Protein AF-A0AAX6GPB6-F1 (afdb_monomer_lite)

Organism: Iris pallida (NCBI:txid29817)

Secondary structure (DSSP, 8-state):
-B------HHHHHHHHHHHHHHHHHHHHHHHHHHHHHHHHHHTT-------HHHHHHHHHHTTT--TTTT--B-S--TT--TT-EES-HHHHHHTTS---SS-SEEEE-GGGSTTSS-EEEEEEESS-STT-EE-SSEEEEEPS-SB-TT-SSB-S---S-THHHHHHHHHHTTPPEEEEEEEE-TTSTTSEEEEEEEEEEEEEEEEEE-TTSSEEEEEEEEEPTTPPPPHHHHHHHHHHHHH-HHHH-SS-EEES-TTTT-SSS--EEE-SSSS--GGGGSEE-SS-BPPTTTGGGT--S---S---SSS--TTSHHHHHTTSS-SB-TTSBB-S--SSEE---TT--S-TT-TT--GGG---S-EEEEEETTTEEEEEESS-B-TTBEEEE--SEEEEHHHHHHHGGG---EE-GGGS--GGGGTT--TTT-TT-PPP-PPP-----EEEE-SSEE-GGGGPEE-SS-SEEEEEEESS---TTS-EEEEEESS-B-TTPEEEE-----GGGGGGS--

pLDDT: mean 88.21, std 13.21, range [28.64, 98.81]

Sequence (519 aa):
MVRVSNLTPQDQSYFRDLVRRTRITFESLRLVVLRDEDRSGALGLLAKRGRPDLKSAALMKNRDLWLNRDKRIIGSIPGINIGDVYFFRMELCVIGLHGQVQAGIDYVPASLSSSGEPVATSIIVSGGYEDDDDKGYELIYTGQGGQDRNVHKHFVDQKLQRGNLGLERSMAYGIEIRVIRGIKCDKSPTGKVYVYDGLYKIVDCWFDVGKSGFSVYKYKLLRIEGQEEMGSLMMKLAEELKTNPLGVRPKGYISLDMSMGKENVAVSLFNDIDDDHDPLLFEYLACPAYPPGFQEKIFGDRGGGCQCVRNCTLDCSCAKLNGGEFAYDGSGIFLRGKPVVYECGPFCRCPPSCPNRVSQKGVRNRLEVFRSLETGWGVRSLDLIRAGAFICEFSGVVLTKQQAEAISMNGEGFVCPNRFPGRWVEWGDISDVFPDYMPPALPSLPRLDFSIDVSRARNVACYISHSYSPNVFVQFVLYDHYNVAFPHLMIFALENIPPLRELSIDYGMAEESVGKLTL

InterPro domains:
  IPR001214 SET domain [PF00856] (376-508)
  IPR001214 SET domain [PS50280] (365-508)
  IPR001214 SET domain [SM00317] (365-514)
  IPR003105 SRA-YDG [PF02182] (74-227)
  IPR003105 SRA-YDG [PS51015] (75-223)
  IPR003105 SRA-YDG [SM00466] (70-227)
  IPR007728 Pre-SET domain [PF05033] (260-357)
  IPR007728 Pre-SET domain [PS50867] (304-362)
  IPR007728 Pre-SET domain [SM00468] (255-349)
  IPR015947 PUA-like superfamily [SSF88697] (57-236)
  IPR025794 Histone H3-K9 methyltransferase, plant [PS51575] (16-515)
  IPR036987 SRA-YDG superfamily [G3DSA:2.30.280.10] (72-231)
  IPR046341 SET domain superfamily [G3DSA:2.170.270.10] (232-518)
  IPR046341 SET domain superfamily [SSF82199] (248-511)
  IPR051357 Histone-lysine N-methyltransferase SUVAR3-9 [PTHR45660] (14-508)

Foldseek 3Di:
DDEDDDQDPVQLLVLLVLLLLLLLLLVLQLVVVVVVLVVVVVVVDPRDPDPSSVVSLVLCVVLVSAACQLLPYFFDDRSDAFLAKDQALSSCCSPVVANDRDAQWGWDPLVSDPVSHIATREGEAECLAVQWDPPLQKTKDWDDDQDDPPDSAGDAADDCDDRNVNLVVQQVVFTWYWYWYWDQDPPRPNRTMIGTFGTWTFPDKDWDQGPNRHIIIITIIGHDPPGDGHSVVLLVLLVCCVPPVCVSPVDFWPDQALLVPVFPAGETEGEPDDDDDVSNQAAEDQAAAEDPPPVVVFPPDDLPAWADQEADDLVTPLVVLFQSHAQFDLVLAGNAAFLEHEAGAPSYNYDCSHSSNAQVVFADFHKYWYQDPVQRIFIFTSDWAAARHWHGWWYAYKFALVRCVVVCVVPADKQQPQLFDRCSNSHSDNCSSVVPDDDGDGNDAPRQRIIGDPPHYTHPVLRQAADPSFQKGWGFYDHHGDPSNDTITIIGGSHGGRGPDTGHGHSNDDPVCRVRSSD

Radius of gyration: 25.32 Å; chains: 1; bounding box: 62×47×68 Å

Structure (mmCIF, N/CA/C/O backbone):
data_AF-A0AAX6GPB6-F1
#
_entry.id   AF-A0AAX6GPB6-F1
#
loop_
_atom_site.group_PDB
_atom_site.id
_atom_site.type_symbol
_atom_site.label_atom_id
_atom_site.label_alt_id
_atom_site.label_comp_id
_atom_site.label_asym_id
_atom_site.label_entity_id
_atom_site.label_seq_id
_atom_site.pdbx_PDB_ins_code
_atom_site.Cartn_x
_atom_site.Cartn_y
_atom_site.Cartn_z
_atom_site.occupancy
_atom_site.B_iso_or_equiv
_atom_site.auth_seq_id
_atom_site.auth_comp_id
_atom_site.auth_asym_id
_atom_site.auth_atom_id
_atom_site.pdbx_PDB_model_num
ATOM 1 N N . MET A 1 1 ? -8.551 16.169 25.056 1.00 68.62 1 MET A N 1
ATOM 2 C CA . MET A 1 1 ? -8.774 15.371 23.828 1.00 68.62 1 MET A CA 1
ATOM 3 C C . MET A 1 1 ? -8.957 16.343 22.673 1.00 68.62 1 MET A C 1
ATOM 5 O O . MET A 1 1 ? -9.425 17.446 22.925 1.00 68.62 1 MET A O 1
ATOM 9 N N . VAL A 1 2 ? -8.532 15.989 21.461 1.00 78.62 2 VAL A N 1
ATOM 10 C CA . VAL A 1 2 ? -8.519 16.880 20.290 1.00 78.62 2 VAL A CA 1
ATOM 11 C C . VAL A 1 2 ? -9.101 16.135 19.090 1.00 78.62 2 VAL A C 1
ATOM 13 O O . VAL A 1 2 ? -8.791 14.961 18.883 1.00 78.62 2 VAL A O 1
ATOM 16 N N . ARG A 1 3 ? -9.948 16.815 18.312 1.00 80.88 3 ARG A N 1
ATOM 17 C CA . ARG A 1 3 ? -10.334 16.398 16.960 1.00 80.88 3 ARG A CA 1
ATOM 18 C C . ARG A 1 3 ? -9.479 17.180 15.978 1.00 80.88 3 ARG A C 1
ATOM 20 O O . ARG A 1 3 ? -9.368 18.397 16.113 1.00 80.88 3 ARG A O 1
ATOM 27 N N . VAL A 1 4 ? -8.872 16.490 15.023 1.00 79.81 4 VAL A N 1
ATOM 28 C CA . VAL A 1 4 ? -8.135 17.150 13.946 1.00 79.81 4 VAL A CA 1
ATOM 29 C C . VAL A 1 4 ? -9.088 17.314 12.769 1.00 79.81 4 VAL A C 1
ATOM 31 O O . VAL A 1 4 ? -9.599 16.330 12.242 1.00 79.81 4 VAL A O 1
ATOM 34 N N . SER A 1 5 ? -9.358 18.558 12.392 1.00 76.19 5 SER A N 1
ATOM 35 C CA . SER A 1 5 ? -10.220 18.932 11.268 1.00 76.19 5 SER A CA 1
ATOM 36 C C . SER A 1 5 ? -9.552 20.039 10.453 1.00 76.19 5 SER A C 1
ATOM 38 O O . SER A 1 5 ? -8.721 20.765 10.993 1.00 76.19 5 SER A O 1
ATOM 40 N N . ASN A 1 6 ? -9.960 20.202 9.191 1.00 80.19 6 ASN A N 1
ATOM 41 C CA . ASN A 1 6 ? -9.497 21.266 8.285 1.00 80.19 6 ASN A CA 1
ATOM 42 C C . ASN A 1 6 ? -8.007 21.183 7.899 1.00 80.19 6 ASN A C 1
ATOM 44 O O . ASN A 1 6 ? -7.323 22.201 7.852 1.00 80.19 6 ASN A O 1
ATOM 48 N N . LEU A 1 7 ? -7.504 19.975 7.624 1.00 86.00 7 LEU A N 1
ATOM 49 C CA . LEU A 1 7 ? -6.157 19.793 7.077 1.00 86.00 7 LEU A CA 1
ATOM 50 C C . LEU A 1 7 ? -6.105 20.260 5.622 1.00 86.00 7 LEU A C 1
ATOM 52 O O . LEU A 1 7 ? -6.930 19.830 4.811 1.00 86.00 7 LEU A O 1
ATOM 56 N N . THR A 1 8 ? -5.117 21.089 5.292 1.00 89.56 8 THR A N 1
ATOM 57 C CA . THR A 1 8 ? -4.826 21.454 3.901 1.00 89.56 8 THR A CA 1
ATOM 58 C C . THR A 1 8 ? -4.301 20.237 3.122 1.00 89.56 8 THR A C 1
ATOM 60 O O . THR A 1 8 ? -3.834 19.274 3.738 1.00 89.56 8 THR A O 1
ATOM 63 N N . PRO A 1 9 ? -4.331 20.238 1.777 1.00 85.75 9 PRO A N 1
ATOM 64 C CA . PRO A 1 9 ? -3.714 19.169 0.986 1.00 85.75 9 PRO A CA 1
ATOM 65 C C . PRO A 1 9 ? -2.228 18.954 1.319 1.00 85.75 9 PRO A C 1
ATOM 67 O O . PRO A 1 9 ? -1.769 17.814 1.399 1.00 85.75 9 PRO A O 1
ATOM 70 N N . GLN A 1 10 ? -1.486 20.034 1.597 1.00 87.94 10 GLN A N 1
ATOM 71 C CA . GLN A 1 10 ? -0.091 19.953 2.034 1.00 87.94 10 GLN A CA 1
ATOM 72 C C . GLN A 1 10 ? 0.039 19.243 3.387 1.00 87.94 10 GLN A C 1
ATOM 74 O O . GLN A 1 10 ? 0.896 18.371 3.539 1.00 87.94 10 GLN A O 1
ATOM 79 N N . ASP A 1 11 ? -0.836 19.554 4.349 1.00 90.31 11 ASP A N 1
ATOM 80 C CA . ASP A 1 11 ? -0.851 18.865 5.644 1.00 90.31 11 ASP A CA 1
ATOM 81 C C . ASP A 1 11 ? -1.168 17.376 5.476 1.00 90.31 11 ASP A C 1
ATOM 83 O O . ASP A 1 11 ? -0.537 16.526 6.102 1.00 90.31 11 ASP A O 1
ATOM 87 N N . GLN A 1 12 ? -2.132 17.039 4.614 1.00 89.12 12 GLN A N 1
ATOM 88 C CA . GLN A 1 12 ? -2.493 15.649 4.335 1.00 89.12 12 GLN A CA 1
ATOM 89 C C . GLN A 1 12 ? -1.301 14.867 3.774 1.00 89.12 12 GLN A C 1
ATOM 91 O O . GLN A 1 12 ? -1.005 13.778 4.272 1.00 89.12 12 GLN A O 1
ATOM 96 N N . SER A 1 13 ? -0.580 15.443 2.804 1.00 89.06 13 SER A N 1
ATOM 97 C CA . SER A 1 13 ? 0.639 14.840 2.257 1.00 89.06 13 SER A CA 1
ATOM 98 C C . SER A 1 13 ? 1.713 14.679 3.331 1.00 89.06 13 SER A C 1
ATOM 100 O O . SER A 1 13 ? 2.263 13.590 3.488 1.00 89.06 13 SER A O 1
ATOM 102 N N . TYR A 1 14 ? 1.956 15.720 4.134 1.00 92.88 14 TYR A N 1
ATOM 103 C CA . TYR A 1 14 ? 2.929 15.684 5.226 1.00 92.88 14 TYR A CA 1
ATOM 104 C C . TYR A 1 14 ? 2.631 14.563 6.230 1.00 92.88 14 TYR A C 1
ATOM 106 O O . TYR A 1 14 ? 3.510 13.762 6.557 1.00 92.88 14 TYR A O 1
ATOM 114 N N . PHE A 1 15 ? 1.387 14.462 6.708 1.00 94.12 15 PHE A N 1
ATOM 115 C CA . PHE A 1 15 ? 1.016 13.423 7.665 1.00 94.12 15 PHE A CA 1
ATOM 116 C C . PHE A 1 15 ? 1.045 12.026 7.042 1.00 94.12 15 PHE A C 1
ATOM 118 O O . PHE A 1 15 ? 1.418 11.070 7.727 1.00 94.12 15 PHE A O 1
ATOM 125 N N . ARG A 1 16 ? 0.694 11.884 5.756 1.00 93.69 16 ARG A N 1
ATOM 126 C CA . ARG A 1 16 ? 0.814 10.603 5.051 1.00 93.69 16 ARG A CA 1
ATOM 127 C C . ARG A 1 16 ? 2.272 10.166 4.953 1.00 93.69 16 ARG A C 1
ATOM 129 O O . ARG A 1 16 ? 2.579 9.019 5.277 1.00 93.69 16 ARG A O 1
ATOM 136 N N . ASP A 1 17 ? 3.165 11.076 4.582 1.00 91.12 17 ASP A N 1
ATOM 137 C CA . ASP A 1 17 ? 4.603 10.818 4.507 1.00 91.12 17 ASP A CA 1
ATOM 138 C C . ASP A 1 17 ? 5.190 10.477 5.882 1.00 91.12 17 ASP A C 1
ATOM 140 O O . ASP A 1 17 ? 5.987 9.544 5.996 1.00 91.12 17 ASP A O 1
ATOM 144 N N . LEU A 1 18 ? 4.733 11.149 6.944 1.00 93.44 18 LEU A N 1
ATOM 145 C CA . LEU A 1 18 ? 5.127 10.842 8.318 1.00 93.44 18 LEU A CA 1
ATOM 146 C C . LEU A 1 18 ? 4.715 9.420 8.725 1.00 93.44 18 LEU A C 1
ATOM 148 O O . LEU A 1 18 ? 5.553 8.647 9.191 1.00 93.44 18 LEU A O 1
ATOM 152 N N . VAL A 1 19 ? 3.447 9.046 8.509 1.00 95.06 19 VAL A N 1
ATOM 153 C CA . VAL A 1 19 ? 2.952 7.684 8.778 1.00 95.06 19 VAL A CA 1
ATOM 154 C C . VAL A 1 19 ? 3.740 6.661 7.964 1.00 95.06 19 VAL A C 1
ATOM 156 O O . VAL A 1 19 ? 4.151 5.632 8.507 1.00 95.06 19 VAL A O 1
ATOM 159 N N . ARG A 1 20 ? 3.995 6.940 6.682 1.00 92.38 20 ARG A N 1
ATOM 160 C CA . ARG A 1 20 ? 4.762 6.059 5.801 1.00 92.38 20 ARG A CA 1
ATOM 161 C C . ARG A 1 20 ? 6.184 5.853 6.317 1.00 92.38 20 ARG A C 1
ATOM 163 O O . ARG A 1 20 ? 6.571 4.706 6.532 1.00 92.38 20 ARG A O 1
ATOM 170 N N . ARG A 1 21 ? 6.920 6.928 6.623 1.00 91.19 21 ARG A N 1
ATOM 171 C CA . ARG A 1 21 ? 8.279 6.855 7.189 1.00 91.19 21 ARG A CA 1
ATOM 172 C C . ARG A 1 21 ? 8.303 6.043 8.479 1.00 91.19 21 ARG A C 1
ATOM 174 O O . ARG A 1 21 ? 9.089 5.107 8.587 1.00 91.19 21 ARG A O 1
ATOM 181 N N . THR A 1 22 ? 7.392 6.309 9.419 1.00 94.75 22 THR A N 1
ATOM 182 C CA . THR A 1 22 ? 7.293 5.539 10.671 1.00 94.75 22 THR A CA 1
ATOM 183 C C . THR A 1 22 ? 7.108 4.040 10.409 1.00 94.75 22 THR A C 1
ATOM 185 O O . THR A 1 22 ? 7.750 3.212 11.060 1.00 94.75 22 THR A O 1
ATOM 188 N N . ARG A 1 23 ? 6.256 3.665 9.448 1.00 94.31 23 ARG A N 1
ATOM 189 C CA . ARG A 1 23 ? 6.019 2.258 9.088 1.00 94.31 23 ARG A CA 1
ATOM 190 C C . ARG A 1 23 ? 7.230 1.615 8.413 1.00 94.31 23 ARG A C 1
ATOM 192 O O . ARG A 1 23 ? 7.564 0.480 8.751 1.00 94.31 23 ARG A O 1
ATOM 199 N N . ILE A 1 24 ? 7.904 2.334 7.514 1.00 91.06 24 ILE A N 1
ATOM 200 C CA . ILE A 1 24 ? 9.130 1.865 6.856 1.00 91.06 24 ILE A CA 1
ATOM 201 C C . ILE A 1 24 ? 10.232 1.628 7.891 1.00 91.06 24 ILE A C 1
ATOM 203 O O . ILE A 1 24 ? 10.863 0.569 7.877 1.00 91.06 24 ILE A O 1
ATOM 207 N N . THR A 1 25 ? 10.425 2.550 8.840 1.00 92.00 25 THR A N 1
ATOM 208 C CA . THR A 1 25 ? 11.386 2.387 9.941 1.00 92.00 25 THR A CA 1
ATOM 209 C C . THR A 1 25 ? 11.031 1.181 10.813 1.00 92.00 25 THR A C 1
ATOM 211 O O . THR A 1 25 ? 11.903 0.367 11.123 1.00 92.00 25 THR A O 1
ATOM 214 N N . PHE A 1 26 ? 9.753 1.012 11.176 1.00 93.88 26 PHE A N 1
ATOM 215 C CA . PHE A 1 26 ? 9.286 -0.137 11.958 1.00 93.88 26 PHE A CA 1
ATOM 216 C C . PHE A 1 26 ? 9.595 -1.473 11.271 1.00 93.88 26 PHE A C 1
ATOM 218 O O . PHE A 1 26 ? 10.148 -2.380 11.902 1.00 93.88 26 PHE A O 1
ATOM 225 N N . GLU A 1 27 ? 9.272 -1.587 9.982 1.00 90.12 27 GLU A N 1
ATOM 226 C CA . GLU A 1 27 ? 9.518 -2.796 9.198 1.00 90.12 27 GLU A CA 1
ATOM 227 C C . GLU A 1 27 ? 11.019 -3.040 8.999 1.00 90.12 27 GLU A C 1
ATOM 229 O O . GLU A 1 27 ? 11.495 -4.156 9.215 1.00 90.12 27 GLU A O 1
ATOM 234 N N . SER A 1 28 ? 11.789 -1.992 8.694 1.00 88.69 28 SER A N 1
ATOM 235 C CA . SER A 1 28 ? 13.246 -2.068 8.532 1.00 88.69 28 SER A CA 1
ATOM 236 C C . SER A 1 28 ? 13.923 -2.588 9.801 1.00 88.69 28 SER A C 1
ATOM 238 O O . SER A 1 28 ? 14.720 -3.526 9.746 1.00 88.69 28 SER A O 1
ATOM 240 N N . LEU A 1 29 ? 13.546 -2.064 10.971 1.00 90.50 29 LEU A N 1
ATOM 241 C CA . LEU A 1 29 ? 14.039 -2.556 12.259 1.00 90.50 29 LEU A CA 1
ATOM 242 C C . LEU A 1 29 ? 13.614 -3.999 12.519 1.00 90.50 29 LEU A C 1
ATOM 244 O O . LEU A 1 29 ? 14.407 -4.792 13.020 1.00 90.50 29 LEU A O 1
ATOM 248 N N . ARG A 1 30 ? 12.373 -4.365 12.170 1.00 90.88 30 ARG A N 1
ATOM 249 C CA . ARG A 1 30 ? 11.863 -5.736 12.335 1.00 90.88 30 ARG A CA 1
ATOM 250 C C . ARG A 1 30 ? 12.706 -6.733 11.546 1.00 90.88 30 ARG A C 1
ATOM 252 O O . ARG A 1 30 ? 13.036 -7.793 12.072 1.00 90.88 30 ARG A O 1
ATOM 259 N N . LEU A 1 31 ? 13.090 -6.369 10.326 1.00 84.19 31 LEU A N 1
ATOM 260 C CA . LEU A 1 31 ? 13.959 -7.165 9.463 1.00 84.19 31 LEU A CA 1
ATOM 261 C C . LEU A 1 31 ? 15.394 -7.247 10.005 1.00 84.19 31 LEU A C 1
ATOM 263 O O . LEU A 1 31 ? 15.987 -8.322 9.957 1.00 84.19 31 LEU A O 1
ATOM 267 N N . VAL A 1 32 ? 15.944 -6.163 10.564 1.00 83.31 32 VAL A N 1
ATOM 268 C CA . VAL A 1 32 ? 17.264 -6.181 11.228 1.00 83.31 32 VAL A CA 1
ATOM 269 C C . VAL A 1 32 ? 17.258 -7.112 12.442 1.00 83.31 32 VAL A C 1
ATOM 271 O O . VAL A 1 32 ? 18.112 -7.990 12.540 1.00 83.31 32 VAL A O 1
ATOM 274 N N . VAL A 1 33 ? 16.258 -6.988 13.321 1.00 86.25 33 VAL A N 1
ATOM 275 C CA . VAL A 1 33 ? 16.119 -7.838 14.514 1.00 86.25 33 VAL A CA 1
ATOM 276 C C . VAL A 1 33 ? 15.980 -9.312 14.132 1.00 86.25 33 VAL A C 1
ATOM 278 O O . VAL A 1 33 ? 16.607 -10.158 14.764 1.00 86.25 33 VAL A O 1
ATOM 281 N N . LEU A 1 34 ? 15.197 -9.623 13.093 1.00 83.50 34 LEU A N 1
ATOM 282 C CA . LEU A 1 34 ? 15.065 -10.986 12.570 1.00 83.50 34 LEU A CA 1
ATOM 283 C C . LEU A 1 34 ? 16.415 -11.558 12.119 1.00 83.50 34 LEU A C 1
ATOM 285 O O . LEU A 1 34 ? 16.774 -12.660 12.521 1.00 83.50 34 LEU A O 1
ATOM 289 N N . ARG A 1 35 ? 17.196 -10.797 11.341 1.00 76.81 35 ARG A N 1
ATOM 290 C CA . ARG A 1 35 ? 18.517 -11.255 10.879 1.00 76.81 35 ARG A CA 1
ATOM 291 C C . ARG A 1 35 ? 19.509 -11.457 12.019 1.00 76.81 35 ARG A C 1
ATOM 293 O O . ARG A 1 35 ? 20.298 -12.399 11.977 1.00 76.81 35 ARG A O 1
ATOM 300 N N . ASP A 1 36 ? 19.490 -10.581 13.020 1.00 76.81 36 ASP A N 1
ATOM 301 C CA . ASP A 1 36 ? 20.345 -10.727 14.197 1.00 76.81 36 ASP A CA 1
ATOM 302 C C . ASP A 1 36 ? 19.973 -11.977 15.005 1.00 76.81 36 ASP A C 1
ATOM 304 O O . ASP A 1 36 ? 20.864 -12.714 15.431 1.00 76.81 36 ASP A O 1
ATOM 308 N N . GLU A 1 37 ? 18.674 -12.260 15.165 1.00 77.06 37 GLU A N 1
ATOM 309 C CA . GLU A 1 37 ? 18.186 -13.484 15.810 1.00 77.06 37 GLU A CA 1
ATOM 310 C C . GLU A 1 37 ? 18.581 -14.745 15.027 1.00 77.06 37 GLU A C 1
ATOM 312 O O . GLU A 1 37 ? 19.059 -15.700 15.642 1.00 77.06 37 GLU A O 1
ATOM 317 N N . ASP A 1 38 ? 18.469 -14.736 13.695 1.00 71.69 38 ASP A N 1
ATOM 318 C CA . ASP A 1 38 ? 18.894 -15.848 12.835 1.00 71.69 38 ASP A CA 1
ATOM 319 C C . ASP A 1 38 ? 20.406 -16.106 12.952 1.00 71.69 38 ASP A C 1
ATOM 321 O O . ASP A 1 38 ? 20.842 -17.255 13.081 1.00 71.69 38 ASP A O 1
ATOM 325 N N . ARG A 1 39 ? 21.224 -15.042 12.986 1.00 68.69 39 ARG A N 1
ATOM 326 C CA . ARG A 1 39 ? 22.678 -15.144 13.197 1.00 68.69 39 ARG A CA 1
ATOM 327 C C . ARG A 1 39 ? 23.009 -15.709 14.579 1.00 68.69 39 ARG A C 1
ATOM 329 O O . ARG A 1 39 ? 23.882 -16.566 14.693 1.00 68.69 39 ARG A O 1
ATOM 336 N N . SER A 1 40 ? 22.325 -15.257 15.630 1.00 63.84 40 SER A N 1
ATOM 337 C CA . SER A 1 40 ? 22.511 -15.779 16.991 1.00 63.84 40 SER A CA 1
ATOM 338 C C . SER A 1 40 ? 22.047 -17.232 17.134 1.00 63.84 40 SER A C 1
ATOM 340 O O . SER A 1 40 ? 22.707 -18.012 17.820 1.00 63.84 40 SER A O 1
ATOM 342 N N . GLY A 1 41 ? 20.956 -17.615 16.465 1.00 61.12 41 GLY A N 1
ATOM 343 C CA . GLY A 1 41 ? 20.463 -18.992 16.425 1.00 61.12 41 GLY A CA 1
ATOM 344 C C . GLY A 1 41 ? 21.420 -19.939 15.696 1.00 61.12 41 GLY A C 1
ATOM 345 O O . GLY A 1 41 ? 21.673 -21.042 16.178 1.00 61.12 41 GLY A O 1
ATOM 346 N N . ALA A 1 42 ? 22.034 -19.488 14.596 1.00 61.47 42 ALA A N 1
ATOM 347 C CA . ALA A 1 42 ? 23.084 -20.234 13.894 1.00 61.47 42 ALA A CA 1
ATOM 348 C C . ALA A 1 42 ? 24.343 -20.465 14.757 1.00 61.47 42 ALA A C 1
ATOM 350 O O . ALA A 1 42 ? 25.053 -21.447 14.556 1.00 61.47 42 ALA A O 1
ATOM 351 N N . LEU A 1 43 ? 24.593 -19.599 15.747 1.00 65.38 43 LEU A N 1
ATOM 352 C CA . LEU A 1 43 ? 25.679 -19.725 16.729 1.00 65.38 43 LEU A CA 1
ATOM 353 C C . LEU A 1 43 ? 25.318 -20.610 17.942 1.00 65.38 43 LEU A C 1
ATOM 355 O O . LEU A 1 43 ? 26.072 -20.655 18.911 1.00 65.38 43 LEU A O 1
ATOM 359 N N . GLY A 1 44 ? 24.180 -21.316 17.918 1.00 53.50 44 GLY A N 1
ATOM 360 C CA . GLY A 1 44 ? 23.802 -22.282 18.957 1.00 53.50 44 GLY A CA 1
ATOM 361 C C . GLY A 1 44 ? 23.274 -21.668 20.260 1.00 53.50 44 GLY A C 1
ATOM 362 O O . GLY A 1 44 ? 23.111 -22.381 21.251 1.00 53.50 44 GLY A O 1
ATOM 363 N N . LEU A 1 45 ? 22.976 -20.365 20.282 1.00 58.69 45 LEU A N 1
ATOM 364 C CA . LEU A 1 45 ? 22.276 -19.728 21.400 1.00 58.69 45 LEU A CA 1
ATOM 365 C C . LEU A 1 45 ? 20.786 -20.105 21.342 1.00 58.69 45 LEU A C 1
ATOM 367 O O . LEU A 1 45 ? 20.178 -20.058 20.275 1.00 58.69 45 LEU A O 1
ATOM 371 N N . LEU A 1 46 ? 20.186 -20.471 22.485 1.00 48.03 46 LEU A N 1
ATOM 372 C CA . LEU A 1 46 ? 18.764 -20.836 22.604 1.00 48.03 46 LEU A CA 1
ATOM 373 C C . LEU A 1 46 ? 17.861 -19.782 21.938 1.00 48.03 46 LEU A C 1
ATOM 375 O O . LEU A 1 46 ? 17.594 -18.722 22.510 1.00 48.03 46 LEU A O 1
ATOM 379 N N . ALA A 1 47 ? 17.355 -20.095 20.744 1.00 46.62 47 ALA A N 1
ATOM 380 C CA . ALA A 1 47 ? 16.422 -19.252 20.013 1.00 46.62 47 ALA A CA 1
ATOM 381 C C . ALA A 1 47 ? 15.053 -19.277 20.712 1.00 46.62 47 ALA A C 1
ATOM 383 O O . ALA A 1 47 ? 14.171 -20.079 20.398 1.00 46.62 47 ALA A O 1
ATOM 384 N N . LYS A 1 48 ? 14.847 -18.391 21.694 1.00 51.56 48 LYS A N 1
ATOM 385 C CA . LYS A 1 48 ? 13.482 -18.006 22.074 1.00 51.56 48 LYS A CA 1
ATOM 386 C C . LYS A 1 48 ? 12.837 -17.428 20.819 1.00 51.56 48 LYS A C 1
ATOM 388 O O . LYS A 1 48 ? 13.419 -16.519 20.238 1.00 51.56 48 LYS A O 1
ATOM 393 N N . ARG A 1 49 ? 11.657 -17.930 20.423 1.00 55.22 49 ARG A N 1
ATOM 394 C CA . ARG A 1 49 ? 10.831 -17.319 19.366 1.00 55.22 49 ARG A CA 1
ATOM 395 C C . ARG A 1 49 ? 10.731 -15.825 19.656 1.00 55.22 49 ARG A C 1
ATOM 397 O O . ARG A 1 49 ? 10.037 -15.427 20.595 1.00 55.22 49 ARG A O 1
ATOM 404 N N . GLY A 1 50 ? 11.488 -15.027 18.914 1.00 65.62 50 GLY A N 1
ATOM 405 C CA . GLY A 1 50 ? 11.504 -13.595 19.101 1.00 65.62 50 GLY A CA 1
ATOM 406 C C . GLY A 1 50 ? 10.120 -13.036 18.825 1.00 65.62 50 GLY A C 1
ATOM 407 O O . GLY A 1 50 ? 9.326 -13.597 18.067 1.00 65.62 50 GLY A O 1
ATOM 408 N N . ARG A 1 51 ? 9.832 -11.886 19.422 1.00 84.75 51 ARG A N 1
ATOM 409 C CA . ARG A 1 51 ? 8.783 -10.982 18.954 1.00 84.75 51 ARG A CA 1
ATOM 410 C C . ARG A 1 51 ? 9.483 -9.772 18.334 1.00 84.75 51 ARG A C 1
ATOM 412 O O . ARG A 1 51 ? 9.615 -8.758 19.027 1.00 84.75 51 ARG A O 1
ATOM 419 N N . PRO A 1 52 ? 10.010 -9.882 17.093 1.00 90.00 52 PRO A N 1
ATOM 420 C CA . PRO A 1 52 ? 10.727 -8.786 16.446 1.00 90.00 52 PRO A CA 1
ATOM 421 C C . PRO A 1 52 ? 9.880 -7.520 16.386 1.00 90.00 52 PRO A C 1
ATOM 423 O O . PRO A 1 52 ? 10.386 -6.433 16.618 1.00 90.00 52 PRO A O 1
ATOM 426 N N . ASP A 1 53 ? 8.570 -7.673 16.189 1.00 92.31 53 ASP A N 1
ATOM 427 C CA . ASP A 1 53 ? 7.590 -6.591 16.249 1.00 92.31 53 ASP A CA 1
ATOM 428 C C . ASP A 1 53 ? 7.631 -5.821 17.583 1.00 92.31 53 ASP A C 1
ATOM 430 O O . ASP A 1 53 ? 7.651 -4.591 17.583 1.00 92.31 53 ASP A O 1
ATOM 434 N N . LEU A 1 54 ? 7.707 -6.516 18.725 1.00 93.44 54 LEU A N 1
ATOM 435 C CA . LEU A 1 54 ? 7.801 -5.870 20.041 1.00 93.44 54 LEU A CA 1
ATOM 436 C C . LEU A 1 54 ? 9.165 -5.208 20.265 1.00 93.44 54 LEU A C 1
ATOM 438 O O . LEU A 1 54 ? 9.226 -4.117 20.832 1.00 93.44 54 LEU A O 1
ATOM 442 N N . LYS A 1 55 ? 10.254 -5.854 19.827 1.00 93.81 55 LYS A N 1
ATOM 443 C CA . LYS A 1 55 ? 11.619 -5.318 19.958 1.00 93.81 55 LYS A CA 1
ATOM 444 C C . LYS A 1 55 ? 11.802 -4.048 19.125 1.00 93.81 55 LYS A C 1
ATOM 446 O O . LYS A 1 55 ? 12.259 -3.043 19.662 1.00 93.81 55 LYS A O 1
ATOM 451 N N . SER A 1 56 ? 11.379 -4.060 17.862 1.00 94.69 56 SER A N 1
ATOM 452 C CA . SER A 1 56 ? 11.425 -2.890 16.977 1.00 94.69 56 SER A CA 1
ATOM 453 C C . SER A 1 56 ? 10.600 -1.738 17.528 1.00 94.69 56 SER A C 1
ATOM 455 O O . SER A 1 56 ? 11.085 -0.611 17.606 1.00 94.69 56 SER A O 1
ATOM 457 N N . ALA A 1 57 ? 9.383 -2.018 18.003 1.00 95.56 57 ALA A N 1
ATOM 458 C CA . ALA A 1 57 ? 8.559 -0.985 18.612 1.00 95.56 57 ALA A CA 1
ATOM 459 C C . ALA A 1 57 ? 9.200 -0.398 19.879 1.00 95.56 57 ALA A C 1
ATOM 461 O O . ALA A 1 57 ? 9.103 0.808 20.095 1.00 95.56 57 ALA A O 1
ATOM 462 N N . ALA A 1 58 ? 9.870 -1.209 20.706 1.00 95.25 58 ALA A N 1
ATOM 463 C CA . ALA A 1 58 ? 10.594 -0.721 21.879 1.00 95.25 58 ALA A CA 1
ATOM 464 C C . ALA A 1 58 ? 11.778 0.185 21.497 1.00 95.25 58 ALA A C 1
ATOM 466 O O . ALA A 1 58 ? 11.943 1.244 22.100 1.00 95.25 58 ALA A O 1
ATOM 467 N N . LEU A 1 59 ? 12.550 -0.182 20.468 1.00 95.12 59 LEU A N 1
ATOM 468 C CA . LEU A 1 59 ? 13.640 0.650 19.943 1.00 95.12 59 LEU A CA 1
ATOM 469 C C . LEU A 1 59 ? 13.127 2.009 19.451 1.00 95.12 59 LEU A C 1
ATOM 471 O O . LEU A 1 59 ? 13.658 3.044 19.848 1.00 95.12 59 LEU A O 1
ATOM 475 N N . MET A 1 60 ? 12.044 2.014 18.669 1.00 96.06 60 MET A N 1
ATOM 476 C CA . MET A 1 60 ? 11.396 3.247 18.208 1.00 96.06 60 MET A CA 1
ATOM 477 C C . MET A 1 60 ? 10.841 4.080 19.367 1.00 96.06 60 MET A C 1
ATOM 479 O O . MET A 1 60 ? 10.944 5.303 19.359 1.00 96.06 60 MET A O 1
ATOM 483 N N . LYS A 1 61 ? 10.271 3.429 20.389 1.00 94.62 61 LYS A N 1
ATOM 484 C CA . LYS A 1 61 ? 9.721 4.109 21.568 1.00 94.62 61 LYS A CA 1
ATOM 485 C C . LYS A 1 61 ? 10.799 4.848 22.354 1.00 94.62 61 LYS A C 1
ATOM 487 O O . LYS A 1 61 ? 10.547 5.950 22.821 1.00 94.62 61 LYS A O 1
ATOM 492 N N . ASN A 1 62 ? 11.982 4.251 22.496 1.00 94.69 62 ASN A N 1
ATOM 493 C CA . ASN A 1 62 ? 13.115 4.852 23.207 1.00 94.69 62 ASN A CA 1
ATOM 494 C C . ASN A 1 62 ? 13.691 6.085 22.491 1.00 94.69 62 ASN A C 1
ATOM 496 O O . ASN A 1 62 ? 14.499 6.802 23.071 1.00 94.69 62 ASN A O 1
ATOM 500 N N . ARG A 1 63 ? 13.291 6.304 21.236 1.00 94.69 63 ARG A N 1
ATOM 501 C CA . ARG A 1 63 ? 13.688 7.425 20.378 1.00 94.69 63 ARG A CA 1
ATOM 502 C C . ARG A 1 63 ? 12.520 8.368 20.075 1.00 94.69 63 ARG A C 1
ATOM 504 O O . ARG A 1 63 ? 12.633 9.202 19.191 1.00 94.69 63 ARG A O 1
ATOM 511 N N . ASP A 1 64 ? 11.395 8.194 20.774 1.00 94.00 64 ASP A N 1
ATOM 512 C CA . ASP A 1 64 ? 10.164 8.974 20.608 1.00 94.00 64 ASP A CA 1
ATOM 513 C C . ASP A 1 64 ? 9.604 9.003 19.171 1.00 94.00 64 ASP A C 1
ATOM 515 O O . ASP A 1 64 ? 8.926 9.941 18.769 1.00 94.00 64 ASP A O 1
ATOM 519 N N . LEU A 1 65 ? 9.805 7.919 18.414 1.00 94.88 65 LEU A N 1
ATOM 520 C CA . LEU A 1 65 ? 9.329 7.782 17.028 1.00 94.88 65 LEU A CA 1
ATOM 521 C C . LEU A 1 65 ? 7.896 7.232 16.910 1.00 94.88 65 LEU A C 1
ATOM 523 O O . LEU A 1 65 ? 7.435 6.925 15.812 1.00 94.88 65 LEU A O 1
ATOM 527 N N . TRP A 1 66 ? 7.195 7.032 18.030 1.00 95.44 66 TRP A N 1
ATOM 528 C CA . TRP A 1 66 ? 5.788 6.620 18.004 1.00 95.44 66 TRP A CA 1
ATOM 529 C C . TRP A 1 66 ? 4.894 7.821 17.728 1.00 95.44 66 TRP A C 1
ATOM 531 O O . TRP A 1 66 ? 4.994 8.846 18.403 1.00 95.44 66 TRP A O 1
ATOM 541 N N . LEU A 1 67 ? 3.950 7.656 16.810 1.00 94.56 67 LEU A N 1
ATOM 542 C CA . LEU A 1 67 ? 2.971 8.684 16.491 1.00 94.56 67 LEU A CA 1
ATOM 543 C C . LEU A 1 67 ? 1.801 8.633 17.479 1.00 94.56 67 LEU A C 1
ATOM 545 O O . LEU A 1 67 ? 1.386 7.565 17.931 1.00 94.56 67 LEU A O 1
ATOM 549 N N . ASN A 1 68 ? 1.250 9.805 17.810 1.00 88.25 68 ASN A N 1
ATOM 550 C CA . ASN A 1 68 ? 0.022 9.963 18.605 1.00 88.25 68 ASN A CA 1
ATOM 551 C C . ASN A 1 68 ? 0.037 9.226 19.965 1.00 88.25 68 ASN A C 1
ATOM 553 O O . ASN A 1 68 ? -0.991 8.752 20.459 1.00 88.25 68 ASN A O 1
ATOM 557 N N . ARG A 1 69 ? 1.219 9.126 20.589 1.00 81.25 69 ARG A N 1
ATOM 558 C CA . ARG A 1 69 ? 1.474 8.343 21.814 1.00 81.25 69 ARG A CA 1
ATOM 559 C C . ARG A 1 69 ? 0.623 8.762 23.013 1.00 81.25 69 ARG A C 1
ATOM 561 O O . ARG A 1 69 ? 0.311 7.932 23.866 1.00 81.25 69 ARG A O 1
ATOM 568 N N . ASP A 1 70 ? 0.275 10.038 23.102 1.00 79.12 70 ASP A N 1
ATOM 569 C CA . ASP A 1 70 ? -0.504 10.600 24.206 1.00 79.12 70 ASP A CA 1
ATOM 570 C C . ASP A 1 70 ? -2.007 10.270 24.131 1.00 79.12 70 ASP A C 1
ATOM 572 O O . ASP A 1 70 ? -2.754 10.630 25.043 1.00 79.12 70 ASP A O 1
ATOM 576 N N . LYS A 1 71 ? -2.444 9.564 23.073 1.00 75.75 71 LYS A N 1
ATOM 577 C CA . LYS A 1 71 ? -3.833 9.144 22.828 1.00 75.75 71 LYS A CA 1
ATOM 578 C C . LYS A 1 71 ? -4.831 10.301 22.861 1.00 75.75 71 LYS A C 1
ATOM 580 O O . LYS A 1 71 ? -6.001 10.104 23.178 1.00 75.75 71 LYS A O 1
ATOM 585 N N . ARG A 1 72 ? -4.396 11.522 22.538 1.00 74.31 72 ARG A N 1
ATOM 586 C CA . ARG A 1 72 ? -5.277 12.696 22.609 1.00 74.31 72 ARG A CA 1
ATOM 587 C C . ARG A 1 72 ? -6.284 12.771 21.466 1.00 74.31 72 ARG A C 1
ATOM 589 O O . ARG A 1 72 ? -7.267 13.497 21.619 1.00 74.31 72 ARG A O 1
ATOM 596 N N . ILE A 1 73 ? -6.053 12.048 20.369 1.00 86.12 73 ILE A N 1
ATOM 597 C CA . ILE A 1 73 ? -6.846 12.142 19.138 1.00 86.12 73 ILE A CA 1
ATOM 598 C C . ILE A 1 73 ? -8.077 11.229 19.181 1.00 86.12 73 ILE A C 1
ATOM 600 O O . ILE A 1 73 ? -7.975 9.998 19.265 1.00 86.12 73 ILE A O 1
ATOM 604 N N . ILE A 1 74 ? -9.245 11.858 19.054 1.00 89.25 74 ILE A N 1
ATOM 605 C CA . ILE A 1 74 ? -10.541 11.211 18.822 1.00 89.25 74 ILE A CA 1
ATOM 606 C C . ILE A 1 74 ? -10.889 11.314 17.337 1.00 89.25 74 ILE A C 1
ATOM 608 O O . ILE A 1 74 ? -10.563 12.311 16.695 1.00 89.25 74 ILE A O 1
ATOM 612 N N . GLY A 1 75 ? -11.580 10.302 16.807 1.00 93.50 75 GLY A N 1
ATOM 613 C CA . GLY A 1 75 ? -11.948 10.259 15.397 1.00 93.50 75 GLY A CA 1
ATOM 614 C C . GLY A 1 75 ? -10.752 9.905 14.518 1.00 93.50 75 GLY A C 1
ATOM 615 O O . GLY A 1 75 ? -9.916 9.087 14.915 1.00 93.50 75 GLY A O 1
ATOM 616 N N . SER A 1 76 ? -10.701 10.495 13.324 1.00 94.25 76 SER A N 1
ATOM 617 C CA . SER A 1 76 ? -9.678 10.232 12.308 1.00 94.25 76 SER A CA 1
ATOM 618 C C . SER A 1 76 ? -8.278 10.635 12.769 1.00 94.25 76 SER A C 1
ATOM 620 O O . SER A 1 76 ? -8.097 11.635 13.463 1.00 94.25 76 SER A O 1
ATOM 622 N N . ILE A 1 77 ? -7.278 9.860 12.350 1.00 95.00 77 ILE A N 1
ATOM 623 C CA . ILE A 1 77 ? -5.866 10.162 12.595 1.00 95.00 77 ILE A CA 1
ATOM 624 C C . ILE A 1 77 ? -5.252 10.692 11.297 1.00 95.00 77 ILE A C 1
ATOM 626 O O . ILE A 1 77 ? -5.337 10.000 10.282 1.00 95.00 77 ILE A O 1
ATOM 630 N N . PRO A 1 78 ? -4.620 11.879 11.311 1.00 93.94 78 PRO A N 1
ATOM 631 C CA . PRO A 1 78 ? -3.954 12.421 10.132 1.00 93.94 78 PRO A CA 1
ATOM 632 C C . PRO A 1 78 ? -2.946 11.437 9.521 1.00 93.94 78 PRO A C 1
ATOM 634 O O . PRO A 1 78 ? -2.149 10.834 10.241 1.00 93.94 78 PRO A O 1
ATOM 637 N N . GLY A 1 79 ? -2.988 11.276 8.196 1.00 94.00 79 GLY A N 1
ATOM 638 C CA . GLY A 1 79 ? -2.105 10.378 7.440 1.00 94.00 79 GLY A CA 1
ATOM 639 C C . GLY A 1 79 ? -2.544 8.909 7.383 1.00 94.00 79 GLY A C 1
ATOM 640 O O . GLY A 1 79 ? -1.923 8.122 6.664 1.00 94.00 79 GLY A O 1
ATOM 641 N N . ILE A 1 80 ? -3.603 8.533 8.109 1.00 96.00 80 ILE A N 1
ATOM 642 C CA . ILE A 1 80 ? -4.188 7.187 8.087 1.00 96.00 80 ILE A CA 1
ATOM 643 C C . ILE A 1 80 ? -5.529 7.225 7.362 1.00 96.00 80 ILE A C 1
ATOM 645 O O . ILE A 1 80 ? -6.467 7.891 7.804 1.00 96.00 80 ILE A O 1
ATOM 649 N N . ASN A 1 81 ? -5.631 6.440 6.296 1.00 95.81 81 ASN A N 1
ATOM 650 C CA . ASN A 1 81 ? -6.785 6.425 5.410 1.00 95.81 81 ASN A CA 1
ATOM 651 C C . ASN A 1 81 ? -7.619 5.162 5.625 1.00 95.81 81 ASN A C 1
ATOM 653 O O . ASN A 1 81 ? -7.094 4.099 5.971 1.00 95.81 81 ASN A O 1
ATOM 657 N N . ILE A 1 82 ? -8.930 5.265 5.400 1.00 98.00 82 ILE A N 1
ATOM 658 C CA . ILE A 1 82 ? -9.824 4.103 5.422 1.00 98.00 82 ILE A CA 1
ATOM 659 C C . ILE A 1 82 ? -9.318 3.097 4.387 1.00 98.00 82 ILE A C 1
ATOM 661 O O . ILE A 1 82 ? -8.931 3.456 3.280 1.00 98.00 82 ILE A O 1
ATOM 665 N N . GLY A 1 83 ? -9.246 1.834 4.784 1.00 97.38 83 GLY A N 1
ATOM 666 C CA . GLY A 1 83 ? -8.669 0.753 4.002 1.00 97.38 83 GLY A CA 1
ATOM 667 C C . GLY A 1 83 ? -7.175 0.529 4.190 1.00 97.38 83 GLY A C 1
ATOM 668 O O . GLY A 1 83 ? -6.687 -0.484 3.698 1.00 97.38 83 GLY A O 1
ATOM 669 N N . ASP A 1 84 ? -6.445 1.379 4.921 1.00 97.94 84 ASP A N 1
ATOM 670 C CA . ASP A 1 84 ? -5.059 1.069 5.288 1.00 97.94 84 ASP A CA 1
ATOM 671 C C . ASP A 1 84 ? -4.972 -0.272 6.034 1.00 97.94 84 ASP A C 1
ATOM 673 O O . ASP A 1 84 ? -5.791 -0.597 6.904 1.00 97.94 84 ASP A O 1
ATOM 677 N N . VAL A 1 85 ? -3.946 -1.051 5.683 1.00 96.81 85 VAL A N 1
ATOM 678 C CA . VAL A 1 85 ? -3.747 -2.424 6.160 1.00 96.81 85 VAL A CA 1
ATOM 679 C C . VAL A 1 85 ? -2.455 -2.573 6.946 1.00 96.81 85 VAL A C 1
ATOM 681 O O . VAL A 1 85 ? -1.426 -2.003 6.586 1.00 96.81 85 VAL A O 1
ATOM 684 N N . TYR A 1 86 ? -2.495 -3.389 7.994 1.00 96.50 86 TYR A N 1
ATOM 685 C CA . TYR A 1 86 ? -1.403 -3.600 8.943 1.00 96.50 86 TYR A CA 1
ATOM 686 C C . TYR A 1 86 ? -1.250 -5.091 9.245 1.00 96.50 86 TYR A C 1
ATOM 688 O O . TYR A 1 86 ? -2.235 -5.829 9.291 1.00 96.50 86 TYR A O 1
ATOM 696 N N . PHE A 1 87 ? -0.027 -5.554 9.499 1.00 94.44 87 PHE A N 1
ATOM 697 C CA . PHE A 1 87 ? 0.223 -6.983 9.759 1.00 94.44 87 PHE A CA 1
ATOM 698 C C . PHE A 1 87 ? 0.382 -7.314 11.241 1.00 94.44 87 PHE A C 1
ATOM 700 O O . PHE A 1 87 ? 0.218 -8.469 11.646 1.00 94.44 87 PHE A O 1
ATOM 707 N N . PHE A 1 88 ? 0.666 -6.303 12.065 1.00 94.69 88 PHE A N 1
ATOM 708 C CA . PHE A 1 88 ? 0.931 -6.470 13.489 1.00 94.69 88 PHE A CA 1
ATOM 709 C C . PHE A 1 88 ? 0.059 -5.535 14.321 1.00 94.69 88 PHE A C 1
ATOM 711 O O . PHE A 1 88 ? -0.020 -4.339 14.057 1.00 94.69 88 PHE A O 1
ATOM 718 N N . ARG A 1 89 ? -0.499 -6.046 15.426 1.00 94.44 89 ARG A N 1
ATOM 719 C CA . ARG A 1 89 ? -1.130 -5.203 16.460 1.00 94.44 89 ARG A CA 1
ATOM 720 C C . ARG A 1 89 ? -0.170 -4.134 16.975 1.00 94.44 89 ARG A C 1
ATOM 722 O O . ARG A 1 89 ? -0.588 -3.026 17.278 1.00 94.44 89 ARG A O 1
ATOM 729 N N . MET A 1 90 ? 1.119 -4.471 17.037 1.00 95.44 90 MET A N 1
ATOM 730 C CA . MET A 1 90 ? 2.154 -3.544 17.470 1.00 95.44 90 MET A CA 1
ATOM 731 C C . MET A 1 90 ? 2.358 -2.385 16.488 1.00 95.44 90 MET A C 1
ATOM 733 O O . MET A 1 90 ? 2.611 -1.271 16.928 1.00 95.44 90 MET A O 1
ATOM 737 N N . GLU A 1 91 ? 2.182 -2.618 15.185 1.00 95.81 91 GLU A N 1
ATOM 738 C CA . GLU A 1 91 ? 2.229 -1.563 14.166 1.00 95.81 91 GLU A CA 1
ATOM 739 C C . GLU A 1 91 ? 1.132 -0.521 14.441 1.00 95.81 91 GLU A C 1
ATOM 741 O O . GLU A 1 91 ? 1.424 0.670 14.498 1.00 95.81 91 GLU A O 1
ATOM 746 N N . LEU A 1 92 ? -0.091 -0.972 14.762 1.00 96.88 92 LEU A N 1
ATOM 747 C CA . LEU A 1 92 ? -1.210 -0.101 15.158 1.00 96.88 92 LEU A CA 1
ATOM 748 C C . LEU A 1 92 ? -0.898 0.746 16.404 1.00 96.88 92 LEU A C 1
ATOM 750 O O . LEU A 1 92 ? -1.377 1.875 16.507 1.00 96.88 92 LEU A O 1
ATOM 754 N N . CYS A 1 93 ? -0.108 0.213 17.345 1.00 96.12 93 CYS A N 1
ATOM 755 C CA . CYS A 1 93 ? 0.345 0.952 18.526 1.00 96.12 93 CYS A CA 1
ATOM 756 C C . CYS A 1 93 ? 1.390 2.014 18.170 1.00 96.12 93 CYS A C 1
ATOM 758 O O . CYS A 1 93 ? 1.309 3.127 18.680 1.00 96.12 93 CYS A O 1
ATOM 760 N N . VAL A 1 94 ? 2.350 1.677 17.302 1.00 96.44 94 VAL A N 1
ATOM 761 C CA . VAL A 1 94 ? 3.437 2.577 16.875 1.00 96.44 94 VAL A CA 1
ATOM 762 C C . VAL A 1 94 ? 2.891 3.792 16.124 1.00 96.44 94 VAL A C 1
ATOM 764 O O . VAL A 1 94 ? 3.357 4.903 16.351 1.00 96.44 94 VAL A O 1
ATOM 767 N N . ILE A 1 95 ? 1.887 3.597 15.267 1.00 95.75 95 ILE A N 1
ATOM 768 C CA . ILE A 1 95 ? 1.230 4.682 14.515 1.00 95.75 95 ILE A CA 1
ATOM 769 C C . ILE A 1 95 ? 0.077 5.359 15.287 1.00 95.75 95 ILE A C 1
ATOM 771 O O . ILE A 1 95 ? -0.494 6.349 14.831 1.00 95.75 95 ILE A O 1
ATOM 775 N N . GLY A 1 96 ? -0.279 4.832 16.463 1.00 95.25 96 GLY A N 1
ATOM 776 C CA . GLY A 1 96 ? -1.284 5.414 17.356 1.00 95.25 96 GLY A CA 1
ATOM 777 C C . GLY A 1 96 ? -2.747 5.186 16.955 1.00 95.25 96 GLY A C 1
ATOM 778 O O . GLY A 1 96 ? -3.642 5.766 17.568 1.00 95.25 96 GLY A O 1
ATOM 779 N N . LEU A 1 97 ? -3.017 4.313 15.977 1.00 96.38 97 LEU A N 1
ATOM 780 C CA . LEU A 1 97 ? -4.380 3.932 15.584 1.00 96.38 97 LEU A CA 1
ATOM 781 C C . LEU A 1 97 ? -5.109 3.177 16.695 1.00 96.38 97 LEU A C 1
ATOM 783 O O . LEU A 1 97 ? -6.285 3.452 16.959 1.00 96.38 97 LEU A O 1
ATOM 787 N N . HIS A 1 98 ? -4.387 2.287 17.378 1.00 96.25 98 HIS A N 1
ATOM 788 C CA . HIS A 1 98 ? -4.889 1.523 18.510 1.00 96.25 98 HIS A CA 1
ATOM 789 C C . HIS A 1 98 ? -3.757 1.196 19.492 1.00 96.25 98 HIS A C 1
ATOM 791 O O . HIS A 1 98 ? -2.796 0.518 19.139 1.00 96.25 98 HIS A O 1
ATOM 797 N N . GLY A 1 99 ? -3.871 1.636 20.745 1.00 93.50 99 GLY A N 1
ATOM 798 C CA . GLY A 1 99 ? -2.779 1.615 21.720 1.00 93.50 99 GLY A CA 1
ATOM 799 C C . GLY A 1 99 ? -2.713 0.406 22.654 1.00 93.50 99 GLY A C 1
ATOM 800 O O . GLY A 1 99 ? -1.987 0.474 23.647 1.00 93.50 99 GLY A O 1
ATOM 801 N N . GLN A 1 100 ? -3.473 -0.663 22.402 1.00 91.88 100 GLN A N 1
ATOM 802 C CA . GLN A 1 100 ? -3.383 -1.923 23.149 1.00 91.88 100 GLN A CA 1
ATOM 803 C C . GLN A 1 100 ? -2.821 -3.038 22.265 1.00 91.88 100 GLN A C 1
ATOM 805 O O . GLN A 1 100 ? -3.304 -3.284 21.166 1.00 91.88 100 GLN A O 1
ATOM 810 N N . VAL A 1 101 ? -1.829 -3.775 22.764 1.00 88.81 101 VAL A N 1
ATOM 811 C CA . VAL A 1 101 ? -1.186 -4.856 21.988 1.00 88.81 101 VAL A CA 1
ATOM 812 C C . VAL A 1 101 ? -2.066 -6.113 21.915 1.00 88.81 101 VAL A C 1
ATOM 814 O O . VAL A 1 101 ? -1.938 -6.912 20.988 1.00 88.81 101 VAL A O 1
ATOM 817 N N . GLN A 1 102 ? -2.960 -6.300 22.892 1.00 88.44 102 GLN A N 1
ATOM 818 C CA . GLN A 1 102 ? -3.797 -7.500 23.022 1.00 88.44 102 GLN A CA 1
ATOM 819 C C . GLN A 1 102 ? -5.287 -7.184 23.151 1.00 88.44 102 GLN A C 1
ATOM 821 O O . GLN A 1 102 ? -6.081 -7.783 22.435 1.00 88.44 102 GLN A O 1
ATOM 826 N N . ALA A 1 103 ? -5.665 -6.256 24.037 1.00 91.06 103 ALA A N 1
ATOM 827 C CA . ALA A 1 103 ? -7.071 -5.945 24.294 1.00 91.06 103 ALA A CA 1
ATOM 828 C C . ALA A 1 103 ? -7.783 -5.434 23.033 1.00 91.06 103 ALA A C 1
ATOM 830 O O . ALA A 1 103 ? -7.167 -4.762 22.210 1.00 91.06 103 ALA A O 1
ATOM 831 N N . GLY A 1 104 ? -9.070 -5.759 22.891 1.00 94.12 104 GLY A N 1
ATOM 832 C CA . GLY A 1 104 ? -9.884 -5.308 21.761 1.00 94.12 104 GLY A CA 1
ATOM 833 C C . GLY A 1 104 ? -10.272 -3.833 21.848 1.00 94.12 104 GLY A C 1
ATOM 834 O O . GLY A 1 104 ? -10.402 -3.193 20.816 1.00 94.12 104 GLY A O 1
ATOM 835 N N . ILE A 1 105 ? -10.395 -3.273 23.057 1.00 95.81 105 ILE A N 1
ATOM 836 C CA . ILE A 1 105 ? -10.843 -1.893 23.289 1.00 95.81 105 ILE A CA 1
ATOM 837 C C . ILE A 1 105 ? -9.657 -1.032 23.722 1.00 95.81 105 ILE A C 1
ATOM 839 O O . ILE A 1 105 ? -9.002 -1.336 24.723 1.00 95.81 105 ILE A O 1
ATOM 843 N N . ASP A 1 106 ? -9.418 0.074 23.016 1.00 95.56 106 ASP A N 1
ATOM 844 C CA . ASP A 1 106 ? -8.535 1.141 23.479 1.00 95.56 106 ASP A CA 1
ATOM 845 C C . ASP A 1 106 ? -9.337 2.366 23.911 1.00 95.56 106 ASP A C 1
ATOM 847 O O . ASP A 1 106 ? -10.352 2.726 23.310 1.00 95.56 106 ASP A O 1
ATOM 851 N N . TYR A 1 107 ? -8.871 3.004 24.978 1.00 93.44 107 TYR A N 1
ATOM 852 C CA . TYR A 1 107 ? -9.554 4.121 25.608 1.00 93.44 107 TYR A CA 1
ATOM 853 C C . TYR A 1 107 ? -8.559 5.071 26.276 1.00 93.44 107 TYR A C 1
ATOM 855 O O . TYR A 1 107 ? -7.474 4.673 26.715 1.00 93.44 107 TYR A O 1
ATOM 863 N N . VAL A 1 108 ? -8.949 6.340 26.370 1.00 91.38 108 VAL A N 1
ATOM 864 C CA . VAL A 1 108 ? -8.289 7.338 27.212 1.00 91.38 108 VAL A CA 1
ATOM 865 C C . VAL A 1 108 ? -8.749 7.100 28.651 1.00 91.38 108 VAL A C 1
ATOM 867 O O . VAL A 1 108 ? -9.957 7.055 28.894 1.00 91.38 108 VAL A O 1
ATOM 870 N N . PRO A 1 109 ? -7.838 6.902 29.619 1.00 89.31 109 PRO A N 1
ATOM 871 C CA . PRO A 1 109 ? -8.223 6.703 31.010 1.00 89.31 109 PRO A CA 1
ATOM 872 C C . PRO A 1 109 ? -8.796 7.990 31.617 1.00 89.31 109 PRO A C 1
ATOM 874 O O . PRO A 1 109 ? -8.435 9.092 31.210 1.00 89.31 109 PRO A O 1
ATOM 877 N N . ALA A 1 110 ? -9.619 7.836 32.658 1.00 88.44 110 ALA A N 1
ATOM 878 C CA . ALA A 1 110 ? -10.224 8.935 33.417 1.00 88.44 110 ALA A CA 1
ATOM 879 C C . ALA A 1 110 ? -9.224 10.032 33.824 1.00 88.44 110 ALA A C 1
ATOM 881 O O . ALA A 1 110 ? -9.520 11.213 33.698 1.00 88.44 110 ALA A O 1
ATOM 882 N N . SER A 1 111 ? -8.011 9.645 34.233 1.00 86.88 111 SER A N 1
ATOM 883 C CA . SER A 1 111 ? -6.950 10.570 34.655 1.00 86.88 111 SER A CA 1
ATOM 884 C C . SER A 1 111 ? -6.423 11.492 33.552 1.00 86.88 111 SER A C 1
ATOM 886 O O . SER A 1 111 ? -5.774 12.488 33.855 1.00 86.88 111 SER A O 1
ATOM 888 N N . LEU A 1 112 ? -6.654 11.150 32.283 1.00 83.19 112 LEU A N 1
ATOM 889 C CA . LEU A 1 112 ? -6.212 11.916 31.114 1.00 83.19 112 LEU A CA 1
ATOM 890 C C . LEU A 1 112 ? -7.390 12.513 30.330 1.00 83.19 112 LEU A C 1
ATOM 892 O O . LEU A 1 112 ? -7.182 13.242 29.357 1.00 83.19 112 LEU A O 1
ATOM 896 N N . SER A 1 113 ? -8.619 12.194 30.734 1.00 83.62 113 SER A N 1
ATOM 897 C CA . SER A 1 113 ? -9.831 12.725 30.130 1.00 83.62 113 SER A CA 1
ATOM 898 C C . SER A 1 113 ? -10.233 14.027 30.810 1.00 83.62 113 SER A C 1
ATOM 900 O O . SER A 1 113 ? -10.213 14.140 32.032 1.00 83.62 113 SER A O 1
ATOM 902 N N . SER A 1 114 ? -10.665 15.006 30.018 1.00 80.06 114 SER A N 1
ATOM 903 C CA . SER A 1 114 ? -11.182 16.276 30.535 1.00 80.06 114 SER A CA 1
ATOM 904 C C . SER A 1 114 ? -12.487 16.117 31.317 1.00 80.06 114 SER A C 1
ATOM 906 O O . SER A 1 114 ? -12.788 16.965 32.146 1.00 80.06 114 SER A O 1
ATOM 908 N N . SER A 1 115 ? -13.252 15.047 31.071 1.00 82.50 115 SER A N 1
ATOM 909 C CA . SER A 1 115 ? -14.484 14.747 31.811 1.00 82.50 115 SER A CA 1
ATOM 910 C C . SER A 1 115 ? -14.238 14.011 33.133 1.00 82.50 115 SER A C 1
ATOM 912 O O . SER A 1 115 ? -15.182 13.793 33.884 1.00 82.50 115 SER A O 1
ATOM 914 N N . GLY A 1 116 ? -13.001 13.582 33.418 1.00 87.94 116 GLY A N 1
ATOM 915 C CA . GLY A 1 116 ? -12.708 12.708 34.559 1.00 87.94 116 GLY A CA 1
ATOM 916 C C . GLY A 1 116 ? -13.235 11.275 34.399 1.00 87.94 116 GLY A C 1
ATOM 917 O O . GLY A 1 116 ? -13.152 10.485 35.335 1.00 87.94 116 GLY A O 1
ATOM 918 N N . GLU A 1 117 ? -13.741 10.909 33.218 1.00 91.69 117 GLU A N 1
ATOM 919 C CA . GLU A 1 117 ? -14.264 9.577 32.907 1.00 91.69 117 GLU A CA 1
ATOM 920 C C . GLU A 1 117 ? -13.515 8.942 31.727 1.00 91.69 117 GLU A C 1
ATOM 922 O O . GLU A 1 117 ? -13.001 9.664 30.865 1.00 91.69 117 GLU A O 1
ATOM 927 N N . PRO A 1 118 ? -13.405 7.601 31.666 1.00 93.12 118 PRO A N 1
ATOM 928 C CA . PRO A 1 118 ? -12.741 6.948 30.547 1.00 93.12 118 PRO A CA 1
ATOM 929 C C . PRO A 1 118 ? -13.560 7.094 29.260 1.00 93.12 118 PRO A C 1
ATOM 931 O O . PRO A 1 118 ? -14.781 6.998 29.289 1.00 93.12 118 PRO A O 1
ATOM 934 N N . VAL A 1 119 ? -12.879 7.258 28.127 1.00 93.69 119 VAL A N 1
ATOM 935 C CA . VAL A 1 119 ? -13.513 7.417 26.808 1.00 93.69 119 VAL A CA 1
ATOM 936 C C . VAL A 1 119 ? -12.851 6.470 25.816 1.00 93.69 119 VAL A C 1
ATOM 938 O O . VAL A 1 119 ? -11.642 6.554 25.592 1.00 93.69 119 VAL A O 1
ATOM 941 N N . ALA A 1 120 ? -13.619 5.549 25.234 1.00 95.75 120 ALA A N 1
ATOM 942 C CA . ALA A 1 120 ? -13.130 4.661 24.185 1.00 95.75 120 ALA A CA 1
ATOM 943 C C . ALA A 1 120 ? -12.821 5.436 22.898 1.00 95.75 120 ALA A C 1
ATOM 945 O O . ALA A 1 120 ? -13.568 6.332 22.508 1.00 95.75 120 ALA A O 1
ATOM 946 N N . THR A 1 121 ? -11.718 5.075 22.239 1.00 95.44 121 THR A N 1
ATOM 947 C CA . THR A 1 121 ? -11.228 5.740 21.018 1.00 95.44 121 THR A CA 1
ATOM 948 C C . THR A 1 121 ? -11.146 4.801 19.824 1.00 95.44 121 THR A C 1
ATOM 950 O O . THR A 1 121 ? -11.280 5.237 18.681 1.00 95.44 121 THR A O 1
ATOM 953 N N . SER A 1 122 ? -10.910 3.509 20.060 1.00 97.38 122 SER A N 1
ATOM 954 C CA . SER A 1 122 ? -10.849 2.519 18.988 1.00 97.38 122 SER A CA 1
ATOM 955 C C . SER A 1 122 ? -11.147 1.111 19.482 1.00 97.38 122 SER A C 1
ATOM 957 O O . SER A 1 122 ? -10.879 0.776 20.639 1.00 97.38 122 SER A O 1
ATOM 959 N N . ILE A 1 123 ? -11.646 0.275 18.576 1.00 97.31 123 ILE A N 1
ATOM 960 C CA . ILE A 1 123 ? -11.883 -1.146 18.815 1.00 97.31 123 ILE A CA 1
ATOM 961 C C . ILE A 1 123 ? -11.286 -2.011 17.708 1.00 97.31 123 ILE A C 1
ATOM 963 O O . ILE A 1 123 ? -11.099 -1.568 16.573 1.00 97.31 123 ILE A O 1
ATOM 967 N N . ILE A 1 124 ? -11.019 -3.267 18.052 1.00 96.06 124 ILE A N 1
ATOM 968 C CA . ILE A 1 124 ? -10.598 -4.308 17.124 1.00 96.06 124 ILE A CA 1
ATOM 969 C C . ILE A 1 124 ? -11.654 -5.393 17.046 1.00 96.06 124 ILE A C 1
ATOM 971 O O . ILE A 1 124 ? -11.931 -6.057 18.041 1.00 96.06 124 ILE A O 1
ATOM 975 N N . VAL A 1 125 ? -12.139 -5.654 15.839 1.00 93.00 125 VAL A N 1
ATOM 976 C CA . VAL A 1 125 ? -13.034 -6.778 15.550 1.00 93.00 125 VAL A CA 1
ATOM 977 C C . VAL A 1 125 ? -12.191 -7.869 14.906 1.00 93.00 125 VAL A C 1
ATOM 979 O O . VAL A 1 125 ? -11.585 -7.641 13.869 1.00 93.00 125 VAL A O 1
ATOM 982 N N . SER A 1 126 ? -12.022 -9.033 15.528 1.00 81.81 126 SER A N 1
ATOM 983 C CA . SER A 1 126 ? -11.116 -10.085 15.005 1.00 81.81 126 SER A CA 1
ATOM 984 C C . SER A 1 126 ? -11.645 -11.508 15.189 1.00 81.81 126 SER A C 1
ATOM 986 O O . SER A 1 126 ? -10.848 -12.454 15.172 1.00 81.81 126 SER A O 1
ATOM 988 N N . GLY A 1 127 ? -12.957 -11.653 15.414 1.00 69.38 127 GLY A N 1
ATOM 989 C CA . GLY A 1 127 ? -13.598 -12.936 15.723 1.00 69.38 127 GLY A CA 1
ATOM 990 C C . GLY A 1 127 ? -13.101 -13.558 17.033 1.00 69.38 127 GLY A C 1
ATOM 991 O O . GLY A 1 127 ? -13.051 -14.776 17.157 1.00 69.38 127 GLY A O 1
ATOM 992 N N . GLY A 1 128 ? -12.634 -12.726 17.973 1.00 58.72 128 GLY A N 1
ATOM 993 C CA . GLY A 1 128 ? -12.141 -13.174 19.282 1.00 58.72 128 GLY A CA 1
ATOM 994 C C . GLY A 1 128 ? -13.256 -13.451 20.293 1.00 58.72 128 GLY A C 1
ATOM 995 O O . GLY A 1 128 ? -13.002 -14.097 21.308 1.00 58.72 128 GLY A O 1
ATOM 996 N N . TYR A 1 129 ? -14.470 -12.984 20.000 1.00 57.22 129 TYR A N 1
ATOM 997 C CA . TYR A 1 129 ? -15.680 -13.241 20.765 1.00 57.22 129 TYR A CA 1
ATOM 998 C C . TYR A 1 129 ? -16.679 -13.960 19.865 1.00 57.22 129 TYR A C 1
ATOM 1000 O O . TYR A 1 129 ? -16.900 -13.567 18.722 1.00 57.22 129 TYR A O 1
ATOM 1008 N N . GLU A 1 130 ? -17.265 -15.039 20.377 1.00 62.59 130 GLU A N 1
ATOM 1009 C CA . GLU A 1 130 ? -18.274 -15.819 19.654 1.00 62.59 130 GLU A CA 1
ATOM 1010 C C . GLU A 1 130 ? -19.597 -15.059 19.468 1.00 62.59 130 GLU A C 1
ATOM 1012 O O . GLU A 1 130 ? -20.409 -15.448 18.629 1.00 62.59 130 GLU A O 1
ATOM 1017 N N . ASP A 1 131 ? -19.809 -13.996 20.247 1.00 64.75 131 ASP A N 1
ATOM 1018 C CA . ASP A 1 131 ? -21.038 -13.204 20.314 1.00 64.75 131 ASP A CA 1
ATOM 1019 C C . ASP A 1 131 ? -21.037 -11.958 19.407 1.00 64.75 131 ASP A C 1
ATOM 1021 O O . ASP A 1 131 ? -22.062 -11.280 19.328 1.00 64.75 131 ASP A O 1
ATOM 1025 N N . ASP A 1 132 ? -19.932 -11.668 18.708 1.00 77.69 132 ASP A N 1
ATOM 1026 C CA . ASP A 1 132 ? -19.871 -10.552 17.757 1.00 77.69 132 ASP A CA 1
ATOM 1027 C C . ASP A 1 132 ? -20.768 -10.836 16.531 1.00 77.69 132 ASP A C 1
ATOM 1029 O O . ASP A 1 132 ? -20.655 -11.894 15.904 1.00 77.69 132 ASP A O 1
ATOM 1033 N N . ASP A 1 133 ? -21.632 -9.879 16.170 1.00 80.81 133 ASP A N 1
ATOM 1034 C CA . ASP A 1 133 ? -22.418 -9.887 14.924 1.00 80.81 133 ASP A CA 1
ATOM 1035 C C . ASP A 1 133 ? -22.003 -8.691 14.063 1.00 80.81 133 ASP A C 1
ATOM 1037 O O . ASP A 1 133 ? -22.163 -7.531 14.450 1.00 80.81 133 ASP A O 1
ATOM 1041 N N . ASP A 1 134 ? -21.418 -8.981 12.905 1.00 86.94 134 ASP A N 1
ATOM 1042 C CA . ASP A 1 134 ? -20.769 -8.000 12.046 1.00 86.94 134 ASP A CA 1
ATOM 1043 C C . ASP A 1 134 ? -21.387 -7.997 10.648 1.00 86.94 134 ASP A C 1
ATOM 1045 O O . ASP A 1 134 ? -21.121 -8.875 9.826 1.00 86.94 134 ASP A O 1
ATOM 1049 N N . LYS A 1 135 ? -22.184 -6.963 10.367 1.00 87.50 135 LYS A N 1
ATOM 1050 C CA . LYS A 1 135 ? -22.819 -6.728 9.063 1.00 87.50 135 LYS A CA 1
ATOM 1051 C C . LYS A 1 135 ? -22.111 -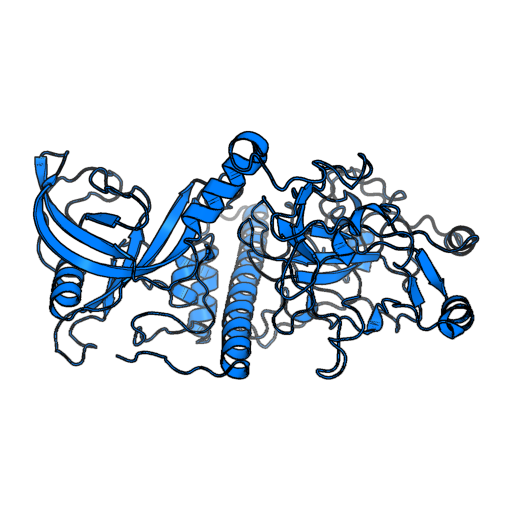5.618 8.279 1.00 87.50 135 LYS A C 1
ATOM 1053 O O . LYS A 1 135 ? -22.686 -5.048 7.352 1.00 87.50 135 LYS A O 1
ATOM 1058 N N . GLY A 1 136 ? -20.884 -5.258 8.660 1.00 89.81 136 GLY A N 1
ATOM 1059 C CA . GLY A 1 136 ? -20.174 -4.112 8.100 1.00 89.81 136 GLY A CA 1
ATOM 1060 C C . GLY A 1 136 ? -20.659 -2.807 8.727 1.00 89.81 136 GLY A C 1
ATOM 1061 O O . GLY A 1 136 ? -20.125 -2.394 9.752 1.00 89.81 136 GLY A O 1
ATOM 1062 N N . TYR A 1 137 ? -21.663 -2.155 8.131 1.00 94.44 137 TYR A N 1
ATOM 1063 C CA . TYR A 1 137 ? -22.138 -0.828 8.566 1.00 94.44 137 TYR A CA 1
ATOM 1064 C C . TYR A 1 137 ? -22.836 -0.839 9.933 1.00 94.44 137 TYR A C 1
ATOM 1066 O O . TYR A 1 137 ? -22.853 0.179 10.624 1.00 94.44 137 TYR A O 1
ATOM 1074 N N . GLU A 1 138 ? -23.384 -1.989 10.324 1.00 96.38 138 GLU A N 1
ATOM 1075 C CA . GLU A 1 138 ? -23.899 -2.268 11.662 1.00 96.38 138 GLU A CA 1
ATOM 1076 C C . GLU A 1 138 ? -23.018 -3.341 12.308 1.00 96.38 138 GLU A C 1
ATOM 1078 O O . GLU A 1 138 ? -22.777 -4.398 11.720 1.00 96.38 138 GLU A O 1
ATOM 1083 N N . LEU A 1 139 ? -22.544 -3.064 13.520 1.00 95.56 139 LEU A N 1
ATOM 1084 C CA . LEU A 1 139 ? -21.698 -3.960 14.298 1.00 95.56 139 LEU A CA 1
ATOM 1085 C C . LEU A 1 139 ? -22.256 -4.084 15.715 1.00 95.56 139 LEU A C 1
ATOM 1087 O O . LEU A 1 139 ? -22.388 -3.087 16.420 1.00 95.56 139 LEU A O 1
ATOM 1091 N N . ILE A 1 140 ? -22.525 -5.308 16.154 1.00 95.44 140 ILE A N 1
ATOM 1092 C CA . ILE A 1 140 ? -22.784 -5.627 17.557 1.00 95.44 140 ILE A CA 1
ATOM 1093 C C . ILE A 1 140 ? -21.481 -6.166 18.137 1.00 95.44 140 ILE A C 1
ATOM 1095 O O . ILE A 1 140 ? -21.043 -7.265 17.804 1.00 95.44 140 ILE A O 1
ATOM 1099 N N . TYR A 1 141 ? -20.848 -5.357 18.979 1.00 95.38 141 TYR A N 1
ATOM 1100 C CA . TYR A 1 141 ? -19.548 -5.643 19.568 1.00 95.38 141 TYR A CA 1
ATOM 1101 C C . TYR A 1 141 ? -19.688 -6.118 21.013 1.00 95.38 141 TYR A C 1
ATOM 1103 O O . TYR A 1 141 ? -20.382 -5.487 21.817 1.00 95.38 141 TYR A O 1
ATOM 1111 N N . THR A 1 142 ? -18.988 -7.196 21.357 1.00 92.56 142 THR A N 1
ATOM 1112 C CA . THR A 1 142 ? -18.979 -7.755 22.712 1.00 92.56 142 THR A CA 1
ATOM 1113 C C . THR A 1 142 ? -17.919 -7.077 23.581 1.00 92.56 142 THR A C 1
ATOM 1115 O O . THR A 1 142 ? -16.761 -6.915 23.193 1.00 92.56 142 THR A O 1
ATOM 1118 N N . GLY A 1 143 ? -18.304 -6.677 24.793 1.00 90.50 143 GLY A N 1
ATOM 1119 C CA . GLY A 1 143 ? -17.417 -6.087 25.786 1.00 90.50 143 GLY A CA 1
ATOM 1120 C C . GLY A 1 143 ? -16.247 -6.998 26.154 1.00 90.50 143 GLY A C 1
ATOM 1121 O O . GLY A 1 143 ? -16.244 -8.203 25.911 1.00 90.50 143 GLY A O 1
ATOM 1122 N N . GLN A 1 144 ? -15.225 -6.421 26.778 1.00 88.00 144 GLN A N 1
ATOM 1123 C CA . GLN A 1 144 ? -14.070 -7.172 27.254 1.00 88.00 144 GLN A CA 1
ATOM 1124 C C . GLN A 1 144 ? -14.283 -7.721 28.672 1.00 88.00 144 GLN A C 1
ATOM 1126 O O . GLN A 1 144 ? -14.935 -7.108 29.519 1.00 88.00 144 GLN A O 1
ATOM 1131 N N . GLY A 1 145 ? -13.601 -8.822 28.983 1.00 82.38 145 GLY A N 1
ATOM 1132 C CA . GLY A 1 145 ? -13.550 -9.398 30.327 1.00 82.38 145 GLY A CA 1
ATOM 1133 C C . GLY A 1 145 ? -14.211 -10.769 30.425 1.00 82.38 145 GLY A C 1
ATOM 1134 O O . GLY A 1 145 ? -14.973 -11.193 29.562 1.00 82.38 145 GLY A O 1
ATOM 1135 N N . GLY A 1 146 ? -13.852 -11.484 31.488 1.00 70.00 146 GLY A N 1
ATOM 1136 C CA . GLY A 1 146 ? -14.378 -12.815 31.775 1.00 70.00 146 GLY A CA 1
ATOM 1137 C C . GLY A 1 146 ? -13.895 -13.941 30.862 1.00 70.00 146 GLY A C 1
ATOM 1138 O O . GLY A 1 146 ? -14.515 -14.996 30.855 1.00 70.00 146 GLY A O 1
ATOM 1139 N N . GLN A 1 147 ? -12.798 -13.739 30.126 1.00 66.38 147 GLN A N 1
ATOM 1140 C CA . GLN A 1 147 ? -12.113 -14.772 29.338 1.00 66.38 147 GLN A CA 1
ATOM 1141 C C . GLN A 1 147 ? -10.816 -15.217 30.027 1.00 66.38 147 GLN A C 1
ATOM 1143 O O . GLN A 1 147 ? -10.099 -14.386 30.594 1.00 66.38 147 GLN A O 1
ATOM 1148 N N . ASP A 1 148 ? -10.489 -16.508 29.935 1.00 59.78 148 ASP A N 1
ATOM 1149 C CA . ASP A 1 148 ? -9.159 -17.022 30.280 1.00 59.78 148 ASP A CA 1
ATOM 1150 C C . ASP A 1 148 ? -8.186 -16.822 29.100 1.00 59.78 148 ASP A C 1
ATOM 1152 O O . ASP A 1 148 ? -8.595 -16.774 27.939 1.00 59.78 148 ASP A O 1
ATOM 1156 N N . ARG A 1 149 ? -6.880 -16.718 29.377 1.00 54.66 149 ARG A N 1
ATOM 1157 C CA . ARG A 1 149 ? -5.807 -16.322 28.440 1.00 54.66 149 ARG A CA 1
ATOM 1158 C C . ARG A 1 149 ? -5.739 -17.128 27.134 1.00 54.66 149 ARG A C 1
ATOM 1160 O O . ARG A 1 149 ? -5.104 -16.653 26.198 1.00 54.66 149 ARG A O 1
ATOM 1167 N N . ASN A 1 150 ? -6.364 -18.305 27.067 1.00 53.41 150 ASN A N 1
ATOM 1168 C CA . ASN A 1 150 ? -6.259 -19.246 25.948 1.00 53.41 150 ASN A CA 1
ATOM 1169 C C . ASN A 1 150 ? -7.604 -19.793 25.436 1.00 53.41 150 ASN A C 1
ATOM 1171 O O . ASN A 1 150 ? -7.602 -20.684 24.588 1.00 53.41 150 ASN A O 1
ATOM 1175 N N . VAL A 1 151 ? -8.749 -19.296 25.916 1.00 58.22 151 VAL A N 1
ATOM 1176 C CA . VAL A 1 151 ? -10.063 -19.822 25.517 1.00 58.22 151 VAL A CA 1
ATOM 1177 C C . VAL A 1 151 ? -10.969 -18.673 25.084 1.00 58.22 151 VAL A C 1
ATOM 1179 O O . VAL A 1 151 ? -11.100 -17.682 25.790 1.00 58.22 151 VAL A O 1
ATOM 1182 N N . HIS A 1 152 ? -11.603 -18.806 23.915 1.00 58.66 152 HIS A N 1
ATOM 1183 C CA . HIS A 1 152 ? -12.509 -17.787 23.350 1.00 58.66 152 HIS A CA 1
ATOM 1184 C C . HIS A 1 152 ? -13.872 -17.729 24.075 1.00 58.66 152 HIS A C 1
ATOM 1186 O O . HIS A 1 152 ? -14.734 -16.937 23.711 1.00 58.66 152 HIS A O 1
ATOM 1192 N N . LYS A 1 153 ? -14.063 -18.570 25.099 1.00 60.34 153 LYS A N 1
ATOM 1193 C CA . LYS A 1 153 ? -15.291 -18.696 25.889 1.00 60.34 153 LYS A CA 1
ATOM 1194 C C . LYS A 1 153 ? -15.224 -17.840 27.143 1.00 60.34 153 LYS A C 1
ATOM 1196 O O . LYS A 1 153 ? -14.152 -17.652 27.725 1.00 60.34 153 LYS A O 1
ATOM 1201 N N . HIS A 1 154 ? -16.385 -17.363 27.567 1.00 59.72 154 HIS A N 1
ATOM 1202 C CA . HIS A 1 154 ? -16.532 -16.673 28.840 1.00 59.72 154 HIS A CA 1
ATOM 1203 C C . HIS A 1 154 ? -16.647 -17.680 29.990 1.00 59.72 154 HIS A C 1
ATOM 1205 O O . HIS A 1 154 ? -17.206 -18.760 29.818 1.00 59.72 154 HIS A O 1
ATOM 1211 N N . PHE A 1 155 ? -16.107 -17.313 31.153 1.00 69.50 155 PHE A N 1
ATOM 1212 C CA . PHE A 1 155 ? -16.138 -18.111 32.387 1.00 69.50 155 PHE A CA 1
ATOM 1213 C C . PHE A 1 155 ? -16.682 -17.340 33.592 1.00 69.50 155 PHE A C 1
ATOM 1215 O O . PHE A 1 155 ? -16.913 -17.932 34.642 1.00 69.50 155 PHE A O 1
ATOM 1222 N N . VAL A 1 156 ? -16.835 -16.019 33.468 1.00 80.12 156 VAL A N 1
ATOM 1223 C CA . VAL A 1 156 ? -17.419 -15.149 34.494 1.00 80.12 156 VAL A CA 1
ATOM 1224 C C . VAL A 1 156 ? -18.155 -13.987 33.836 1.00 80.12 156 VAL A C 1
ATOM 1226 O O . VAL A 1 156 ? -17.767 -13.544 32.751 1.00 80.12 156 VAL A O 1
ATOM 1229 N N . ASP A 1 157 ? -19.166 -13.467 34.530 1.00 86.12 157 ASP A N 1
ATOM 1230 C CA . ASP A 1 157 ? -19.913 -12.289 34.095 1.00 86.12 157 ASP A CA 1
ATOM 1231 C C . ASP A 1 157 ? -18.996 -11.075 33.911 1.00 86.12 157 ASP A C 1
ATOM 1233 O O . ASP A 1 157 ? -18.095 -10.787 34.716 1.00 86.12 157 ASP A O 1
ATOM 1237 N N . GLN A 1 158 ? -19.243 -10.329 32.841 1.00 90.88 158 GLN A N 1
ATOM 1238 C CA . GLN A 1 158 ? -18.544 -9.086 32.582 1.00 90.88 158 GLN A CA 1
ATOM 1239 C C . GLN A 1 158 ? -18.952 -7.996 33.569 1.00 90.88 158 GLN A C 1
ATOM 1241 O O . GLN A 1 158 ? -20.059 -7.953 34.100 1.00 90.88 158 GLN A O 1
ATOM 1246 N N . LYS A 1 159 ? -18.034 -7.053 33.778 1.00 91.94 159 LYS A N 1
ATOM 1247 C CA . LYS A 1 159 ? -18.246 -5.880 34.630 1.00 91.94 159 LYS A CA 1
ATOM 1248 C C . LYS A 1 159 ? -18.167 -4.612 33.789 1.00 91.94 159 LYS A C 1
ATOM 1250 O O . LYS A 1 159 ? -17.313 -4.521 32.901 1.00 91.94 159 LYS A O 1
ATOM 1255 N N . LEU A 1 160 ? -18.994 -3.619 34.110 1.00 93.56 160 LEU A N 1
ATOM 1256 C CA . LEU A 1 160 ? -18.957 -2.297 33.482 1.00 93.56 160 LEU A CA 1
ATOM 1257 C C . LEU A 1 160 ? -17.782 -1.476 34.031 1.00 93.56 160 LEU A C 1
ATOM 1259 O O . LEU A 1 160 ? -17.926 -0.614 34.890 1.00 93.56 160 LEU A O 1
ATOM 1263 N N . GLN A 1 161 ? -16.577 -1.804 33.579 1.00 92.94 161 GLN A N 1
ATOM 1264 C CA . GLN A 1 161 ? -15.331 -1.174 34.012 1.00 92.94 161 GLN A CA 1
ATOM 1265 C C . GLN A 1 161 ? -14.318 -1.155 32.866 1.00 92.94 161 GLN A C 1
ATOM 1267 O O . GLN A 1 161 ? -14.446 -1.908 31.897 1.00 92.94 161 GLN A O 1
ATOM 1272 N N . ARG A 1 162 ? -13.256 -0.351 32.999 1.00 91.12 162 ARG A N 1
ATOM 1273 C CA . ARG A 1 162 ? -12.172 -0.258 32.000 1.00 91.12 162 ARG A CA 1
ATOM 1274 C C . ARG A 1 162 ? -12.744 0.051 30.605 1.00 91.12 162 ARG A C 1
ATOM 1276 O O . ARG A 1 162 ? -13.488 1.014 30.477 1.00 91.12 162 ARG A O 1
ATOM 1283 N N . GLY A 1 163 ? -12.432 -0.765 29.593 1.00 93.44 163 GLY A N 1
ATOM 1284 C CA . GLY A 1 163 ? -12.920 -0.590 28.224 1.00 93.44 163 GLY A CA 1
ATOM 1285 C C . GLY A 1 163 ? -14.445 -0.625 28.099 1.00 93.44 163 GLY A C 1
ATOM 1286 O O . GLY A 1 163 ? -14.984 0.158 27.331 1.00 93.44 163 GLY A O 1
ATOM 1287 N N . ASN A 1 164 ? -15.145 -1.439 28.899 1.00 95.69 164 ASN A N 1
ATOM 1288 C CA . ASN A 1 164 ? -16.612 -1.519 28.851 1.00 95.69 164 ASN A CA 1
ATOM 1289 C C . ASN A 1 164 ? -17.253 -0.206 29.310 1.00 95.69 164 ASN A C 1
ATOM 1291 O O . ASN A 1 164 ? -18.148 0.321 28.655 1.00 95.69 164 ASN A O 1
ATOM 1295 N N . LEU A 1 165 ? -16.744 0.353 30.413 1.00 95.94 165 LEU A N 1
ATOM 1296 C CA . LEU A 1 165 ? -17.157 1.678 30.871 1.00 95.94 165 LEU A CA 1
ATOM 1297 C C . LEU A 1 165 ? -16.754 2.754 29.855 1.00 95.94 165 LEU A C 1
ATOM 1299 O O . LEU A 1 165 ? -17.535 3.647 29.576 1.00 95.94 165 LEU A O 1
ATOM 1303 N N . GLY A 1 166 ? -15.566 2.644 29.251 1.00 95.62 166 GLY A N 1
ATOM 1304 C CA . GLY A 1 166 ? -15.127 3.565 28.202 1.00 95.62 166 GLY A CA 1
ATOM 1305 C C . GLY A 1 166 ? -16.045 3.582 26.976 1.00 95.62 166 GLY A C 1
ATOM 1306 O O . GLY A 1 166 ? -16.285 4.653 26.431 1.00 95.62 166 GLY A O 1
ATOM 1307 N N . LEU A 1 167 ? -16.570 2.429 26.547 1.00 97.25 167 LEU A N 1
ATOM 1308 C CA . LEU A 1 167 ? -17.530 2.337 25.441 1.00 97.25 167 LEU A CA 1
ATOM 1309 C C . LEU A 1 167 ? -18.891 2.928 25.819 1.00 97.25 167 LEU A C 1
ATOM 1311 O O . LEU A 1 167 ? -19.444 3.709 25.053 1.00 97.25 167 LEU A O 1
ATOM 1315 N N . GLU A 1 168 ? -19.410 2.609 27.005 1.00 97.00 168 GLU A N 1
ATOM 1316 C CA . GLU A 1 168 ? -20.681 3.172 27.475 1.00 97.00 168 GLU A CA 1
ATOM 1317 C C . GLU A 1 168 ? -20.596 4.703 27.617 1.00 97.00 168 GLU A C 1
ATOM 1319 O O . GLU A 1 168 ? -21.469 5.420 27.130 1.00 97.00 168 GLU A O 1
ATOM 1324 N N . ARG A 1 169 ? -19.488 5.235 28.143 1.00 96.38 169 ARG A N 1
ATOM 1325 C CA . ARG A 1 169 ? -19.263 6.685 28.195 1.00 96.38 169 ARG A CA 1
ATOM 1326 C C . ARG A 1 169 ? -19.107 7.298 26.813 1.00 96.38 169 ARG A C 1
ATOM 1328 O O . ARG A 1 169 ? -19.661 8.362 26.554 1.00 96.38 169 ARG A O 1
ATOM 1335 N N . SER A 1 170 ? -18.414 6.630 25.895 1.00 96.19 170 SER A N 1
ATOM 1336 C CA . SER A 1 170 ? -18.339 7.080 24.502 1.00 96.19 170 SER A CA 1
ATOM 1337 C C . SER A 1 170 ? -19.709 7.129 23.822 1.00 96.19 170 SER A C 1
ATOM 1339 O O . SER A 1 170 ? -19.925 8.027 23.011 1.00 96.19 170 SER A O 1
ATOM 1341 N N . MET A 1 171 ? -20.638 6.230 24.166 1.00 97.06 171 MET A N 1
ATOM 1342 C CA . MET A 1 171 ? -22.035 6.305 23.723 1.00 97.06 171 MET A CA 1
ATOM 1343 C C . MET A 1 171 ? -22.713 7.563 24.274 1.00 97.06 171 MET A C 1
ATOM 1345 O O . MET A 1 171 ? -23.223 8.366 23.497 1.00 97.06 171 MET A O 1
ATOM 1349 N N . ALA A 1 172 ? -22.652 7.777 25.593 1.00 95.69 172 ALA A N 1
ATOM 1350 C CA . ALA A 1 172 ? -23.268 8.933 26.249 1.00 95.69 172 ALA A CA 1
ATOM 1351 C C . ALA A 1 172 ? -22.751 10.277 25.700 1.00 95.69 172 ALA A C 1
ATOM 1353 O O . ALA A 1 172 ? -23.512 11.230 25.547 1.00 95.69 172 ALA A O 1
ATOM 1354 N N . TYR A 1 173 ? -21.461 10.345 25.362 1.00 94.38 173 TYR A N 1
ATOM 1355 C CA . TYR A 1 173 ? -20.813 11.541 24.816 1.00 94.38 173 TYR A CA 1
ATOM 1356 C C . TYR A 1 173 ? -20.835 11.630 23.278 1.00 94.38 173 TYR A C 1
ATOM 1358 O O . TYR A 1 173 ? -20.349 12.615 22.720 1.00 94.38 173 TYR A O 1
ATOM 1366 N N . GLY A 1 174 ? -21.369 10.625 22.574 1.00 94.94 174 GLY A N 1
ATOM 1367 C CA . GLY A 1 174 ? -21.428 10.599 21.108 1.00 94.94 174 GLY A CA 1
ATOM 1368 C C . GLY A 1 174 ? -20.055 10.593 20.421 1.00 94.94 174 GLY A C 1
ATOM 1369 O O . GLY A 1 174 ? -19.883 11.223 19.372 1.00 94.94 174 GLY A O 1
ATOM 1370 N N . ILE A 1 175 ? -19.072 9.921 21.022 1.00 94.81 175 ILE A N 1
ATOM 1371 C CA . ILE A 1 175 ? -17.673 9.890 20.580 1.00 94.81 175 ILE A CA 1
ATOM 1372 C C . ILE A 1 175 ? -17.491 8.967 19.376 1.00 94.81 175 ILE A C 1
ATOM 1374 O O . ILE A 1 175 ? -18.007 7.849 19.349 1.00 94.81 175 ILE A O 1
ATOM 1378 N N . GLU A 1 176 ? -16.715 9.423 18.391 1.00 96.62 176 GLU A N 1
ATOM 1379 C CA . GLU A 1 176 ? -16.343 8.608 17.238 1.00 96.62 176 GLU A CA 1
ATOM 1380 C C . GLU A 1 176 ? -15.339 7.510 17.625 1.00 96.62 176 GLU A C 1
ATOM 1382 O O . GLU A 1 176 ? -14.252 7.786 18.142 1.00 96.62 176 GLU A O 1
ATOM 1387 N N . ILE A 1 177 ? -15.685 6.260 17.318 1.00 97.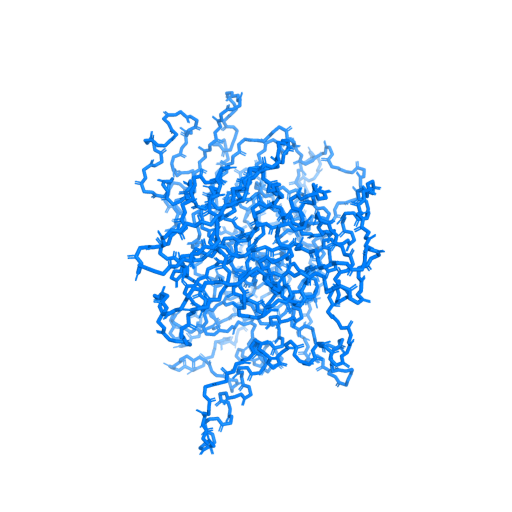88 177 ILE A N 1
ATOM 1388 C CA . ILE A 1 177 ? -14.867 5.072 17.560 1.00 97.88 177 ILE A CA 1
ATOM 1389 C C . ILE A 1 177 ? -14.228 4.621 16.252 1.00 97.88 177 ILE A C 1
ATOM 1391 O O . ILE A 1 177 ? -14.926 4.295 15.293 1.00 97.88 177 ILE A O 1
ATOM 1395 N N . ARG A 1 178 ? -12.896 4.542 16.221 1.00 98.31 178 ARG A N 1
ATOM 1396 C CA . ARG A 1 178 ? -12.172 3.916 15.106 1.00 98.31 178 ARG A CA 1
ATOM 1397 C C . ARG A 1 178 ? -12.350 2.401 15.147 1.00 98.31 178 ARG A C 1
ATOM 1399 O O . ARG A 1 178 ? -12.055 1.781 16.170 1.00 98.31 178 ARG A O 1
ATOM 1406 N N . VAL A 1 179 ? -12.767 1.798 14.041 1.00 98.25 179 VAL A N 1
ATOM 1407 C CA . VAL A 1 179 ? -12.934 0.342 13.929 1.00 98.25 179 VAL A CA 1
ATOM 1408 C C . VAL A 1 179 ? -11.845 -0.237 13.036 1.00 98.25 179 VAL A C 1
ATOM 1410 O O . VAL A 1 179 ? -11.652 0.205 11.905 1.00 98.25 179 VAL A O 1
ATOM 1413 N N . ILE A 1 180 ? -11.125 -1.235 13.550 1.00 98.25 180 ILE A N 1
ATOM 1414 C CA . ILE A 1 180 ? -10.112 -1.979 12.800 1.00 98.25 180 ILE A CA 1
ATOM 1415 C C . ILE A 1 180 ? -10.513 -3.457 12.781 1.00 98.25 180 ILE A C 1
ATOM 1417 O O . ILE A 1 180 ? -10.663 -4.078 13.837 1.00 98.25 180 ILE A O 1
ATOM 1421 N N . ARG A 1 181 ? -10.661 -4.047 11.594 1.00 96.06 181 ARG A N 1
ATOM 1422 C CA . ARG A 1 181 ? -11.053 -5.454 11.428 1.00 96.06 181 ARG A CA 1
ATOM 1423 C C . ARG A 1 181 ? -9.849 -6.341 11.154 1.00 96.06 181 ARG A C 1
ATOM 1425 O O . ARG A 1 181 ? -9.032 -6.046 10.293 1.00 96.06 181 ARG A O 1
ATOM 1432 N N . GLY A 1 182 ? -9.733 -7.439 11.888 1.00 94.75 182 GLY A N 1
ATOM 1433 C CA . GLY A 1 182 ? -8.740 -8.484 11.685 1.00 94.75 182 GLY A CA 1
ATOM 1434 C C . GLY A 1 182 ? -9.306 -9.585 10.800 1.00 94.75 182 GLY A C 1
ATOM 1435 O O . GLY A 1 182 ? -10.168 -10.344 11.234 1.00 94.75 182 GLY A O 1
ATOM 1436 N N . ILE A 1 183 ? -8.784 -9.697 9.586 1.00 91.88 183 ILE A N 1
ATOM 1437 C CA . ILE A 1 183 ? -9.204 -10.660 8.567 1.00 91.88 183 ILE A CA 1
ATOM 1438 C C . ILE A 1 183 ? -8.124 -11.736 8.447 1.00 91.88 183 ILE A C 1
ATOM 1440 O O . ILE A 1 183 ? -6.928 -11.431 8.457 1.00 91.88 183 ILE A O 1
ATOM 1444 N N . LYS A 1 184 ? -8.517 -13.010 8.346 1.00 90.25 184 LYS A N 1
ATOM 1445 C CA . LYS A 1 184 ? -7.563 -14.094 8.078 1.00 90.25 184 LYS A CA 1
ATOM 1446 C C . LYS A 1 184 ? -6.964 -13.898 6.684 1.00 90.25 184 LYS A C 1
ATOM 1448 O O . LYS A 1 184 ? -7.695 -13.723 5.717 1.00 90.25 184 LYS A O 1
ATOM 1453 N N . CYS A 1 185 ? -5.641 -13.921 6.587 1.00 87.00 185 CYS A N 1
ATOM 1454 C CA . CYS A 1 185 ? -4.934 -13.733 5.327 1.00 87.00 185 CYS A CA 1
ATOM 1455 C C . CYS A 1 185 ? -3.656 -14.566 5.341 1.00 87.00 185 CYS A C 1
ATOM 1457 O O . CYS A 1 185 ? -2.714 -14.243 6.064 1.00 87.00 185 CYS A O 1
ATOM 1459 N N . ASP A 1 186 ? -3.608 -15.618 4.526 1.00 81.62 186 ASP A N 1
ATOM 1460 C CA . ASP A 1 186 ? -2.476 -16.555 4.502 1.00 81.62 186 ASP A CA 1
ATOM 1461 C C . ASP A 1 186 ? -1.194 -15.913 3.943 1.00 81.62 186 ASP A C 1
ATOM 1463 O O . ASP A 1 186 ? -0.088 -16.331 4.272 1.00 81.62 186 ASP A O 1
ATOM 1467 N N . LYS A 1 187 ? -1.328 -14.839 3.151 1.00 76.12 187 LYS A N 1
ATOM 1468 C CA . LYS A 1 187 ? -0.197 -14.028 2.668 1.00 76.12 187 LYS A CA 1
ATOM 1469 C C . LYS A 1 187 ? 0.408 -13.128 3.762 1.00 76.12 187 LYS A C 1
ATOM 1471 O O . LYS A 1 187 ? 1.464 -12.533 3.543 1.00 76.12 187 LYS A O 1
ATOM 1476 N N . SER A 1 188 ? -0.246 -12.992 4.920 1.00 84.44 188 SER A N 1
ATOM 1477 C CA . SER A 1 188 ? 0.271 -12.207 6.044 1.00 84.44 188 SER A CA 1
ATOM 1478 C C . SER A 1 188 ? 1.346 -12.981 6.817 1.00 84.44 188 SER A C 1
ATOM 1480 O O . SER A 1 188 ? 1.124 -14.148 7.148 1.00 84.44 188 SER A O 1
ATOM 1482 N N . PRO A 1 189 ? 2.446 -12.329 7.246 1.00 81.94 189 PRO A N 1
ATOM 1483 C CA . PRO A 1 189 ? 3.427 -12.932 8.153 1.00 81.94 189 PRO A CA 1
ATOM 1484 C C . PRO A 1 189 ? 2.834 -13.462 9.470 1.00 81.94 189 PRO A C 1
ATOM 1486 O O . PRO A 1 189 ? 3.451 -14.295 10.128 1.00 81.94 189 PRO A O 1
ATOM 1489 N N . THR A 1 190 ? 1.665 -12.963 9.882 1.00 85.00 190 THR A N 1
ATOM 1490 C CA . THR A 1 190 ? 0.975 -13.360 11.121 1.00 85.00 190 THR A CA 1
ATOM 1491 C C . THR A 1 190 ? -0.263 -14.225 10.874 1.00 85.00 190 THR A C 1
ATOM 1493 O O . THR A 1 190 ? -0.953 -14.586 11.827 1.00 85.00 190 THR A O 1
ATOM 1496 N N . GLY A 1 191 ? -0.591 -14.528 9.612 1.00 88.50 191 GLY A N 1
ATOM 1497 C CA . GLY A 1 191 ? -1.847 -15.178 9.217 1.00 88.50 191 GLY A CA 1
ATOM 1498 C C . GLY A 1 191 ? -3.093 -14.288 9.349 1.00 88.50 191 GLY A C 1
ATOM 1499 O O . GLY A 1 191 ? -4.207 -14.734 9.064 1.00 88.50 191 GLY A O 1
ATOM 1500 N N . LYS A 1 192 ? -2.934 -13.027 9.779 1.00 91.00 192 LYS A N 1
ATOM 1501 C CA . LYS A 1 192 ? -4.005 -12.026 9.867 1.00 91.00 192 LYS A CA 1
ATOM 1502 C C . LYS A 1 192 ? -3.562 -10.689 9.282 1.00 91.00 192 LYS A C 1
ATOM 1504 O O . LYS A 1 192 ? -2.398 -10.312 9.377 1.00 91.00 192 LYS A O 1
ATOM 1509 N N . VAL A 1 193 ? -4.501 -9.956 8.706 1.00 95.06 193 VAL A N 1
ATOM 1510 C CA . VAL A 1 193 ? -4.332 -8.560 8.300 1.00 95.06 193 VAL A CA 1
ATOM 1511 C C . VAL A 1 193 ? -5.349 -7.713 9.051 1.00 95.06 193 VAL A C 1
ATOM 1513 O O . VAL A 1 193 ? -6.495 -8.121 9.214 1.00 95.06 193 VAL A O 1
ATOM 1516 N N . TYR A 1 194 ? -4.921 -6.563 9.553 1.00 97.19 194 TYR A N 1
ATOM 1517 C CA . TYR A 1 194 ? -5.770 -5.595 10.232 1.00 97.19 194 TYR A CA 1
ATOM 1518 C C . TYR A 1 194 ? -6.089 -4.463 9.268 1.00 97.19 194 TYR A C 1
ATOM 1520 O O . TYR A 1 194 ? -5.164 -3.863 8.734 1.00 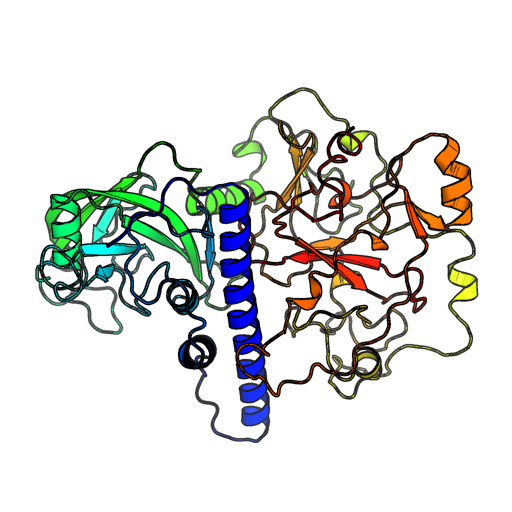97.19 194 TYR A O 1
ATOM 1528 N N . VAL A 1 195 ? -7.366 -4.177 9.052 1.00 97.56 195 VAL A N 1
ATOM 1529 C CA . VAL A 1 195 ? -7.849 -3.190 8.082 1.00 97.56 195 VAL A CA 1
ATOM 1530 C C . VAL A 1 195 ? -8.615 -2.103 8.819 1.00 97.56 195 VAL A C 1
ATOM 1532 O O . VAL A 1 195 ? -9.489 -2.416 9.626 1.00 97.56 195 VAL A O 1
ATOM 1535 N N . TYR A 1 196 ? -8.278 -0.837 8.590 1.00 98.31 196 TYR A N 1
ATOM 1536 C CA . TYR A 1 196 ? -9.007 0.285 9.182 1.00 98.31 196 TYR A CA 1
ATOM 1537 C C . TYR A 1 196 ? -10.288 0.583 8.391 1.00 98.31 196 TYR A C 1
ATOM 1539 O O . TYR A 1 196 ? -10.216 0.951 7.225 1.00 98.31 196 TYR A O 1
ATOM 1547 N N . ASP A 1 197 ? -11.460 0.470 9.019 1.00 97.94 197 ASP A N 1
ATOM 1548 C CA . ASP A 1 197 ? -12.766 0.627 8.351 1.00 97.94 197 ASP A CA 1
ATOM 1549 C C . ASP A 1 197 ? -13.443 1.983 8.607 1.00 97.94 197 ASP A C 1
ATOM 1551 O O . ASP A 1 197 ? -14.582 2.221 8.185 1.00 97.94 197 ASP A O 1
ATOM 1555 N N . GLY A 1 198 ? -12.733 2.893 9.272 1.00 97.88 198 GLY A N 1
ATOM 1556 C CA . GLY A 1 198 ? -13.213 4.236 9.570 1.00 97.88 198 GLY A CA 1
ATOM 1557 C C . GLY A 1 198 ? -13.875 4.355 10.938 1.00 97.88 198 GLY A C 1
ATOM 1558 O O . GLY A 1 198 ? -13.537 3.650 11.895 1.00 97.88 198 GLY A O 1
ATOM 1559 N N . LEU A 1 199 ? -14.796 5.307 11.023 1.00 98.38 199 LEU A N 1
ATOM 1560 C CA . 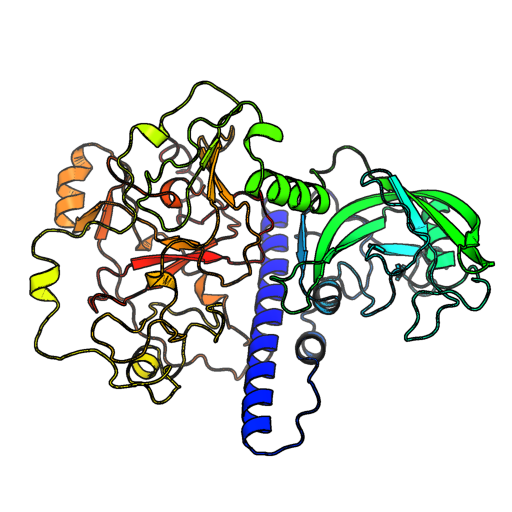LEU A 1 199 ? -15.419 5.778 12.250 1.00 98.38 199 LEU A CA 1
ATOM 1561 C C . LEU A 1 199 ? -16.852 5.281 12.405 1.00 98.38 199 LEU A C 1
ATOM 1563 O O . LEU A 1 199 ? -17.638 5.261 11.455 1.00 98.38 199 LEU A O 1
ATOM 1567 N N . TYR A 1 200 ? -17.186 4.929 13.640 1.00 98.50 200 TYR A N 1
ATOM 1568 C CA . TYR A 1 200 ? -18.496 4.457 14.065 1.00 98.50 200 TYR A CA 1
ATOM 1569 C C . TYR A 1 200 ? -18.957 5.241 15.293 1.00 98.50 200 TYR A C 1
ATOM 1571 O O . TYR A 1 200 ? -18.139 5.792 16.032 1.00 98.50 200 TYR A O 1
ATOM 1579 N N . LYS A 1 201 ? -20.265 5.259 15.542 1.00 98.19 201 LYS A N 1
ATOM 1580 C CA . LYS A 1 201 ? -20.852 5.728 16.801 1.00 98.19 201 LYS A CA 1
ATOM 1581 C C . LYS A 1 201 ? -21.581 4.589 17.486 1.00 98.19 201 LYS A C 1
ATOM 1583 O O . LYS A 1 201 ? -22.245 3.794 16.827 1.00 98.19 201 LYS A O 1
ATOM 1588 N N . ILE A 1 202 ? -21.460 4.531 18.806 1.00 98.38 202 ILE A N 1
ATOM 1589 C CA . ILE A 1 202 ? -22.243 3.608 19.624 1.00 98.38 202 ILE A CA 1
ATOM 1590 C C . ILE A 1 202 ? -23.622 4.237 19.798 1.00 98.38 202 ILE A C 1
ATOM 1592 O O . ILE A 1 202 ? -23.716 5.391 20.213 1.00 98.38 202 ILE A O 1
ATOM 1596 N N . VAL A 1 203 ? -24.667 3.499 19.439 1.00 97.94 203 VAL A N 1
ATOM 1597 C CA . VAL A 1 203 ? -26.060 3.972 19.493 1.00 97.94 203 VAL A CA 1
ATOM 1598 C C . VAL A 1 203 ? -26.882 3.271 20.561 1.00 97.94 203 VAL A C 1
ATOM 1600 O O . VAL A 1 203 ? -27.931 3.779 20.938 1.00 97.94 203 VAL A O 1
ATOM 1603 N N . ASP A 1 204 ? -26.417 2.117 21.036 1.00 97.44 204 ASP A N 1
ATOM 1604 C CA . ASP A 1 204 ? -27.085 1.366 22.089 1.00 97.44 204 ASP A CA 1
ATOM 1605 C C . ASP A 1 204 ? -26.082 0.497 22.859 1.00 97.44 204 ASP A C 1
ATOM 1607 O O . ASP A 1 204 ? -25.063 0.061 22.302 1.00 97.44 204 ASP A O 1
ATOM 1611 N N . CYS A 1 205 ? -26.378 0.230 24.130 1.00 96.50 205 CYS A N 1
ATOM 1612 C CA . CYS A 1 205 ? -25.641 -0.720 24.949 1.00 96.50 205 CYS A CA 1
ATOM 1613 C C . CYS A 1 205 ? -26.576 -1.456 25.910 1.00 96.50 205 CYS A C 1
ATOM 1615 O O . CYS A 1 205 ? -27.426 -0.850 26.562 1.00 96.50 205 CYS A O 1
ATOM 1617 N N . TRP A 1 206 ? -26.390 -2.765 26.038 1.00 95.38 206 TRP A N 1
ATOM 1618 C CA . TRP A 1 206 ? -27.194 -3.589 26.934 1.00 95.38 206 TRP A CA 1
ATOM 1619 C C . TRP A 1 206 ? -26.368 -4.723 27.529 1.00 95.38 206 TRP A C 1
ATOM 1621 O O . TRP A 1 206 ? -25.253 -5.025 27.094 1.00 95.38 206 TRP A O 1
ATOM 1631 N N . PHE A 1 207 ? -26.925 -5.335 28.565 1.00 92.56 207 PHE A N 1
ATOM 1632 C CA . PHE A 1 207 ? -26.375 -6.515 29.210 1.00 92.56 207 PHE A CA 1
ATOM 1633 C C . PHE A 1 207 ? -27.176 -7.732 28.753 1.00 92.56 207 PHE A C 1
ATOM 1635 O O . PHE A 1 207 ? -28.406 -7.698 28.775 1.00 92.56 207 PHE A O 1
ATOM 1642 N N . ASP A 1 208 ? -26.489 -8.773 28.299 1.00 91.19 208 ASP A N 1
ATOM 1643 C CA . ASP A 1 208 ? -27.097 -9.947 27.673 1.00 91.19 208 ASP A CA 1
ATOM 1644 C C . ASP A 1 208 ? -26.420 -11.229 28.161 1.00 91.19 208 ASP A C 1
ATOM 1646 O O . ASP A 1 208 ? -25.291 -11.186 28.644 1.00 91.19 208 ASP A O 1
ATOM 1650 N N . VAL A 1 209 ? -27.071 -12.378 28.012 1.00 87.44 209 VAL A N 1
ATOM 1651 C CA . VAL A 1 209 ? -26.448 -13.678 28.286 1.00 87.44 209 VAL A CA 1
ATOM 1652 C C . VAL A 1 209 ? -25.739 -14.144 27.014 1.00 87.44 209 VAL A C 1
ATOM 1654 O O . VAL A 1 209 ? -26.376 -14.413 25.997 1.00 87.44 209 VAL A O 1
ATOM 1657 N N . GLY A 1 210 ? -24.406 -14.210 27.049 1.00 82.12 210 GLY A N 1
ATOM 1658 C CA . GLY A 1 210 ? -23.593 -14.679 25.925 1.00 82.12 210 GLY A CA 1
ATOM 1659 C C . GLY A 1 210 ? -23.791 -16.172 25.650 1.00 82.12 210 GLY A C 1
ATOM 1660 O O . GLY A 1 210 ? -24.322 -16.909 26.485 1.00 82.12 210 GLY A O 1
ATOM 1661 N N . LYS A 1 211 ? -23.313 -16.658 24.500 1.00 80.06 211 LYS A N 1
ATOM 1662 C CA . LYS A 1 211 ? -23.446 -18.074 24.087 1.00 80.06 211 LYS A CA 1
ATOM 1663 C C . LYS A 1 211 ? -22.868 -19.078 25.093 1.00 80.06 211 LYS A C 1
ATOM 1665 O O . LYS A 1 211 ? -23.349 -20.206 25.185 1.00 80.06 211 LYS A O 1
ATOM 1670 N N . SER A 1 212 ? -21.874 -18.664 25.876 1.00 78.00 212 SER A N 1
ATOM 1671 C CA . SER A 1 212 ? -21.271 -19.456 26.956 1.00 78.00 212 SER A CA 1
ATOM 1672 C C . SER A 1 212 ? -22.094 -19.486 28.262 1.00 78.00 212 SER A C 1
ATOM 1674 O O . SER A 1 212 ? -21.675 -20.133 29.218 1.00 78.00 212 SER A O 1
ATOM 1676 N N . GLY A 1 213 ? -23.241 -18.798 28.332 1.00 80.88 213 GLY A N 1
ATOM 1677 C CA . GLY A 1 213 ? -24.122 -18.751 29.508 1.00 80.88 213 GLY A CA 1
ATOM 1678 C C . GLY A 1 213 ? -23.749 -17.706 30.567 1.00 80.88 213 GLY A C 1
ATOM 1679 O O . GLY A 1 213 ? -24.425 -17.609 31.587 1.00 80.88 213 GLY A O 1
ATOM 1680 N N . PHE A 1 214 ? -22.699 -16.918 30.327 1.00 85.38 214 PHE A N 1
ATOM 1681 C CA . PHE A 1 214 ? -22.282 -15.810 31.189 1.00 85.38 214 PHE A CA 1
ATOM 1682 C C . PHE A 1 214 ? -22.743 -14.480 30.621 1.00 85.38 214 PHE A C 1
ATOM 1684 O O . PHE A 1 214 ? -22.852 -14.308 29.407 1.00 85.38 214 PHE A O 1
ATOM 1691 N N . SER A 1 215 ? -22.963 -13.522 31.506 1.00 87.88 215 SER A N 1
ATOM 1692 C CA . SER A 1 215 ? -23.471 -12.217 31.131 1.00 87.88 215 SER A CA 1
ATOM 1693 C C . SER A 1 215 ? -22.373 -11.351 30.507 1.00 87.88 215 SER A C 1
ATOM 1695 O O . SER A 1 215 ? -21.278 -11.204 31.060 1.00 87.88 215 SER A O 1
ATOM 1697 N N . VAL A 1 216 ? -22.663 -10.757 29.355 1.00 92.00 216 VAL A N 1
ATOM 1698 C CA . VAL A 1 216 ? -21.756 -9.938 28.547 1.00 92.00 216 VAL A CA 1
ATOM 1699 C C . VAL A 1 216 ? -22.384 -8.578 28.252 1.00 92.00 216 VAL A C 1
ATOM 1701 O O . VAL A 1 216 ? -23.600 -8.455 28.116 1.00 92.00 216 VAL A O 1
ATOM 1704 N N . TYR A 1 217 ? -21.554 -7.541 28.140 1.00 93.81 217 TYR A N 1
ATOM 1705 C CA . TYR A 1 217 ? -22.007 -6.257 27.606 1.00 93.81 217 TYR A CA 1
ATOM 1706 C C . TYR A 1 217 ? -21.972 -6.305 26.085 1.00 93.81 217 TYR A C 1
ATOM 1708 O O . TYR A 1 217 ? -20.980 -6.744 25.505 1.00 93.81 217 TYR A O 1
ATOM 1716 N N . LYS A 1 218 ? -23.030 -5.821 25.443 1.00 95.00 218 LYS A N 1
ATOM 1717 C CA . LYS A 1 218 ? -23.099 -5.649 23.994 1.00 95.00 218 LYS A CA 1
ATOM 1718 C C . LYS A 1 218 ? -23.259 -4.177 23.663 1.00 95.00 218 LYS A C 1
ATOM 1720 O O . LYS A 1 218 ? -23.958 -3.444 24.360 1.00 95.00 218 LYS A O 1
ATOM 1725 N N . TYR A 1 219 ? -22.596 -3.766 22.593 1.00 97.19 219 TYR A N 1
ATOM 1726 C CA . TYR A 1 219 ? -22.600 -2.399 22.096 1.00 97.19 219 TYR A CA 1
ATOM 1727 C C . TYR A 1 219 ? -22.997 -2.429 20.630 1.00 97.19 219 TYR A C 1
ATOM 1729 O O . TYR A 1 219 ? -22.342 -3.102 19.836 1.00 97.19 219 TYR A O 1
ATOM 1737 N N . LYS A 1 220 ? -24.046 -1.697 20.259 1.00 97.81 220 LYS A N 1
ATOM 1738 C CA . LYS A 1 220 ? -24.425 -1.520 18.858 1.00 97.81 220 LYS A CA 1
ATOM 1739 C C . LYS A 1 220 ? -23.716 -0.296 18.302 1.00 97.81 220 LYS A C 1
ATOM 1741 O O . LYS A 1 220 ? -23.935 0.820 18.771 1.00 97.81 220 LYS A O 1
ATOM 1746 N N . LEU A 1 221 ? -22.881 -0.508 17.295 1.00 98.31 221 LEU A N 1
ATOM 1747 C CA . LEU A 1 221 ? -22.156 0.522 16.572 1.00 98.31 221 LEU A CA 1
ATOM 1748 C C . LEU A 1 221 ? -22.725 0.673 15.164 1.00 98.31 221 LEU A C 1
ATOM 1750 O O . LEU A 1 221 ? -22.911 -0.317 14.456 1.00 98.31 221 LEU A O 1
ATOM 1754 N N . LEU A 1 222 ? -22.945 1.918 14.750 1.00 98.25 222 LEU A N 1
ATOM 1755 C CA . LEU A 1 222 ? -23.305 2.274 13.381 1.00 98.25 222 LEU A CA 1
ATOM 1756 C C . LEU A 1 222 ? -22.180 3.084 12.746 1.00 98.25 222 LEU A C 1
ATOM 1758 O O . LEU A 1 222 ? -21.635 4.003 13.368 1.00 98.25 222 LEU A O 1
ATOM 1762 N N . ARG A 1 223 ? -21.823 2.731 11.512 1.00 98.12 223 ARG A N 1
ATOM 1763 C CA . ARG A 1 223 ? -20.813 3.452 10.740 1.00 98.12 223 ARG A CA 1
ATOM 1764 C C . ARG A 1 223 ? -21.306 4.859 10.425 1.00 98.12 223 ARG A C 1
ATOM 1766 O O . ARG A 1 223 ? -22.461 5.043 10.056 1.00 98.12 223 ARG A O 1
ATOM 1773 N N . ILE A 1 224 ? -20.426 5.848 10.554 1.00 97.94 224 ILE A N 1
ATOM 1774 C CA . ILE A 1 224 ? -20.750 7.232 10.191 1.00 97.94 224 ILE A CA 1
ATOM 1775 C C . ILE A 1 224 ? -20.859 7.340 8.661 1.00 97.94 224 ILE A C 1
ATOM 1777 O O . ILE A 1 224 ? -19.997 6.830 7.941 1.00 97.94 224 ILE A O 1
ATOM 1781 N N . GLU A 1 225 ? -21.913 7.997 8.178 1.00 97.00 225 GLU A N 1
ATOM 1782 C CA . GLU A 1 225 ? -22.163 8.237 6.751 1.00 97.00 225 GLU A CA 1
ATOM 1783 C C . GLU A 1 225 ? -21.134 9.196 6.122 1.00 97.00 225 GLU A C 1
ATOM 1785 O O . GLU A 1 225 ? -20.471 9.965 6.817 1.00 97.00 225 GLU A O 1
ATOM 1790 N N . GLY A 1 226 ? -20.996 9.150 4.792 1.00 95.62 226 GLY A N 1
ATOM 1791 C CA . GLY A 1 226 ? -20.117 10.051 4.029 1.00 95.62 226 GLY A CA 1
ATOM 1792 C C . GLY A 1 226 ? -18.620 9.714 4.072 1.00 95.62 226 GLY A C 1
ATOM 1793 O O . GLY A 1 226 ? -17.804 10.490 3.587 1.00 95.62 226 GLY A O 1
ATOM 1794 N N . GLN A 1 227 ? -18.244 8.572 4.649 1.00 96.81 227 GLN A N 1
ATOM 1795 C CA . GLN A 1 227 ? -16.874 8.053 4.616 1.00 96.81 227 GLN A CA 1
ATOM 1796 C C . GLN A 1 227 ? -16.615 7.232 3.348 1.00 96.81 227 GLN A C 1
ATOM 1798 O O . GLN A 1 227 ? -17.542 6.617 2.822 1.00 96.81 227 GLN A O 1
ATOM 1803 N N . GLU A 1 228 ? -15.345 7.134 2.932 1.00 95.50 228 GLU A N 1
ATOM 1804 C CA . GLU A 1 228 ? -14.907 6.184 1.896 1.00 95.50 228 GLU A CA 1
ATOM 1805 C C . GLU A 1 228 ? -15.385 4.757 2.194 1.00 95.50 228 GLU A C 1
ATOM 1807 O O . GLU A 1 228 ? -15.668 4.399 3.342 1.00 95.50 228 GLU A O 1
ATOM 1812 N N . GLU A 1 229 ? -15.463 3.921 1.166 1.00 96.00 229 GLU A N 1
ATOM 1813 C CA . GLU A 1 229 ? -15.910 2.538 1.300 1.00 96.00 229 GLU A CA 1
ATOM 1814 C C . GLU A 1 229 ? -14.998 1.725 2.241 1.00 96.00 229 GLU A C 1
ATOM 1816 O O . GLU A 1 229 ? -13.795 1.967 2.347 1.00 96.00 229 GLU A O 1
ATOM 1821 N N . MET A 1 230 ? -15.570 0.770 2.983 1.00 96.50 230 MET A N 1
ATOM 1822 C CA . MET A 1 230 ? -14.810 0.008 3.982 1.00 96.50 230 MET A CA 1
ATOM 1823 C C . MET A 1 230 ? -13.713 -0.837 3.338 1.00 96.50 230 MET A C 1
ATOM 1825 O O . MET A 1 230 ? -13.962 -1.603 2.406 1.00 96.50 230 MET A O 1
ATOM 1829 N N . GLY A 1 231 ? -12.513 -0.796 3.915 1.00 95.75 231 GLY A N 1
ATOM 1830 C CA . GLY A 1 231 ? -11.403 -1.620 3.453 1.00 95.75 231 GLY A CA 1
ATOM 1831 C C . GLY A 1 231 ? -11.693 -3.112 3.540 1.00 95.75 231 GLY A C 1
ATOM 1832 O O . GLY A 1 231 ? -11.317 -3.866 2.647 1.00 95.75 231 GLY A O 1
ATOM 1833 N N . SER A 1 232 ? -12.384 -3.555 4.590 1.00 94.69 232 SER A N 1
ATOM 1834 C CA . SER A 1 232 ? -12.796 -4.955 4.728 1.00 94.69 232 SER A CA 1
ATOM 1835 C C . SER A 1 232 ? -13.754 -5.409 3.619 1.00 94.69 232 SER A C 1
ATOM 1837 O O . SER A 1 232 ? -13.620 -6.533 3.127 1.00 94.69 232 SER A O 1
ATOM 1839 N N . LEU A 1 233 ? -14.660 -4.535 3.166 1.00 94.44 233 LEU A N 1
ATOM 1840 C CA . LEU A 1 233 ? -15.531 -4.804 2.021 1.00 94.44 233 LEU A CA 1
ATOM 1841 C C . LEU A 1 233 ? -14.737 -4.840 0.716 1.00 94.44 233 LEU A C 1
ATOM 1843 O O . LEU A 1 233 ? -14.923 -5.765 -0.070 1.00 94.44 233 LEU A O 1
ATOM 1847 N N . MET A 1 234 ? -13.798 -3.913 0.515 1.00 95.81 234 MET A N 1
ATOM 1848 C CA . MET A 1 234 ? -12.923 -3.915 -0.666 1.00 95.81 234 MET A CA 1
ATOM 1849 C C . MET A 1 234 ? -12.034 -5.161 -0.734 1.00 95.81 234 MET A C 1
ATOM 1851 O O . MET A 1 234 ? -11.866 -5.746 -1.802 1.00 95.81 234 MET A O 1
ATOM 1855 N N . MET A 1 235 ? -11.528 -5.634 0.408 1.00 94.31 235 MET A N 1
ATOM 1856 C CA . MET A 1 235 ? -10.790 -6.898 0.508 1.00 94.31 235 MET A CA 1
ATOM 1857 C C . MET A 1 235 ? -11.649 -8.096 0.083 1.00 94.31 235 MET A C 1
ATOM 1859 O O . MET A 1 235 ? -11.163 -8.968 -0.637 1.00 94.31 235 MET A O 1
ATOM 1863 N N . LYS A 1 236 ? -12.917 -8.141 0.516 1.00 93.50 236 LYS A N 1
ATOM 1864 C CA . LYS A 1 236 ? -13.860 -9.204 0.144 1.00 93.50 236 LYS A CA 1
ATOM 1865 C C . LYS A 1 236 ? -14.210 -9.141 -1.343 1.00 93.50 236 LYS A C 1
ATOM 1867 O O . LYS A 1 236 ? -14.088 -10.150 -2.031 1.00 93.50 236 LYS A O 1
ATOM 1872 N N . LEU A 1 237 ? -14.557 -7.953 -1.838 1.00 95.19 237 LEU A N 1
ATOM 1873 C CA . LEU A 1 237 ? -14.853 -7.701 -3.247 1.00 95.19 237 LEU A CA 1
ATOM 1874 C C . LEU A 1 237 ? -13.698 -8.159 -4.143 1.00 95.19 237 LEU A C 1
ATOM 1876 O O . LEU A 1 237 ? -13.917 -8.852 -5.130 1.00 95.19 237 LEU A O 1
ATOM 1880 N N . ALA A 1 238 ? -12.458 -7.827 -3.782 1.00 96.31 238 ALA A N 1
ATOM 1881 C CA . ALA A 1 238 ? -11.293 -8.239 -4.551 1.00 96.31 238 ALA A CA 1
ATOM 1882 C C . ALA A 1 238 ? -11.124 -9.765 -4.619 1.00 96.31 238 ALA A C 1
ATOM 1884 O O . ALA A 1 238 ? -10.693 -10.278 -5.646 1.00 96.31 238 ALA A O 1
ATOM 1885 N N . GLU A 1 239 ? -11.459 -10.507 -3.561 1.00 94.44 239 GLU A N 1
ATOM 1886 C CA . GLU A 1 239 ? -11.397 -11.973 -3.578 1.00 94.44 239 GLU A CA 1
ATOM 1887 C C . GLU A 1 239 ? -12.496 -12.592 -4.455 1.00 94.44 239 GLU A C 1
ATOM 1889 O O . GLU A 1 239 ? -12.245 -13.537 -5.208 1.00 94.44 239 GLU A O 1
ATOM 1894 N N . GLU A 1 240 ? -13.695 -12.013 -4.432 1.00 95.38 240 GLU A N 1
ATOM 1895 C CA . GLU A 1 240 ? -14.786 -12.410 -5.324 1.00 95.38 240 GLU A CA 1
ATOM 1896 C C . GLU A 1 240 ? -14.437 -12.106 -6.793 1.00 95.38 240 GLU A C 1
ATOM 1898 O O . GLU A 1 240 ? -14.638 -12.955 -7.660 1.00 95.38 240 GLU A O 1
ATOM 1903 N N . LEU A 1 241 ? -13.803 -10.964 -7.084 1.00 96.62 241 LEU A N 1
ATOM 1904 C CA . LEU A 1 241 ? -13.350 -10.610 -8.437 1.00 96.62 241 LEU A CA 1
ATOM 1905 C C . LEU A 1 241 ? -12.260 -11.544 -8.977 1.00 96.62 241 LEU A C 1
ATOM 1907 O O . LEU A 1 241 ? -12.217 -11.804 -10.175 1.00 96.62 241 LEU A O 1
ATOM 1911 N N . LYS A 1 242 ? -11.395 -12.099 -8.121 1.00 95.12 242 LYS A N 1
ATOM 1912 C CA . LYS A 1 242 ? -10.382 -13.083 -8.554 1.00 95.12 242 LYS A CA 1
ATOM 1913 C C . LYS A 1 242 ? -10.983 -14.410 -8.999 1.00 95.12 242 LYS A C 1
ATOM 1915 O O . LYS A 1 242 ? -10.341 -15.133 -9.758 1.00 95.12 242 LYS A O 1
ATOM 1920 N N . THR A 1 243 ? -12.149 -14.766 -8.464 1.00 94.56 243 THR A N 1
ATOM 1921 C CA . THR A 1 243 ? -12.759 -16.090 -8.640 1.00 94.56 243 THR A CA 1
ATOM 1922 C C . THR A 1 243 ? -13.938 -16.062 -9.604 1.00 94.56 243 THR A C 1
ATOM 1924 O O . THR A 1 243 ? -14.110 -16.999 -10.378 1.00 94.56 243 THR A O 1
ATOM 1927 N N . ASN A 1 244 ? -14.729 -14.990 -9.591 1.00 95.25 244 ASN A N 1
ATOM 1928 C CA . ASN A 1 244 ? -15.919 -14.830 -10.414 1.00 95.25 244 ASN A CA 1
ATOM 1929 C C . ASN A 1 244 ? -16.124 -13.360 -10.842 1.00 95.25 244 ASN A C 1
ATOM 1931 O O . ASN A 1 244 ? -17.121 -12.738 -10.460 1.00 95.25 244 ASN A O 1
ATOM 1935 N N . PRO A 1 245 ? -15.209 -12.786 -11.648 1.00 94.44 245 PRO A N 1
ATOM 1936 C CA . PRO A 1 245 ? -15.262 -11.369 -12.010 1.00 94.44 245 PRO A CA 1
ATOM 1937 C C . PRO A 1 245 ? -16.576 -10.989 -12.701 1.00 94.44 245 PRO A C 1
ATOM 1939 O O . PRO A 1 245 ? -17.185 -9.992 -12.331 1.00 94.44 245 PRO A O 1
ATOM 1942 N N . LEU A 1 246 ? -17.064 -11.816 -13.634 1.00 95.38 246 LEU A N 1
ATOM 1943 C CA . LEU A 1 246 ? -18.294 -11.552 -14.393 1.00 95.38 246 LEU A CA 1
ATOM 1944 C C . LEU A 1 246 ? -19.578 -11.762 -13.578 1.00 95.38 246 LEU A C 1
ATOM 1946 O O . LEU A 1 246 ? -20.604 -11.167 -13.892 1.00 95.38 246 LEU A O 1
ATOM 1950 N N . GLY A 1 247 ? -19.552 -12.591 -12.530 1.00 94.81 247 GLY A N 1
ATOM 1951 C CA . GLY A 1 247 ? -20.696 -12.721 -11.626 1.00 94.81 247 GLY A CA 1
ATOM 1952 C C . GLY A 1 247 ? -20.830 -11.537 -10.668 1.00 94.81 247 GLY A C 1
ATOM 1953 O O . GLY A 1 247 ? -21.943 -11.147 -10.332 1.00 94.81 247 GLY A O 1
ATOM 1954 N N . VAL A 1 248 ? -19.701 -10.957 -10.254 1.00 94.31 248 VAL A N 1
ATOM 1955 C CA . VAL A 1 248 ? -19.650 -9.789 -9.360 1.00 94.31 248 VAL A CA 1
ATOM 1956 C C . VAL A 1 248 ? -19.869 -8.489 -10.138 1.00 94.31 248 VAL A C 1
ATOM 1958 O O . VAL A 1 248 ? -20.620 -7.618 -9.707 1.00 94.31 248 VAL A O 1
ATOM 1961 N N . ARG A 1 249 ? -19.223 -8.362 -11.301 1.00 95.94 249 ARG A N 1
ATOM 1962 C CA . ARG A 1 249 ? -19.329 -7.232 -12.228 1.00 95.94 249 ARG A CA 1
ATOM 1963 C C . ARG A 1 249 ? -19.735 -7.756 -13.611 1.00 95.94 249 ARG A C 1
ATOM 1965 O O . ARG A 1 249 ? -18.869 -8.036 -14.441 1.00 95.94 249 ARG A O 1
ATOM 1972 N N . PRO A 1 250 ? -21.045 -7.882 -13.891 1.00 94.38 250 PRO A N 1
ATOM 1973 C CA . PRO A 1 250 ? -21.534 -8.413 -15.167 1.00 94.38 250 PRO A CA 1
ATOM 1974 C C . PRO A 1 250 ? -21.305 -7.473 -16.356 1.00 94.38 250 PRO A C 1
ATOM 1976 O O . PRO A 1 250 ? -21.487 -7.878 -17.502 1.00 94.38 250 PRO A O 1
ATOM 1979 N N . LYS A 1 251 ? -20.940 -6.215 -16.096 1.00 94.56 251 LYS A N 1
ATOM 1980 C CA . LYS A 1 251 ? -20.624 -5.195 -17.097 1.00 94.56 251 LYS A CA 1
ATOM 1981 C C . LYS A 1 251 ? -19.326 -4.482 -16.722 1.00 94.56 251 LYS A C 1
ATOM 1983 O O . LYS A 1 251 ? -18.920 -4.507 -15.562 1.00 94.56 251 LYS A O 1
ATOM 1988 N N . GLY A 1 252 ? -18.713 -3.851 -17.716 1.00 96.56 252 GLY A N 1
ATOM 1989 C CA . GLY A 1 252 ? -17.542 -2.987 -17.584 1.00 96.56 252 GLY A CA 1
ATOM 1990 C C . GLY A 1 252 ? -16.203 -3.654 -17.899 1.00 96.56 252 GLY A C 1
ATOM 1991 O O . GLY A 1 252 ? -15.257 -2.970 -18.265 1.00 96.56 252 GLY A O 1
ATOM 1992 N N . TYR A 1 253 ? -16.093 -4.984 -17.849 1.00 97.62 253 TYR A N 1
ATOM 1993 C CA . TYR A 1 253 ? -14.895 -5.657 -18.360 1.00 97.62 253 TYR A CA 1
ATOM 1994 C C . TYR A 1 253 ? -14.834 -5.568 -19.888 1.00 97.62 253 TYR A C 1
ATOM 1996 O O . TYR A 1 253 ? -15.599 -6.236 -20.580 1.00 97.62 253 TYR A O 1
ATOM 2004 N N . ILE A 1 254 ? -13.893 -4.770 -20.391 1.00 98.00 254 ILE A N 1
ATOM 2005 C CA . ILE A 1 254 ? -13.563 -4.664 -21.815 1.00 98.00 254 ILE A CA 1
ATOM 2006 C C . ILE A 1 254 ? -12.726 -5.874 -22.244 1.00 98.00 254 ILE A C 1
ATOM 2008 O O . ILE A 1 254 ? -12.981 -6.501 -23.270 1.00 98.00 254 ILE A O 1
ATOM 2012 N N . SER A 1 255 ? -11.710 -6.206 -21.444 1.00 97.50 255 SER A N 1
ATOM 2013 C CA . SER A 1 255 ? -10.852 -7.372 -21.645 1.00 97.50 255 SER A CA 1
ATOM 2014 C C . SER A 1 255 ? -10.507 -7.991 -20.298 1.00 97.50 255 SER A C 1
ATOM 2016 O O . SER A 1 255 ? -10.219 -7.287 -19.332 1.00 97.50 255 SER A O 1
ATOM 2018 N N . LEU A 1 256 ? -10.515 -9.321 -20.223 1.00 97.12 256 LEU A N 1
ATOM 2019 C CA . LEU A 1 256 ? -10.015 -10.041 -19.048 1.00 97.12 256 LEU A CA 1
ATOM 2020 C C . LEU A 1 256 ? -8.489 -10.203 -19.075 1.00 97.12 256 LEU A C 1
ATOM 2022 O O . LEU A 1 256 ? -7.902 -10.511 -18.041 1.00 97.12 256 LEU A O 1
ATOM 2026 N N . ASP A 1 257 ? -7.858 -9.984 -20.232 1.00 98.00 257 ASP A N 1
ATOM 2027 C CA . ASP A 1 257 ? -6.406 -9.960 -20.375 1.00 98.00 257 ASP A CA 1
ATOM 2028 C C . ASP A 1 257 ? -5.970 -9.078 -21.558 1.00 98.00 257 ASP A C 1
ATOM 2030 O O . ASP A 1 257 ? -5.901 -9.524 -22.704 1.00 98.00 257 ASP A O 1
ATOM 2034 N N . MET A 1 258 ? -5.655 -7.810 -21.292 1.00 97.62 258 MET A N 1
ATOM 2035 C CA . MET A 1 258 ? -5.082 -6.902 -22.291 1.00 97.62 258 MET A CA 1
ATOM 2036 C C . MET A 1 258 ? -3.610 -7.211 -22.602 1.00 97.62 258 MET A C 1
ATOM 2038 O O . MET A 1 258 ? -3.083 -6.711 -23.593 1.00 97.62 258 MET A O 1
ATOM 2042 N N . SER A 1 259 ? -2.944 -8.048 -21.794 1.00 97.69 259 SER A N 1
ATOM 2043 C CA . SER A 1 259 ? -1.572 -8.483 -22.078 1.00 97.69 259 SER A CA 1
ATOM 2044 C C . SER A 1 259 ? -1.495 -9.551 -23.170 1.00 97.69 259 SER A C 1
ATOM 2046 O O . SER A 1 259 ? -0.412 -9.806 -23.699 1.00 97.69 259 SER A O 1
ATOM 2048 N N . MET A 1 260 ? -2.630 -10.169 -23.525 1.00 96.12 260 MET A N 1
ATOM 2049 C CA . MET A 1 260 ? -2.725 -11.263 -24.498 1.00 96.12 260 MET A CA 1
ATOM 2050 C C . MET A 1 260 ? -1.777 -12.432 -24.172 1.00 96.12 260 MET A C 1
ATOM 2052 O O . MET A 1 260 ? -1.107 -12.972 -25.054 1.00 96.12 260 MET A O 1
ATOM 2056 N N . GLY A 1 261 ? -1.679 -12.801 -22.893 1.00 97.00 261 GLY A N 1
ATOM 2057 C CA . GLY A 1 261 ? -0.805 -13.866 -22.405 1.00 97.00 261 GLY A CA 1
ATOM 2058 C C . GLY A 1 261 ? 0.692 -13.537 -22.407 1.00 97.00 261 GLY A C 1
ATOM 2059 O O . GLY A 1 261 ? 1.498 -14.440 -22.183 1.00 97.00 261 GLY A O 1
ATOM 2060 N N . LYS A 1 262 ? 1.089 -12.279 -22.663 1.00 97.12 262 LYS A N 1
ATOM 2061 C CA . LYS A 1 262 ? 2.497 -11.847 -22.579 1.00 97.12 262 LYS A CA 1
ATOM 2062 C C . LYS A 1 262 ? 2.988 -11.712 -21.131 1.00 97.12 262 LYS A C 1
ATOM 2064 O O . LYS A 1 262 ? 4.194 -11.755 -20.906 1.00 97.12 262 LYS A O 1
ATOM 2069 N N . GLU A 1 263 ? 2.083 -11.560 -20.164 1.00 97.81 263 GLU A N 1
ATOM 2070 C CA . GLU A 1 263 ? 2.394 -11.562 -18.730 1.00 97.81 263 GLU A CA 1
ATOM 2071 C C . GLU A 1 263 ? 2.124 -12.929 -18.090 1.00 97.81 263 GLU A C 1
ATOM 2073 O O . GLU A 1 263 ? 1.258 -13.688 -18.522 1.00 97.81 263 GLU A O 1
ATOM 2078 N N . ASN A 1 264 ? 2.811 -13.224 -16.981 1.00 96.06 264 ASN A N 1
ATOM 2079 C CA . ASN A 1 264 ? 2.565 -14.451 -16.207 1.00 96.06 264 ASN A CA 1
ATOM 2080 C C . ASN A 1 264 ? 1.188 -14.467 -15.518 1.00 96.06 264 ASN A C 1
ATOM 2082 O O . ASN A 1 264 ? 0.713 -15.519 -15.088 1.00 96.06 264 ASN A O 1
ATOM 2086 N N . VAL A 1 265 ? 0.586 -13.290 -15.346 1.00 96.75 265 VAL A N 1
ATOM 2087 C CA . VAL A 1 265 ? -0.729 -13.085 -14.744 1.00 96.75 265 VAL A CA 1
ATOM 2088 C C . VAL A 1 265 ? -1.497 -12.130 -15.646 1.00 96.75 265 VAL A C 1
ATOM 2090 O O . VAL A 1 265 ? -0.974 -11.074 -15.990 1.00 96.75 265 VAL A O 1
ATOM 2093 N N . ALA A 1 266 ? -2.726 -12.501 -16.004 1.00 97.19 266 ALA A N 1
ATOM 2094 C CA . ALA A 1 266 ? -3.593 -11.680 -16.842 1.00 97.19 266 ALA A CA 1
ATOM 2095 C C . ALA A 1 266 ? -3.779 -10.269 -16.263 1.00 97.19 266 ALA A C 1
ATOM 2097 O O . ALA A 1 266 ? -3.964 -10.108 -15.049 1.00 97.19 266 ALA A O 1
ATOM 2098 N N . VAL A 1 267 ? -3.762 -9.272 -17.147 1.00 98.50 267 VAL A N 1
ATOM 2099 C CA . VAL A 1 267 ? -4.015 -7.867 -16.806 1.00 98.50 267 VAL A CA 1
ATOM 2100 C C . VAL A 1 267 ? -5.388 -7.491 -17.340 1.00 98.50 267 VAL A C 1
ATOM 2102 O O . VAL A 1 267 ? -5.568 -7.388 -18.550 1.00 98.50 267 VAL A O 1
ATOM 2105 N N . SER A 1 268 ? -6.375 -7.302 -16.469 1.00 98.38 268 SER A N 1
ATOM 2106 C CA . SER A 1 268 ? -7.735 -6.975 -16.908 1.00 98.38 268 SER A CA 1
ATOM 2107 C C . SER A 1 268 ? -7.889 -5.487 -17.234 1.00 98.38 268 SER A C 1
ATOM 2109 O O . SER A 1 268 ? -7.218 -4.643 -16.645 1.00 98.38 268 SER A O 1
ATOM 2111 N N . LEU A 1 269 ? -8.806 -5.170 -18.147 1.00 98.62 269 LEU A N 1
ATOM 2112 C CA . LEU A 1 269 ? -9.187 -3.815 -18.538 1.00 98.62 269 LEU A CA 1
ATOM 2113 C C . LEU A 1 269 ? -10.666 -3.586 -18.214 1.00 98.62 269 LEU A C 1
ATOM 2115 O O . LEU A 1 269 ? -11.534 -4.314 -18.708 1.00 98.62 269 LEU A O 1
ATOM 2119 N N . PHE A 1 270 ? -10.943 -2.586 -17.381 1.00 98.50 270 PHE A N 1
ATOM 2120 C CA . PHE A 1 270 ? -12.263 -2.325 -16.818 1.00 98.50 270 PHE A CA 1
ATOM 2121 C C . PHE A 1 270 ? -12.701 -0.868 -17.031 1.00 98.50 270 PHE A C 1
ATOM 2123 O O . PHE A 1 270 ? -11.982 0.061 -16.679 1.00 98.50 270 PHE A O 1
ATOM 2130 N N . ASN A 1 271 ? -13.899 -0.661 -17.563 1.00 98.31 271 ASN A N 1
ATOM 2131 C CA . ASN A 1 271 ? -14.508 0.647 -17.754 1.00 98.31 271 ASN A CA 1
ATOM 2132 C C . ASN A 1 271 ? -16.015 0.574 -17.484 1.00 98.31 271 ASN A C 1
ATOM 2134 O O . ASN A 1 271 ? -16.757 -0.063 -18.225 1.00 98.31 271 ASN A O 1
ATOM 2138 N N . ASP A 1 272 ? -16.467 1.216 -16.414 1.00 97.12 272 ASP A N 1
ATOM 2139 C CA . ASP A 1 272 ? -17.877 1.375 -16.054 1.00 97.12 272 ASP A CA 1
ATOM 2140 C C . ASP A 1 272 ? -18.351 2.836 -16.125 1.00 97.12 272 ASP A C 1
ATOM 2142 O O . ASP A 1 272 ? -19.401 3.170 -15.573 1.00 97.12 272 ASP A O 1
ATOM 2146 N N . ILE A 1 273 ? -17.591 3.698 -16.809 1.00 97.62 273 ILE A N 1
ATOM 2147 C CA . ILE A 1 273 ? -17.804 5.149 -16.853 1.00 97.62 273 ILE A CA 1
ATOM 2148 C C . ILE A 1 273 ? -18.249 5.603 -18.247 1.00 97.62 273 ILE A C 1
ATOM 2150 O O . ILE A 1 273 ? -19.240 6.324 -18.365 1.00 97.62 273 ILE A O 1
ATOM 2154 N N . ASP A 1 274 ? -17.528 5.196 -19.291 1.00 96.62 274 ASP A N 1
ATOM 2155 C CA . ASP A 1 274 ? -17.753 5.618 -20.677 1.00 96.62 274 ASP A CA 1
ATOM 2156 C C . ASP A 1 274 ? -17.424 4.491 -21.681 1.00 96.62 274 ASP A C 1
ATOM 2158 O O . ASP A 1 274 ? -17.209 3.342 -21.295 1.00 96.62 274 ASP A O 1
ATOM 2162 N N . ASP A 1 275 ? -17.423 4.816 -22.977 1.00 96.44 275 ASP A N 1
ATOM 2163 C CA . ASP A 1 275 ? -17.108 3.888 -24.072 1.00 96.44 275 ASP A CA 1
ATOM 2164 C C . ASP A 1 275 ? -15.641 4.008 -24.547 1.00 96.44 275 ASP A C 1
ATOM 2166 O O . ASP A 1 275 ? -15.324 3.666 -25.689 1.00 96.44 275 ASP A O 1
ATOM 2170 N N . ASP A 1 276 ? -14.727 4.528 -23.720 1.00 97.31 276 ASP A N 1
ATOM 2171 C CA . ASP A 1 276 ? -13.299 4.619 -24.047 1.00 97.31 276 ASP A CA 1
ATOM 2172 C C . ASP A 1 276 ? -12.624 3.237 -23.950 1.00 97.31 276 ASP A C 1
ATOM 2174 O O . ASP A 1 276 ? -12.791 2.498 -22.972 1.00 97.31 276 ASP A O 1
ATOM 2178 N N . HIS A 1 277 ? -11.858 2.889 -24.987 1.00 96.81 277 HIS A N 1
ATOM 2179 C CA . HIS A 1 277 ? -11.132 1.623 -25.115 1.00 96.81 277 HIS A CA 1
ATOM 2180 C C . HIS A 1 277 ? -9.661 1.842 -25.512 1.00 96.81 277 HIS A C 1
ATOM 2182 O O . HIS A 1 277 ? -8.996 0.902 -25.958 1.00 96.81 277 HIS A O 1
ATOM 2188 N N . ASP A 1 278 ? -9.142 3.063 -25.350 1.00 95.50 278 ASP A N 1
ATOM 2189 C CA . ASP A 1 278 ? -7.830 3.491 -25.841 1.00 95.50 278 ASP A CA 1
ATOM 2190 C C . ASP A 1 278 ? -6.663 2.585 -25.424 1.00 95.50 278 ASP A C 1
ATOM 2192 O O . ASP A 1 278 ? -5.769 2.361 -26.245 1.00 95.50 278 ASP A O 1
ATOM 2196 N N . PRO A 1 279 ? -6.641 1.965 -24.223 1.00 97.00 279 PRO A N 1
ATOM 2197 C CA . PRO A 1 279 ? -5.565 1.056 -23.847 1.00 97.00 279 PRO A CA 1
ATOM 2198 C C . PRO A 1 279 ? -5.382 -0.138 -24.794 1.00 97.00 279 PRO A C 1
ATOM 2200 O O . PRO A 1 279 ? -4.288 -0.692 -24.852 1.00 97.00 279 PRO A O 1
ATOM 2203 N N . LEU A 1 280 ? -6.411 -0.522 -25.560 1.00 96.88 280 LEU A N 1
ATOM 2204 C CA . LEU A 1 280 ? -6.323 -1.591 -26.561 1.00 96.88 280 LEU A CA 1
ATOM 2205 C C . LEU A 1 280 ? -5.701 -1.149 -27.897 1.00 96.88 280 LEU A C 1
ATOM 2207 O O . LEU A 1 280 ? -5.421 -2.002 -28.738 1.00 96.88 280 LEU A O 1
ATOM 2211 N N . LEU A 1 281 ? -5.483 0.153 -28.112 1.00 95.56 281 LEU A N 1
ATOM 2212 C CA . LEU A 1 281 ? -4.853 0.686 -29.327 1.00 95.56 281 LEU A CA 1
ATOM 2213 C C . LEU A 1 281 ? -3.322 0.537 -29.318 1.00 95.56 281 LEU A C 1
ATOM 2215 O O . LEU A 1 281 ? -2.687 0.646 -30.368 1.00 95.56 281 LEU A O 1
ATOM 2219 N N . PHE A 1 282 ? -2.728 0.285 -28.149 1.00 95.56 282 PHE A N 1
ATOM 2220 C CA . PHE A 1 282 ? -1.284 0.155 -27.969 1.00 95.56 282 PHE A CA 1
ATOM 2221 C C . PHE A 1 282 ? -0.843 -1.309 -28.006 1.00 95.56 282 PHE A C 1
ATOM 2223 O O . PHE A 1 282 ? -1.532 -2.208 -27.523 1.00 95.56 282 PHE A O 1
ATOM 2230 N N . GLU A 1 283 ? 0.357 -1.564 -28.528 1.00 96.88 283 GLU A N 1
ATOM 2231 C CA . GLU A 1 283 ? 0.954 -2.892 -28.434 1.00 96.88 283 GLU A CA 1
ATOM 2232 C C . GLU A 1 283 ? 1.396 -3.174 -26.990 1.00 96.88 283 GLU A C 1
ATOM 2234 O O . GLU A 1 283 ? 2.223 -2.453 -26.429 1.00 96.88 283 GLU A O 1
ATOM 2239 N N . TYR A 1 284 ? 0.908 -4.267 -26.397 1.00 98.19 284 TYR A N 1
ATOM 2240 C CA . TYR A 1 284 ? 1.383 -4.678 -25.077 1.00 98.19 284 TYR A CA 1
ATOM 2241 C C . TYR A 1 284 ? 2.833 -5.189 -25.142 1.00 98.19 284 TYR A C 1
ATOM 2243 O O . TYR A 1 284 ? 3.107 -6.176 -25.832 1.00 98.19 284 TYR A O 1
ATOM 2251 N N . LEU A 1 285 ? 3.753 -4.579 -24.395 1.00 97.44 285 LEU A N 1
ATOM 2252 C CA . LEU A 1 285 ? 5.182 -4.916 -24.379 1.00 97.44 285 LEU A CA 1
ATOM 2253 C C . LEU A 1 285 ? 5.668 -5.235 -22.957 1.00 97.44 285 LEU A C 1
ATOM 2255 O O . LEU A 1 285 ? 6.062 -4.335 -22.225 1.00 97.44 285 LEU A O 1
ATOM 2259 N N . ALA A 1 286 ? 5.690 -6.513 -22.567 1.00 96.56 286 ALA A N 1
ATOM 2260 C CA . ALA A 1 286 ? 6.002 -6.924 -21.189 1.00 96.56 286 ALA A CA 1
ATOM 2261 C C . ALA A 1 286 ? 7.417 -6.530 -20.708 1.00 96.56 286 ALA A C 1
ATOM 2263 O O . ALA A 1 286 ? 7.579 -6.184 -19.540 1.00 96.56 286 ALA A O 1
ATOM 2264 N N . CYS A 1 287 ? 8.415 -6.533 -21.603 1.00 94.88 287 CYS A N 1
ATOM 2265 C CA . CYS A 1 287 ? 9.810 -6.184 -21.300 1.00 94.88 287 CYS A CA 1
ATOM 2266 C C . CYS A 1 287 ? 10.341 -5.109 -22.265 1.00 94.88 287 CYS A C 1
ATOM 2268 O O . CYS A 1 287 ? 9.984 -5.160 -23.447 1.00 94.88 287 CYS A O 1
ATOM 2270 N N . PRO A 1 288 ? 11.214 -4.182 -21.820 1.00 94.69 288 PRO A N 1
ATOM 2271 C CA . PRO A 1 288 ? 11.654 -3.066 -22.647 1.00 94.69 288 PRO A CA 1
ATOM 2272 C C . PRO A 1 288 ? 12.348 -3.506 -23.936 1.00 94.69 288 PRO A C 1
ATOM 2274 O O . PRO A 1 288 ? 13.170 -4.426 -23.951 1.00 94.69 288 PRO A O 1
ATOM 2277 N N . ALA A 1 289 ? 12.054 -2.801 -25.027 1.00 93.88 289 ALA A N 1
ATOM 2278 C CA . ALA A 1 289 ? 12.700 -3.026 -26.312 1.00 93.88 289 ALA A CA 1
ATOM 2279 C C . ALA A 1 289 ? 13.924 -2.112 -26.439 1.00 93.88 289 ALA A C 1
ATOM 2281 O O . ALA A 1 289 ? 13.792 -0.902 -26.620 1.00 93.88 289 ALA A O 1
ATOM 2282 N N . TYR A 1 290 ? 15.120 -2.691 -26.344 1.00 89.75 290 TYR A N 1
ATOM 2283 C CA . TYR A 1 290 ? 16.378 -1.956 -26.485 1.00 89.75 290 TYR A CA 1
ATOM 2284 C C . TYR A 1 290 ? 16.783 -1.765 -27.958 1.00 89.75 290 TYR A C 1
ATOM 2286 O O . TYR A 1 290 ? 16.456 -2.611 -28.797 1.00 89.75 290 TYR A O 1
ATOM 2294 N N . PRO A 1 291 ? 17.535 -0.697 -28.298 1.00 83.25 291 PRO A N 1
ATOM 2295 C CA . PRO A 1 291 ? 17.997 -0.461 -29.663 1.00 83.25 291 PRO A CA 1
ATOM 2296 C C . PRO A 1 291 ? 18.831 -1.624 -30.234 1.00 83.25 291 PRO A C 1
ATOM 2298 O O . PRO A 1 291 ? 19.603 -2.252 -29.499 1.00 83.25 291 PRO A O 1
ATOM 2301 N N . PRO A 1 292 ? 18.770 -1.880 -31.555 1.00 77.62 292 PRO A N 1
ATOM 2302 C CA . PRO A 1 292 ? 19.646 -2.849 -32.211 1.00 77.62 292 PRO A CA 1
ATOM 2303 C C . PRO A 1 292 ? 21.132 -2.566 -31.935 1.00 77.62 292 PRO A C 1
ATOM 2305 O O . PRO A 1 292 ? 21.561 -1.413 -31.910 1.00 77.62 292 PRO A O 1
ATOM 2308 N N . GLY A 1 293 ? 21.926 -3.616 -31.709 1.00 68.69 293 GLY A N 1
ATOM 2309 C CA . GLY A 1 293 ? 23.351 -3.496 -31.362 1.00 68.69 293 GLY A CA 1
ATOM 2310 C C . GLY A 1 293 ? 23.630 -3.154 -29.890 1.00 68.69 293 GLY A C 1
ATOM 2311 O O . GLY A 1 293 ? 24.793 -3.093 -29.487 1.00 68.69 293 GLY A O 1
ATOM 2312 N N . PHE A 1 294 ? 22.595 -2.982 -29.056 1.00 69.75 294 PHE A N 1
ATOM 2313 C CA . PHE A 1 294 ? 22.758 -2.807 -27.610 1.00 69.75 294 PHE A CA 1
ATOM 2314 C C . PHE A 1 294 ? 23.436 -4.025 -26.963 1.00 69.75 294 PHE A C 1
ATOM 2316 O O . PHE A 1 294 ? 24.388 -3.871 -26.203 1.00 69.75 294 PHE A O 1
ATOM 2323 N N . GLN A 1 295 ? 23.018 -5.238 -27.340 1.00 57.59 295 GLN A N 1
ATOM 2324 C CA . GLN A 1 295 ? 23.564 -6.495 -26.813 1.00 57.59 295 GLN A CA 1
ATOM 2325 C C . GLN A 1 295 ? 25.037 -6.733 -27.198 1.00 57.59 295 GLN A C 1
ATOM 2327 O O . GLN A 1 295 ? 25.798 -7.275 -26.400 1.00 57.59 295 GLN A O 1
ATOM 2332 N N . GLU A 1 296 ? 25.486 -6.272 -28.369 1.00 52.78 296 GLU A N 1
ATOM 2333 C CA . GLU A 1 296 ? 26.844 -6.534 -28.876 1.00 52.78 296 GLU A CA 1
ATOM 2334 C C . GLU A 1 296 ? 27.945 -5.791 -28.096 1.00 52.78 296 GLU A C 1
ATOM 2336 O O . GLU A 1 296 ? 29.079 -6.260 -28.026 1.00 52.78 296 GLU A O 1
ATOM 2341 N N . LYS A 1 297 ? 27.622 -4.665 -27.440 1.00 49.44 297 LYS A N 1
ATOM 2342 C CA . LYS A 1 297 ? 28.579 -3.876 -26.633 1.00 49.44 297 LYS A CA 1
ATOM 2343 C C . LYS A 1 297 ? 28.706 -4.331 -25.173 1.00 49.44 297 LYS A C 1
ATOM 2345 O O . LYS A 1 297 ? 29.533 -3.795 -24.440 1.00 49.44 297 LYS A O 1
ATOM 2350 N N . ILE A 1 298 ? 27.884 -5.283 -24.734 1.00 51.12 298 ILE A N 1
ATOM 2351 C CA . ILE A 1 298 ? 27.702 -5.631 -23.314 1.00 51.12 298 ILE A CA 1
ATOM 2352 C C . ILE A 1 298 ? 28.573 -6.823 -22.893 1.00 51.12 298 ILE A C 1
ATOM 2354 O O . ILE A 1 298 ? 28.995 -6.901 -21.740 1.00 51.12 298 ILE A O 1
ATOM 2358 N N . PHE A 1 299 ? 28.896 -7.722 -23.825 1.00 51.09 299 PHE A N 1
ATOM 2359 C CA . PHE A 1 299 ? 29.592 -8.987 -23.554 1.00 51.09 299 PHE A CA 1
ATOM 2360 C C . PHE A 1 299 ? 31.125 -8.897 -23.614 1.00 51.09 299 PHE A C 1
ATOM 2362 O O . PHE A 1 299 ? 31.791 -9.877 -23.942 1.00 51.09 299 PHE A O 1
ATOM 2369 N N . GLY A 1 300 ? 31.697 -7.736 -23.279 1.00 41.69 300 GLY A N 1
ATOM 2370 C CA . GLY A 1 300 ? 33.145 -7.533 -23.191 1.00 41.69 300 GLY A CA 1
ATOM 2371 C C . GLY A 1 300 ? 33.808 -8.413 -22.120 1.00 41.69 300 GLY A C 1
ATOM 2372 O O . GLY A 1 300 ? 33.940 -8.017 -20.966 1.00 41.69 300 GLY A O 1
ATOM 2373 N N . ASP A 1 301 ? 34.209 -9.614 -22.529 1.00 42.19 301 ASP A N 1
ATOM 2374 C CA . ASP A 1 301 ? 35.311 -10.459 -22.041 1.00 42.19 301 ASP A CA 1
ATOM 2375 C C . ASP A 1 301 ? 35.374 -10.872 -20.553 1.00 42.19 301 ASP A C 1
ATOM 2377 O O . ASP A 1 301 ? 36.361 -11.450 -20.096 1.00 42.19 301 ASP A O 1
ATOM 2381 N N . ARG A 1 302 ? 34.315 -10.665 -19.761 1.00 47.97 302 ARG A N 1
ATOM 2382 C CA . ARG A 1 302 ? 34.193 -11.311 -18.441 1.00 47.97 302 ARG A CA 1
ATOM 2383 C C . ARG A 1 302 ? 32.827 -11.944 -18.253 1.00 47.97 302 ARG A C 1
ATOM 2385 O O . ARG A 1 302 ? 31.833 -11.249 -18.078 1.00 47.97 302 ARG A O 1
ATOM 2392 N N . GLY A 1 303 ? 32.805 -13.278 -18.212 1.00 55.66 303 GLY A N 1
ATOM 2393 C CA . GLY A 1 303 ? 31.676 -14.071 -17.722 1.00 55.66 303 GLY A CA 1
ATOM 2394 C C . GLY A 1 303 ? 31.243 -13.591 -16.332 1.00 55.66 303 GLY A C 1
ATOM 2395 O O . GLY A 1 303 ? 31.841 -13.954 -15.322 1.00 55.66 303 GLY A O 1
ATOM 2396 N N . GLY A 1 304 ? 30.230 -12.723 -16.302 1.00 68.88 304 GLY A N 1
ATOM 2397 C CA . GLY A 1 304 ? 29.895 -11.845 -15.176 1.00 68.88 304 GLY A CA 1
ATOM 2398 C C . GLY A 1 304 ? 28.876 -12.403 -14.186 1.00 68.88 304 GLY A C 1
ATOM 2399 O O . GLY A 1 304 ? 28.186 -11.634 -13.528 1.00 68.88 304 GLY A O 1
ATOM 2400 N N . GLY A 1 305 ? 28.748 -13.726 -14.084 1.00 86.94 305 GLY A N 1
ATOM 2401 C CA . GLY A 1 305 ? 27.808 -14.378 -13.173 1.00 86.94 305 GLY A CA 1
ATOM 2402 C C . GLY A 1 305 ? 28.478 -15.023 -11.960 1.00 86.94 305 GLY A C 1
ATOM 2403 O O . GLY A 1 305 ? 29.627 -15.469 -12.012 1.00 86.94 305 GLY A O 1
ATOM 2404 N N . CYS A 1 306 ? 27.753 -15.123 -10.845 1.00 93.56 306 CYS A N 1
ATOM 2405 C CA . CYS A 1 306 ? 28.236 -15.865 -9.685 1.00 93.56 306 CYS A CA 1
ATOM 2406 C C . CYS A 1 306 ? 28.312 -17.373 -9.967 1.00 93.56 306 CYS A C 1
ATOM 2408 O O . CYS A 1 306 ? 27.470 -17.939 -10.667 1.00 93.56 306 CYS A O 1
ATOM 2410 N N . GLN A 1 307 ? 29.263 -18.049 -9.323 1.00 94.94 307 GLN A N 1
ATOM 2411 C CA . GLN A 1 307 ? 29.440 -19.505 -9.415 1.00 94.94 307 GLN A CA 1
ATOM 2412 C C . GLN A 1 307 ? 28.692 -20.279 -8.315 1.00 94.94 307 GLN A C 1
ATOM 2414 O O . GLN A 1 307 ? 28.908 -21.475 -8.131 1.00 94.94 307 GLN A O 1
ATOM 2419 N N . CYS A 1 308 ? 27.814 -19.610 -7.562 1.00 95.06 308 CYS A N 1
ATOM 2420 C CA . CYS A 1 308 ? 27.021 -20.235 -6.509 1.00 95.06 308 CYS A CA 1
ATOM 2421 C C . CYS A 1 308 ? 26.087 -21.298 -7.106 1.00 95.06 308 CYS A C 1
ATOM 2423 O O . CYS A 1 308 ? 25.239 -20.966 -7.921 1.00 95.06 308 CYS A O 1
ATOM 2425 N N . VAL A 1 309 ? 26.211 -22.557 -6.679 1.00 94.81 309 VAL A N 1
ATOM 2426 C CA . VAL A 1 309 ? 25.335 -23.672 -7.113 1.00 94.81 309 VAL A CA 1
ATOM 2427 C C . VAL A 1 309 ? 24.096 -23.852 -6.225 1.00 94.81 309 VAL A C 1
ATOM 2429 O O . VAL A 1 309 ? 23.216 -24.657 -6.511 1.00 94.81 309 VAL A O 1
ATOM 2432 N N . ARG A 1 310 ? 24.029 -23.099 -5.124 1.00 94.75 310 ARG A N 1
ATOM 2433 C CA . ARG A 1 310 ? 22.875 -22.980 -4.223 1.00 94.75 310 ARG A CA 1
ATOM 2434 C C . ARG A 1 310 ? 22.399 -21.527 -4.212 1.00 94.75 310 ARG A C 1
ATOM 2436 O O . ARG A 1 310 ? 22.992 -20.675 -4.876 1.00 94.75 310 ARG A O 1
ATOM 2443 N N . ASN A 1 311 ? 21.338 -21.242 -3.459 1.00 94.69 311 ASN A N 1
ATOM 2444 C CA . ASN A 1 311 ? 20.900 -19.868 -3.214 1.00 94.69 311 ASN A CA 1
ATOM 2445 C C . ASN A 1 311 ? 22.078 -19.014 -2.714 1.00 94.69 311 ASN A C 1
ATOM 2447 O O . ASN A 1 311 ? 22.835 -19.447 -1.844 1.00 94.69 311 ASN A O 1
ATOM 2451 N N . CYS A 1 312 ? 22.241 -17.824 -3.296 1.00 94.25 312 CYS A N 1
ATOM 2452 C CA . CYS A 1 312 ? 23.358 -16.941 -2.984 1.00 94.25 312 CYS A CA 1
ATOM 2453 C C . CYS A 1 312 ? 23.314 -16.482 -1.519 1.00 94.25 312 CYS A C 1
ATOM 2455 O O . CYS A 1 312 ? 22.264 -16.086 -1.016 1.00 94.25 312 CYS A O 1
ATOM 2457 N N . THR A 1 313 ? 24.475 -16.499 -0.868 1.00 90.44 313 THR A N 1
ATOM 2458 C CA . THR A 1 313 ? 24.726 -15.927 0.464 1.00 90.44 313 THR A CA 1
ATOM 2459 C C . THR A 1 313 ? 25.598 -14.672 0.339 1.00 90.44 313 THR A C 1
ATOM 2461 O O . THR A 1 313 ? 25.990 -14.301 -0.769 1.00 90.44 313 THR A O 1
ATOM 2464 N N . LEU A 1 314 ? 25.900 -13.998 1.453 1.00 87.50 314 LEU A N 1
ATOM 2465 C CA . LEU A 1 314 ? 26.660 -12.736 1.460 1.00 87.50 314 LEU A CA 1
ATOM 2466 C C . LEU A 1 314 ? 28.070 -12.853 0.841 1.00 87.50 314 LEU A C 1
ATOM 2468 O O . LEU A 1 314 ? 28.605 -11.861 0.356 1.00 87.50 314 LEU A O 1
ATOM 2472 N N . ASP A 1 315 ? 28.634 -14.062 0.758 1.00 89.50 315 ASP A N 1
ATOM 2473 C CA . ASP A 1 315 ? 29.935 -14.319 0.117 1.00 89.50 315 ASP A CA 1
ATOM 2474 C C . ASP A 1 315 ? 29.887 -14.270 -1.425 1.00 89.50 315 ASP A C 1
ATOM 2476 O O . ASP A 1 315 ? 30.921 -14.289 -2.100 1.00 89.50 315 ASP A O 1
ATOM 2480 N N . CYS A 1 316 ? 28.686 -14.211 -2.006 1.00 92.88 316 CYS A N 1
ATOM 2481 C CA . CYS A 1 316 ? 28.461 -14.193 -3.447 1.00 92.88 316 CYS A CA 1
ATOM 2482 C C . CYS A 1 316 ? 29.038 -12.934 -4.117 1.00 92.88 316 CYS A C 1
ATOM 2484 O O . CYS A 1 316 ? 28.887 -11.816 -3.626 1.00 92.88 316 CYS A O 1
ATOM 2486 N N . SER A 1 317 ? 29.611 -13.081 -5.317 1.00 92.06 317 SER A N 1
ATOM 2487 C CA . SER A 1 317 ? 30.067 -11.940 -6.125 1.00 92.06 317 SER A CA 1
ATOM 2488 C C . SER A 1 317 ? 28.943 -10.949 -6.453 1.00 92.06 317 SER A C 1
ATOM 2490 O O . SER A 1 317 ? 29.178 -9.745 -6.428 1.00 92.06 317 SER A O 1
ATOM 2492 N N . CYS A 1 318 ? 27.708 -11.416 -6.672 1.00 92.12 318 CYS A N 1
ATOM 2493 C CA . CYS A 1 318 ? 26.554 -10.531 -6.860 1.00 92.12 318 CYS A CA 1
ATOM 2494 C C . CYS A 1 318 ? 26.212 -9.741 -5.584 1.00 92.12 318 CYS A C 1
ATOM 2496 O O . CYS A 1 318 ? 25.786 -8.596 -5.684 1.00 92.12 318 CYS A O 1
ATOM 2498 N N . ALA A 1 319 ? 26.435 -10.297 -4.385 1.00 91.56 319 ALA A N 1
ATOM 2499 C CA . ALA A 1 319 ? 26.270 -9.540 -3.140 1.00 91.56 319 ALA A CA 1
ATOM 2500 C C . ALA A 1 319 ? 27.313 -8.415 -3.042 1.00 91.56 319 ALA A C 1
ATOM 2502 O O . ALA A 1 319 ? 26.979 -7.293 -2.669 1.00 91.56 319 ALA A O 1
ATOM 2503 N N . LYS A 1 320 ? 28.558 -8.676 -3.466 1.00 90.00 320 LYS A N 1
ATOM 2504 C CA . LYS A 1 320 ? 29.629 -7.663 -3.517 1.00 90.00 320 LYS A CA 1
ATOM 2505 C C . LYS A 1 320 ? 29.298 -6.500 -4.458 1.00 90.00 320 LYS A C 1
ATOM 2507 O O . LYS A 1 320 ? 29.532 -5.359 -4.078 1.00 90.00 320 LYS A O 1
ATOM 2512 N N . LEU A 1 321 ? 28.695 -6.763 -5.624 1.00 89.69 321 LEU A N 1
ATOM 2513 C CA . LEU A 1 321 ? 28.208 -5.705 -6.533 1.00 89.69 321 LEU A CA 1
ATOM 2514 C C . LEU A 1 321 ? 27.156 -4.798 -5.877 1.00 89.69 321 LEU A C 1
ATOM 2516 O O . LEU A 1 321 ? 27.041 -3.625 -6.211 1.00 89.69 321 LEU A O 1
ATOM 2520 N N . ASN A 1 322 ? 26.417 -5.335 -4.910 1.00 90.62 322 ASN A N 1
ATOM 2521 C CA . ASN A 1 322 ? 25.439 -4.598 -4.124 1.00 90.62 322 ASN A CA 1
ATOM 2522 C C . ASN A 1 322 ? 26.030 -4.008 -2.823 1.00 90.62 322 ASN A C 1
ATOM 2524 O O . ASN A 1 322 ? 25.270 -3.675 -1.914 1.00 90.62 322 ASN A O 1
ATOM 2528 N N . GLY A 1 323 ? 27.355 -3.897 -2.685 1.00 88.12 323 GLY A N 1
ATOM 2529 C CA . GLY A 1 323 ? 27.988 -3.343 -1.480 1.00 88.12 323 GLY A CA 1
ATOM 2530 C C . GLY A 1 323 ? 28.115 -4.335 -0.318 1.00 88.12 323 GLY A C 1
ATOM 2531 O O . GLY A 1 323 ? 28.198 -3.926 0.835 1.00 88.12 323 GLY A O 1
ATOM 2532 N N . GLY A 1 324 ? 28.102 -5.641 -0.602 1.00 86.62 324 GLY A N 1
ATOM 2533 C CA . GLY A 1 324 ? 28.231 -6.700 0.408 1.00 86.62 324 GLY A CA 1
ATOM 2534 C C . GLY A 1 324 ? 26.913 -7.119 1.068 1.00 86.62 324 GLY A C 1
ATOM 2535 O O . GLY A 1 324 ? 26.928 -7.910 2.006 1.00 86.62 324 GLY A O 1
ATOM 2536 N N . GLU A 1 325 ? 25.771 -6.638 0.570 1.00 87.06 325 GLU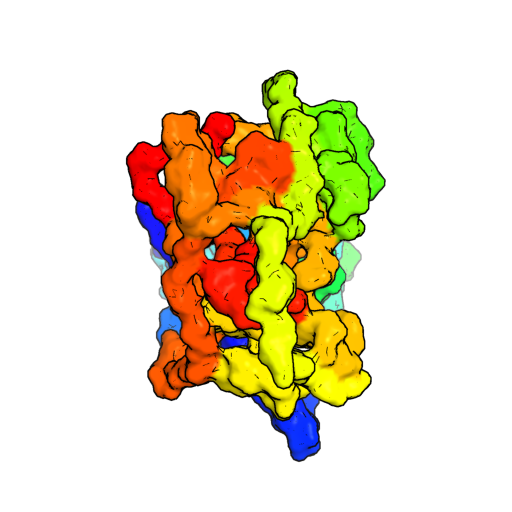 A N 1
ATOM 2537 C CA . GLU A 1 325 ? 24.433 -6.967 1.073 1.00 87.06 325 GLU A CA 1
ATOM 2538 C C . GLU A 1 325 ? 23.452 -7.238 -0.074 1.00 87.06 325 GLU A C 1
ATOM 2540 O O . GLU A 1 325 ? 23.519 -6.594 -1.122 1.00 87.06 325 GLU A O 1
ATOM 2545 N N . PHE A 1 326 ? 22.461 -8.104 0.144 1.00 88.19 326 PHE A N 1
ATOM 2546 C CA . PHE A 1 326 ? 21.349 -8.265 -0.798 1.00 88.19 326 PHE A CA 1
ATOM 2547 C C . PHE A 1 326 ? 20.294 -7.168 -0.654 1.00 88.19 326 PHE A C 1
ATOM 2549 O O . PHE A 1 326 ? 20.044 -6.665 0.440 1.00 88.19 326 PHE A O 1
ATOM 2556 N N . ALA A 1 327 ? 19.657 -6.827 -1.775 1.00 90.62 327 ALA A N 1
ATOM 2557 C CA . ALA A 1 327 ? 18.547 -5.880 -1.812 1.00 90.62 327 ALA A CA 1
ATOM 2558 C C . ALA A 1 327 ? 17.216 -6.492 -1.344 1.00 90.62 327 ALA A C 1
ATOM 2560 O O . ALA A 1 327 ? 16.317 -5.746 -0.971 1.00 90.62 327 ALA A O 1
ATOM 2561 N N . TYR A 1 328 ? 17.096 -7.826 -1.319 1.00 91.94 328 TYR A N 1
ATOM 2562 C CA . TYR A 1 328 ? 15.852 -8.546 -1.027 1.00 91.94 328 TYR A CA 1
ATOM 2563 C C . TYR A 1 328 ? 16.027 -9.600 0.064 1.00 91.94 328 TYR A C 1
ATOM 2565 O O . TYR A 1 328 ? 17.105 -10.185 0.208 1.00 91.94 328 TYR A O 1
ATOM 2573 N N . ASP A 1 329 ? 14.959 -9.859 0.816 1.00 87.50 329 ASP A N 1
ATOM 2574 C CA . ASP A 1 329 ? 14.893 -10.981 1.746 1.00 87.50 329 ASP A CA 1
ATOM 2575 C C . ASP A 1 329 ? 14.571 -12.304 1.032 1.00 87.50 329 ASP A C 1
ATOM 2577 O O . ASP A 1 329 ? 14.381 -12.366 -0.185 1.00 87.50 329 ASP A O 1
ATOM 2581 N N . GLY A 1 330 ? 14.492 -13.393 1.801 1.00 85.81 330 GLY A N 1
ATOM 2582 C CA . GLY A 1 330 ? 14.158 -14.719 1.270 1.00 85.81 330 GLY A CA 1
ATOM 2583 C C . GLY A 1 330 ? 12.768 -14.823 0.627 1.00 85.81 330 GLY A C 1
ATOM 2584 O O . GLY A 1 330 ? 12.521 -15.766 -0.121 1.00 85.81 330 GLY A O 1
ATOM 2585 N N . SER A 1 331 ? 11.872 -13.871 0.896 1.00 86.44 331 SER A N 1
ATOM 2586 C CA . SER A 1 331 ? 10.529 -13.785 0.316 1.00 86.44 331 SER A CA 1
ATOM 2587 C C . SER A 1 331 ? 10.435 -12.831 -0.880 1.00 86.44 331 SER A C 1
ATOM 2589 O O . SER A 1 331 ? 9.369 -12.720 -1.485 1.00 86.44 331 SER A O 1
ATOM 2591 N N . GLY A 1 332 ? 11.543 -12.186 -1.261 1.00 90.19 332 GLY A N 1
ATOM 2592 C CA . GLY A 1 332 ? 11.587 -11.212 -2.349 1.00 90.19 332 GLY A CA 1
ATOM 2593 C C . GLY A 1 332 ? 11.072 -9.827 -1.956 1.00 90.19 332 GLY A C 1
ATOM 2594 O O . GLY A 1 332 ? 10.777 -9.025 -2.838 1.00 90.19 332 GLY A O 1
ATOM 2595 N N . ILE A 1 333 ? 10.950 -9.543 -0.655 1.00 90.69 333 ILE A N 1
ATOM 2596 C CA . ILE A 1 333 ? 10.622 -8.208 -0.155 1.00 90.69 333 ILE A CA 1
ATOM 2597 C C . ILE A 1 333 ? 11.903 -7.391 -0.075 1.00 90.69 333 ILE A C 1
ATOM 2599 O O . ILE A 1 333 ? 12.936 -7.861 0.410 1.00 90.69 333 ILE A O 1
ATOM 2603 N N . PHE A 1 334 ? 11.828 -6.162 -0.569 1.00 88.12 334 PHE A N 1
ATOM 2604 C CA . PHE A 1 334 ? 12.920 -5.213 -0.533 1.00 88.12 334 PHE A CA 1
ATOM 2605 C C . PHE A 1 334 ? 13.380 -4.976 0.908 1.00 88.12 334 PHE A C 1
ATOM 2607 O O . PHE A 1 334 ? 12.579 -4.837 1.828 1.00 88.12 334 PHE A O 1
ATOM 2614 N N . LEU A 1 335 ? 14.688 -4.948 1.119 1.00 84.81 335 LEU A N 1
ATOM 2615 C CA . LEU A 1 335 ? 15.324 -4.772 2.423 1.00 84.81 335 LEU A CA 1
ATOM 2616 C C . LEU A 1 335 ? 15.942 -3.393 2.573 1.00 84.81 335 LEU A C 1
ATOM 2618 O O . LEU A 1 335 ? 15.910 -2.813 3.654 1.00 84.81 335 LEU A O 1
ATOM 2622 N N . ARG A 1 336 ? 16.559 -2.910 1.494 1.00 83.69 336 ARG A N 1
ATOM 2623 C CA . ARG A 1 336 ? 17.259 -1.633 1.446 1.00 83.69 336 ARG A CA 1
ATOM 2624 C C . ARG A 1 336 ? 17.298 -1.118 0.020 1.00 83.69 336 ARG A C 1
ATOM 2626 O O . ARG A 1 336 ? 17.710 -1.859 -0.875 1.00 83.69 336 ARG A O 1
ATOM 2633 N N . GLY A 1 337 ? 16.933 0.148 -0.152 1.00 83.38 337 GLY A N 1
ATOM 2634 C CA . GLY A 1 337 ? 17.090 0.839 -1.423 1.00 83.38 337 GLY A CA 1
ATOM 2635 C C . GLY A 1 337 ? 18.529 1.129 -1.779 1.00 83.38 337 GLY A C 1
ATOM 2636 O O . GLY A 1 337 ? 19.387 1.310 -0.914 1.00 83.38 337 GLY A O 1
ATOM 2637 N N . LYS A 1 338 ? 18.794 1.122 -3.084 1.00 89.44 338 LYS A N 1
ATOM 2638 C CA . LYS A 1 338 ? 20.120 1.354 -3.657 1.00 89.44 338 LYS A CA 1
ATOM 2639 C C . LYS A 1 338 ? 19.958 2.229 -4.898 1.00 89.44 338 LYS A C 1
ATOM 2641 O O . LYS A 1 338 ? 18.931 2.120 -5.557 1.00 89.44 338 LYS A O 1
ATOM 2646 N N . PRO A 1 339 ? 20.970 3.016 -5.295 1.00 91.56 339 PRO A N 1
ATOM 2647 C CA . PRO A 1 339 ? 20.940 3.703 -6.581 1.00 91.56 339 PRO A CA 1
ATOM 2648 C C . PRO A 1 339 ? 20.683 2.721 -7.729 1.00 91.56 339 PRO A C 1
ATOM 2650 O O . PRO A 1 339 ? 19.846 2.973 -8.582 1.00 91.56 339 PRO A O 1
ATOM 2653 N N . VAL A 1 340 ? 21.331 1.554 -7.692 1.00 93.69 340 VAL A N 1
ATOM 2654 C CA . VAL A 1 340 ? 21.095 0.435 -8.609 1.00 93.69 340 VAL A CA 1
ATOM 2655 C C . VAL A 1 340 ? 21.218 -0.891 -7.864 1.00 93.69 340 VAL A C 1
ATOM 2657 O O . VAL A 1 340 ? 22.062 -1.040 -6.979 1.00 93.69 340 VAL A O 1
ATOM 2660 N N . VAL A 1 341 ? 20.371 -1.857 -8.214 1.00 95.12 341 VAL A N 1
ATOM 2661 C CA . VAL A 1 341 ? 20.409 -3.222 -7.680 1.00 95.12 341 VAL A CA 1
ATOM 2662 C C . VAL A 1 341 ? 20.941 -4.178 -8.741 1.00 95.12 341 VAL A C 1
ATOM 2664 O O . VAL A 1 341 ? 20.496 -4.158 -9.885 1.00 95.12 341 VAL A O 1
ATOM 2667 N N . TYR A 1 342 ? 21.866 -5.051 -8.346 1.00 94.38 342 TYR A N 1
ATOM 2668 C CA . TYR A 1 342 ? 22.391 -6.110 -9.209 1.00 94.38 342 TYR A CA 1
ATOM 2669 C C . TYR A 1 342 ? 21.777 -7.455 -8.828 1.00 94.38 342 TYR A C 1
ATOM 2671 O O . TYR A 1 342 ? 22.187 -8.100 -7.854 1.00 94.38 342 TYR A O 1
ATOM 2679 N N . GLU A 1 343 ? 20.799 -7.902 -9.600 1.00 96.50 343 GLU A N 1
ATOM 2680 C CA . GLU A 1 343 ? 20.252 -9.245 -9.463 1.00 96.50 343 GLU A CA 1
ATOM 2681 C C . GLU A 1 343 ? 21.195 -10.294 -10.079 1.00 96.50 343 GLU A C 1
ATOM 2683 O O . GLU A 1 343 ? 22.114 -10.007 -10.852 1.00 96.50 343 GLU A O 1
ATOM 2688 N N . CYS A 1 344 ? 21.001 -11.556 -9.699 1.00 95.81 344 CYS A N 1
ATOM 2689 C CA . CYS A 1 344 ? 21.680 -12.659 -10.360 1.00 95.81 344 CYS A CA 1
ATOM 2690 C C . CYS A 1 344 ? 21.105 -12.836 -11.769 1.00 95.81 344 CYS A C 1
ATOM 2692 O O . CYS A 1 344 ? 19.900 -13.002 -11.921 1.00 95.81 344 CYS A O 1
ATOM 2694 N N . GLY A 1 345 ? 21.972 -12.848 -12.777 1.00 93.38 345 GLY A N 1
ATOM 2695 C CA . GLY A 1 345 ? 21.581 -12.904 -14.181 1.00 93.38 345 GLY A CA 1
ATOM 2696 C C . GLY A 1 345 ? 21.522 -14.296 -14.808 1.00 93.38 345 GLY A C 1
ATOM 2697 O O . GLY A 1 345 ? 21.739 -15.306 -14.125 1.00 93.38 345 GLY A O 1
ATOM 2698 N N . PRO A 1 346 ? 21.283 -14.376 -16.127 1.00 91.31 346 PRO A N 1
ATOM 2699 C CA . PRO A 1 346 ? 21.351 -15.620 -16.901 1.00 91.31 346 PRO A CA 1
ATOM 2700 C C . PRO A 1 346 ? 22.716 -16.323 -16.813 1.00 91.31 346 PRO A C 1
ATOM 2702 O O . PRO A 1 346 ? 22.793 -17.545 -16.877 1.00 91.31 346 PRO A O 1
ATOM 2705 N N . PHE A 1 347 ? 23.795 -15.565 -16.592 1.00 90.25 347 PHE A N 1
ATOM 2706 C CA . PHE A 1 347 ? 25.161 -16.094 -16.477 1.00 90.25 347 PHE A CA 1
ATOM 2707 C C . PHE A 1 347 ? 25.513 -16.630 -15.079 1.00 90.25 347 PHE A C 1
ATOM 2709 O O . PHE A 1 347 ? 26.587 -17.203 -14.884 1.00 90.25 347 PHE A O 1
ATOM 2716 N N . CYS A 1 348 ? 24.645 -16.438 -14.083 1.00 93.75 348 CYS A N 1
ATOM 2717 C CA . CYS A 1 348 ? 24.842 -16.964 -12.734 1.00 93.75 348 CYS A CA 1
ATOM 2718 C C . CYS A 1 348 ? 24.420 -18.437 -12.646 1.00 93.75 348 CYS A C 1
ATOM 2720 O O . CYS A 1 348 ? 23.335 -18.796 -13.094 1.00 93.75 348 CYS A O 1
ATOM 2722 N N . ARG A 1 349 ? 25.206 -19.271 -11.952 1.00 95.69 349 ARG A N 1
ATOM 2723 C CA . ARG A 1 349 ? 24.883 -20.697 -11.720 1.00 95.69 349 ARG A CA 1
ATOM 2724 C C . ARG A 1 349 ? 23.832 -20.949 -10.632 1.00 95.69 349 ARG A C 1
ATOM 2726 O O . ARG A 1 349 ? 23.444 -22.095 -10.411 1.00 95.69 349 ARG A O 1
ATOM 2733 N N . CYS A 1 350 ? 23.391 -19.904 -9.933 1.00 96.62 350 CYS A N 1
ATOM 2734 C CA . CYS A 1 350 ? 22.445 -20.042 -8.833 1.00 96.62 350 CYS A CA 1
ATOM 2735 C C . CYS A 1 350 ? 21.032 -20.337 -9.360 1.00 96.62 350 CYS A C 1
ATOM 2737 O O . CYS A 1 350 ? 20.650 -19.824 -10.420 1.00 96.62 350 CYS A O 1
ATOM 2739 N N . PRO A 1 351 ? 20.238 -21.136 -8.624 1.00 96.44 351 PRO A N 1
ATOM 2740 C CA . PRO A 1 351 ? 18.939 -21.600 -9.098 1.00 96.44 351 PRO A CA 1
ATOM 2741 C C . PRO A 1 351 ? 17.920 -20.450 -9.236 1.00 96.44 351 PRO A C 1
ATOM 2743 O O . PRO A 1 351 ? 18.093 -19.396 -8.617 1.00 96.44 351 PRO A O 1
ATOM 2746 N N . PRO A 1 352 ? 16.802 -20.648 -9.962 1.00 95.06 352 PRO A N 1
ATOM 2747 C CA . PRO A 1 352 ? 15.699 -19.675 -10.038 1.00 95.06 352 PRO A CA 1
ATOM 2748 C C . PRO A 1 352 ? 15.077 -19.316 -8.675 1.00 95.06 352 PRO A C 1
ATOM 2750 O O . PRO A 1 352 ? 14.498 -18.241 -8.497 1.00 95.06 352 PRO A O 1
ATOM 2753 N N . SER A 1 353 ? 15.228 -20.201 -7.683 1.00 95.25 353 SER A N 1
ATOM 2754 C CA . SER A 1 353 ? 14.845 -19.971 -6.284 1.00 95.25 353 SER A CA 1
ATOM 2755 C C . SER A 1 353 ? 15.769 -19.006 -5.537 1.00 95.25 353 SER A C 1
ATOM 2757 O O . SER A 1 353 ? 15.512 -18.719 -4.370 1.00 95.25 353 SER A O 1
ATOM 2759 N N . CYS A 1 354 ? 16.850 -18.532 -6.164 1.00 95.88 354 CYS A N 1
ATOM 2760 C CA . CYS A 1 354 ? 17.774 -17.590 -5.553 1.00 95.88 354 CYS A CA 1
ATOM 2761 C C . CYS A 1 354 ? 17.014 -16.334 -5.082 1.00 95.88 354 CYS A C 1
ATOM 2763 O O . CYS A 1 354 ? 16.267 -15.751 -5.874 1.00 95.88 354 CYS A O 1
ATOM 2765 N N . PRO A 1 355 ? 17.212 -15.885 -3.828 1.00 93.75 355 PRO A N 1
ATOM 2766 C CA . PRO A 1 355 ? 16.554 -14.685 -3.307 1.00 93.75 355 PRO A CA 1
ATOM 2767 C C . PRO A 1 355 ? 17.022 -13.402 -4.008 1.00 93.75 355 PRO A C 1
ATOM 2769 O O . PRO A 1 355 ? 16.325 -12.401 -3.975 1.00 93.75 355 PRO A O 1
ATOM 2772 N N . ASN A 1 356 ? 18.164 -13.439 -4.707 1.00 96.00 356 ASN A N 1
ATOM 2773 C CA . ASN A 1 356 ? 18.656 -12.339 -5.542 1.00 96.00 356 ASN A CA 1
ATOM 2774 C C . ASN A 1 356 ? 18.171 -12.426 -7.006 1.00 96.00 356 ASN A C 1
ATOM 2776 O O . ASN A 1 356 ? 18.847 -11.942 -7.908 1.00 96.00 356 ASN A O 1
ATOM 2780 N N . ARG A 1 357 ? 17.051 -13.115 -7.253 1.00 96.62 357 ARG A N 1
ATOM 2781 C CA . ARG A 1 357 ? 16.296 -13.102 -8.515 1.00 96.62 357 ARG A CA 1
ATOM 2782 C C . ARG A 1 357 ? 14.857 -12.755 -8.155 1.00 96.62 357 ARG A C 1
ATOM 2784 O O . ARG A 1 357 ? 14.157 -13.634 -7.650 1.00 96.62 357 ARG A O 1
ATOM 2791 N N . VAL A 1 358 ? 14.420 -11.514 -8.334 1.00 96.94 358 VAL A N 1
ATOM 2792 C CA . VAL A 1 358 ? 13.101 -11.046 -7.868 1.00 96.94 358 VAL A CA 1
ATOM 2793 C C . VAL A 1 358 ? 12.323 -10.432 -9.015 1.00 96.94 358 VAL A C 1
ATOM 2795 O O . VAL A 1 358 ? 11.355 -11.040 -9.462 1.00 96.94 358 VAL A O 1
ATOM 2798 N N . SER A 1 359 ? 12.765 -9.285 -9.513 1.00 96.56 359 SER A N 1
ATOM 2799 C CA . SER A 1 359 ? 12.084 -8.521 -10.562 1.00 96.56 359 SER A CA 1
ATOM 2800 C C . SER A 1 359 ? 12.096 -9.234 -11.917 1.00 96.56 359 SER A C 1
ATOM 2802 O O . SER A 1 359 ? 11.084 -9.256 -12.610 1.00 96.56 359 SER A O 1
ATOM 2804 N N . GLN A 1 360 ? 13.168 -9.973 -12.228 1.00 95.44 360 GLN A N 1
ATOM 2805 C CA . GLN A 1 360 ? 13.268 -10.790 -13.450 1.00 95.44 360 GLN A CA 1
ATOM 2806 C C . GLN A 1 360 ? 12.233 -11.932 -13.543 1.00 95.44 360 GLN A C 1
ATOM 2808 O O . GLN A 1 360 ? 12.176 -12.643 -14.542 1.00 95.44 360 GLN A O 1
ATOM 2813 N N . LYS A 1 361 ? 11.446 -12.178 -12.485 1.00 95.19 361 LYS A N 1
ATOM 2814 C CA . LYS A 1 361 ? 10.361 -13.174 -12.492 1.00 95.19 361 LYS A CA 1
ATOM 2815 C C . LYS A 1 361 ? 9.064 -12.639 -13.110 1.00 95.19 361 LYS A C 1
ATOM 2817 O O . LYS A 1 361 ? 8.106 -13.407 -13.171 1.00 95.19 361 LYS A O 1
ATOM 2822 N N . GLY A 1 362 ? 9.028 -11.374 -13.529 1.00 93.94 362 GLY A N 1
ATOM 2823 C CA . GLY A 1 362 ? 7.857 -10.739 -14.131 1.00 93.94 362 GLY A CA 1
ATOM 2824 C C . GLY A 1 362 ? 6.706 -10.523 -13.146 1.00 93.94 362 GLY A C 1
ATOM 2825 O O . GLY A 1 362 ? 6.824 -10.802 -11.947 1.00 93.94 362 GLY A O 1
ATOM 2826 N N . VAL A 1 363 ? 5.585 -10.018 -13.663 1.00 96.00 363 VAL A N 1
ATOM 2827 C CA . VAL A 1 363 ? 4.394 -9.671 -12.875 1.00 96.00 363 VAL A CA 1
ATOM 2828 C C . VAL A 1 363 ? 3.834 -10.897 -12.147 1.00 96.00 363 VAL A C 1
ATOM 2830 O O . VAL A 1 363 ? 3.764 -12.000 -12.690 1.00 96.00 363 VAL A O 1
ATOM 2833 N N . ARG A 1 364 ? 3.446 -10.711 -10.879 1.00 95.38 364 ARG A N 1
ATOM 2834 C CA . ARG A 1 364 ? 2.896 -11.771 -10.002 1.00 95.38 364 ARG A CA 1
ATOM 2835 C C . ARG A 1 364 ? 1.565 -11.409 -9.354 1.00 95.38 364 ARG A C 1
ATOM 2837 O O . ARG A 1 364 ? 0.906 -12.277 -8.782 1.00 95.38 364 ARG A O 1
ATOM 2844 N N . ASN A 1 365 ? 1.203 -10.135 -9.398 1.00 96.94 365 ASN A N 1
ATOM 2845 C CA . ASN A 1 365 ? -0.046 -9.612 -8.872 1.00 96.94 365 ASN A CA 1
ATOM 2846 C C . ASN A 1 365 ? -1.065 -9.519 -10.007 1.00 96.94 365 ASN A C 1
ATOM 2848 O O . ASN A 1 365 ? -0.700 -9.207 -11.136 1.00 96.94 365 ASN A O 1
ATOM 2852 N N . ARG A 1 366 ? -2.342 -9.772 -9.709 1.00 98.12 366 ARG A N 1
ATOM 2853 C CA . ARG A 1 366 ? -3.434 -9.506 -10.654 1.00 98.12 366 ARG A CA 1
ATOM 2854 C C . ARG A 1 366 ? -3.692 -8.009 -10.704 1.00 98.12 366 ARG A C 1
ATOM 2856 O O . ARG A 1 366 ? -4.251 -7.456 -9.754 1.00 98.12 366 ARG A O 1
ATOM 2863 N N . LEU A 1 367 ? -3.245 -7.379 -11.781 1.00 98.69 367 LEU A N 1
ATOM 2864 C CA . LEU A 1 367 ? -3.417 -5.954 -12.024 1.00 98.69 367 LEU A CA 1
ATOM 2865 C C . LEU A 1 367 ? -4.643 -5.721 -12.911 1.00 98.69 367 LEU A C 1
ATOM 2867 O O . LEU A 1 367 ? -4.939 -6.515 -13.800 1.00 98.69 367 LEU A O 1
ATOM 2871 N N . GLU A 1 368 ? -5.345 -4.626 -12.652 1.00 98.75 368 GLU A N 1
ATOM 2872 C CA . GLU A 1 368 ? -6.489 -4.161 -13.426 1.00 98.75 368 GLU A CA 1
ATOM 2873 C C . GLU A 1 368 ? -6.235 -2.709 -13.833 1.00 98.75 368 GLU A C 1
ATOM 2875 O O . GLU A 1 368 ? -6.044 -1.847 -12.970 1.00 98.75 368 GLU A O 1
ATOM 2880 N N . VAL A 1 369 ? -6.231 -2.452 -15.140 1.00 98.81 369 VAL A N 1
ATOM 2881 C CA . VAL A 1 369 ? -6.308 -1.101 -15.697 1.00 98.81 369 VAL A CA 1
ATOM 2882 C C . VAL A 1 369 ? -7.776 -0.692 -15.671 1.00 98.81 369 VAL A C 1
ATOM 2884 O O . VAL A 1 369 ? -8.628 -1.431 -16.170 1.00 98.81 369 VAL A O 1
ATOM 2887 N N . PHE A 1 370 ? -8.091 0.443 -15.054 1.00 98.62 370 PHE A N 1
ATOM 2888 C CA . PHE A 1 370 ? -9.467 0.895 -14.875 1.00 98.62 370 PHE A CA 1
ATOM 2889 C C . PHE A 1 370 ? -9.663 2.342 -15.326 1.00 98.62 370 PHE A C 1
ATOM 2891 O O . PHE A 1 370 ? -8.766 3.171 -15.166 1.00 98.62 370 PHE A O 1
ATOM 2898 N N . ARG A 1 371 ? -10.835 2.643 -15.890 1.00 98.31 371 ARG A N 1
ATOM 2899 C CA . ARG A 1 371 ? -11.206 4.007 -16.279 1.00 98.31 371 ARG A CA 1
ATOM 2900 C C . ARG A 1 371 ? -11.356 4.886 -15.037 1.00 98.31 371 ARG A C 1
ATOM 2902 O O . ARG A 1 371 ? -11.991 4.484 -14.064 1.00 98.31 371 ARG A O 1
ATOM 2909 N N . SER A 1 372 ? -10.778 6.083 -15.075 1.00 95.75 372 SER A N 1
ATOM 2910 C CA . SER A 1 372 ? -10.796 7.056 -13.981 1.00 95.75 372 SER A CA 1
ATOM 2911 C C . SER A 1 372 ? -11.188 8.435 -14.499 1.00 95.75 372 SER A C 1
ATOM 2913 O O . SER A 1 372 ? -10.676 8.888 -15.519 1.00 95.75 372 SER A O 1
ATOM 2915 N N . LEU A 1 373 ? -12.059 9.134 -13.768 1.00 94.19 373 LEU A N 1
ATOM 2916 C CA . LEU A 1 373 ? -12.441 10.513 -14.097 1.00 94.19 373 LEU A CA 1
ATOM 2917 C C . LEU A 1 373 ? -11.302 11.515 -13.869 1.00 94.19 373 LEU A C 1
ATOM 2919 O O . LEU A 1 373 ? -11.291 12.574 -14.488 1.00 94.19 373 LEU A O 1
ATOM 2923 N N . GLU A 1 374 ? -10.370 11.201 -12.969 1.00 91.19 374 GLU A N 1
ATOM 2924 C CA . GLU A 1 374 ? -9.295 12.117 -12.573 1.00 91.19 374 GLU A CA 1
ATOM 2925 C C . GLU A 1 374 ? -8.042 11.936 -13.433 1.00 91.19 374 GLU A C 1
ATOM 2927 O O . GLU A 1 374 ? -7.355 12.905 -13.753 1.00 91.19 374 GLU A O 1
ATOM 2932 N N . THR A 1 375 ? -7.743 10.691 -13.808 1.00 91.69 375 THR A N 1
ATOM 2933 C CA . THR A 1 375 ? -6.468 10.304 -14.433 1.00 91.69 375 THR A CA 1
ATOM 2934 C C . THR A 1 375 ? -6.637 9.746 -15.848 1.00 91.69 375 THR A C 1
ATOM 2936 O O . THR A 1 375 ? -5.648 9.420 -16.500 1.00 91.69 375 THR A O 1
ATOM 2939 N N . GLY A 1 376 ? -7.876 9.645 -16.345 1.00 95.75 376 GLY A N 1
ATOM 2940 C CA . GLY A 1 376 ? -8.225 8.968 -17.595 1.00 95.75 376 GLY A CA 1
ATOM 2941 C C . GLY A 1 376 ? -8.198 7.453 -17.416 1.00 95.75 376 GLY A C 1
ATOM 2942 O O . GLY A 1 376 ? -9.237 6.797 -17.412 1.00 95.75 376 GLY A O 1
ATOM 2943 N N . TRP A 1 377 ? -7.012 6.896 -17.184 1.00 97.75 377 TRP A N 1
ATOM 2944 C CA . TRP A 1 377 ? -6.812 5.490 -16.846 1.00 97.75 377 TRP A CA 1
ATOM 2945 C C . TRP A 1 377 ? -5.903 5.369 -15.624 1.00 97.75 377 TRP A C 1
ATOM 2947 O O . TRP A 1 377 ? -4.908 6.080 -15.506 1.00 97.75 377 TRP A O 1
ATOM 2957 N N . GLY A 1 378 ? -6.246 4.452 -14.724 1.00 98.31 378 GLY A N 1
ATOM 2958 C CA . GLY A 1 378 ? -5.456 4.116 -13.546 1.00 98.31 378 GLY A CA 1
ATOM 2959 C C . GLY A 1 378 ? -5.155 2.624 -13.483 1.00 98.31 378 GLY A C 1
ATOM 2960 O O . GLY A 1 378 ? -5.733 1.814 -14.210 1.00 98.31 378 GLY A O 1
ATOM 2961 N N . VAL A 1 379 ? -4.268 2.235 -12.569 1.00 98.81 379 VAL A N 1
ATOM 2962 C CA . VAL A 1 379 ? -3.957 0.826 -12.291 1.00 98.81 379 VAL A CA 1
ATOM 2963 C C . VAL A 1 379 ? -4.291 0.523 -10.847 1.00 98.81 379 VAL A C 1
ATOM 2965 O O . VAL A 1 379 ? -3.925 1.275 -9.953 1.00 98.81 379 VAL A O 1
ATOM 2968 N N . ARG A 1 380 ? -4.933 -0.611 -10.590 1.00 98.56 380 ARG A N 1
ATOM 2969 C CA . ARG A 1 380 ? -5.120 -1.154 -9.239 1.00 98.56 380 ARG A CA 1
ATOM 2970 C C . ARG A 1 380 ? -4.782 -2.637 -9.204 1.00 98.56 380 ARG A C 1
ATOM 2972 O O . ARG A 1 380 ? -4.718 -3.299 -10.234 1.00 98.56 380 ARG A O 1
ATOM 2979 N N . SER A 1 381 ? -4.559 -3.174 -8.011 1.00 98.50 381 SER A N 1
ATOM 2980 C CA . SER A 1 381 ? -4.286 -4.602 -7.811 1.00 98.50 381 SER A CA 1
ATOM 2981 C C . SER A 1 381 ? -5.469 -5.287 -7.140 1.00 98.50 381 SER A C 1
ATOM 2983 O O . SER A 1 381 ? -5.996 -4.771 -6.161 1.00 98.50 381 SER A O 1
ATOM 2985 N N . LEU A 1 382 ? -5.864 -6.477 -7.595 1.00 97.88 382 LEU A N 1
ATOM 2986 C CA . LEU A 1 382 ? -6.805 -7.330 -6.850 1.00 97.88 382 LEU A CA 1
ATOM 2987 C C . LEU A 1 382 ? -6.111 -8.041 -5.677 1.00 97.88 382 LEU A C 1
ATOM 2989 O O . LEU A 1 382 ? -6.745 -8.522 -4.738 1.00 97.88 382 LEU A O 1
ATOM 2993 N N . ASP A 1 383 ? -4.787 -8.144 -5.722 1.00 97.00 383 ASP A N 1
ATOM 2994 C CA . ASP A 1 383 ? -3.977 -8.728 -4.663 1.00 97.00 383 ASP A CA 1
ATOM 2995 C C . ASP A 1 383 ? -3.519 -7.668 -3.652 1.00 97.00 383 ASP A C 1
ATOM 2997 O O . ASP A 1 383 ? -3.162 -6.554 -4.024 1.00 97.00 383 ASP A O 1
ATOM 3001 N N . LEU A 1 384 ? -3.454 -8.049 -2.373 1.00 96.56 384 LEU A N 1
ATOM 3002 C CA . LEU A 1 384 ? -2.764 -7.275 -1.340 1.00 96.56 384 LEU A CA 1
ATOM 3003 C C . LEU A 1 384 ? -1.265 -7.222 -1.669 1.00 96.56 384 LEU A C 1
ATOM 3005 O O . LEU A 1 384 ? -0.631 -8.276 -1.793 1.00 96.56 384 LEU A O 1
ATOM 3009 N N . ILE A 1 385 ? -0.699 -6.019 -1.763 1.00 96.50 385 ILE A N 1
ATOM 3010 C CA . ILE A 1 385 ? 0.727 -5.808 -2.037 1.00 96.50 385 ILE A CA 1
ATOM 3011 C C . ILE A 1 385 ? 1.415 -5.375 -0.744 1.00 96.50 385 ILE A C 1
ATOM 3013 O O . ILE A 1 385 ? 1.005 -4.421 -0.087 1.00 96.50 385 ILE A O 1
ATOM 3017 N N . ARG A 1 386 ? 2.461 -6.102 -0.345 1.00 94.31 386 ARG A N 1
ATOM 3018 C CA . ARG A 1 386 ? 3.267 -5.754 0.831 1.00 94.31 386 ARG A CA 1
ATOM 3019 C C . ARG A 1 386 ? 4.238 -4.629 0.492 1.00 94.31 386 ARG A C 1
ATOM 3021 O O . ARG A 1 386 ? 4.782 -4.609 -0.606 1.00 94.31 386 ARG A O 1
ATOM 3028 N N . ALA A 1 387 ? 4.525 -3.775 1.465 1.00 92.88 387 ALA A N 1
ATOM 3029 C CA . ALA A 1 387 ? 5.581 -2.779 1.364 1.00 92.88 387 ALA A CA 1
ATOM 3030 C C . ALA A 1 387 ? 6.914 -3.459 0.993 1.00 92.88 387 ALA A C 1
ATOM 3032 O O . ALA A 1 387 ? 7.253 -4.507 1.551 1.00 92.88 387 ALA A O 1
ATOM 3033 N N . GLY A 1 388 ? 7.624 -2.903 0.012 1.00 93.00 388 GLY A N 1
ATOM 3034 C CA . GLY A 1 388 ? 8.838 -3.476 -0.568 1.00 93.00 388 GLY A CA 1
ATOM 3035 C C . GLY A 1 388 ? 8.610 -4.637 -1.548 1.00 93.00 388 GLY A C 1
ATOM 3036 O O . GLY A 1 388 ? 9.582 -5.212 -2.029 1.00 93.00 388 GLY A O 1
ATOM 3037 N N . ALA A 1 389 ? 7.374 -5.032 -1.861 1.00 95.44 389 ALA A N 1
ATOM 3038 C CA . ALA A 1 389 ? 7.133 -6.046 -2.886 1.00 95.44 389 ALA A CA 1
ATOM 3039 C C . ALA A 1 389 ? 7.327 -5.468 -4.296 1.00 95.44 389 ALA A C 1
ATOM 3041 O O . ALA A 1 389 ? 6.909 -4.344 -4.575 1.00 95.44 389 ALA A O 1
ATOM 3042 N N . PHE A 1 390 ? 7.934 -6.261 -5.181 1.00 97.62 390 PHE A N 1
ATOM 3043 C CA . PHE A 1 390 ? 7.960 -5.990 -6.619 1.00 97.62 390 PHE A CA 1
ATOM 3044 C C . PHE A 1 390 ? 6.548 -6.098 -7.208 1.00 97.62 390 PHE A C 1
ATOM 3046 O O . PHE A 1 390 ? 5.817 -7.028 -6.862 1.00 97.62 390 PHE A O 1
ATOM 3053 N N . ILE A 1 391 ? 6.191 -5.172 -8.100 1.00 98.25 391 ILE A N 1
ATOM 3054 C CA . ILE A 1 391 ? 4.874 -5.105 -8.746 1.00 98.25 391 ILE A CA 1
ATOM 3055 C C . ILE A 1 391 ? 4.997 -5.446 -10.233 1.00 98.25 391 ILE A C 1
ATOM 3057 O O . ILE A 1 391 ? 4.443 -6.447 -10.688 1.00 98.25 391 ILE A O 1
ATOM 3061 N N . CYS A 1 392 ? 5.715 -4.611 -10.982 1.00 98.25 392 CYS A N 1
ATOM 3062 C CA . CYS A 1 392 ? 5.906 -4.737 -12.425 1.00 98.25 392 CYS A CA 1
ATOM 3063 C C . CYS A 1 392 ? 7.138 -3.945 -12.885 1.00 98.25 392 CYS A C 1
ATOM 3065 O O . CYS A 1 392 ? 7.694 -3.141 -12.137 1.00 98.25 392 CYS A O 1
ATOM 3067 N N . GLU A 1 393 ? 7.578 -4.189 -14.113 1.00 98.19 393 GLU A N 1
ATOM 3068 C CA . GLU A 1 393 ? 8.590 -3.380 -14.795 1.00 98.19 393 GLU A CA 1
ATOM 3069 C C . GLU A 1 393 ? 7.920 -2.212 -15.532 1.00 98.19 393 GLU A C 1
ATOM 3071 O O . GLU A 1 393 ? 6.803 -2.364 -16.016 1.00 98.19 393 GLU A O 1
ATOM 3076 N N . PHE A 1 394 ? 8.574 -1.057 -15.643 1.00 97.81 394 PHE A N 1
ATOM 3077 C CA . PHE A 1 394 ? 8.139 0.025 -16.525 1.00 97.81 394 PHE A CA 1
ATOM 3078 C C . PHE A 1 394 ? 8.691 -0.218 -17.932 1.00 97.81 394 PHE A C 1
ATOM 3080 O O . PHE A 1 394 ? 9.903 -0.135 -18.140 1.00 97.81 394 PHE A O 1
ATOM 3087 N N . SER A 1 395 ? 7.812 -0.517 -18.891 1.00 97.19 395 SER A N 1
ATOM 3088 C CA . SER A 1 395 ? 8.216 -1.060 -20.189 1.00 97.19 395 SER A CA 1
ATOM 3089 C C . SER A 1 395 ? 7.730 -0.229 -21.375 1.00 97.19 395 SER A C 1
ATOM 3091 O O . SER A 1 395 ? 6.584 0.213 -21.414 1.00 97.19 395 SER A O 1
ATOM 3093 N N . GLY A 1 396 ? 8.613 -0.063 -22.359 1.00 95.88 396 GLY A N 1
ATOM 3094 C CA . GLY A 1 396 ? 8.397 0.658 -23.613 1.00 95.88 396 GLY A CA 1
ATOM 3095 C C . GLY A 1 396 ? 9.608 0.504 -24.538 1.00 95.88 396 GLY A C 1
ATOM 3096 O O . GLY A 1 396 ? 10.476 -0.347 -24.311 1.00 95.88 396 GLY A O 1
ATOM 3097 N N . VAL A 1 397 ? 9.695 1.330 -25.577 1.00 94.94 397 VAL A N 1
ATOM 3098 C CA . VAL A 1 397 ? 10.833 1.342 -26.507 1.00 94.94 397 VAL A CA 1
ATOM 3099 C C . VAL A 1 397 ? 11.932 2.246 -25.954 1.00 94.94 397 VAL A C 1
ATOM 3101 O O . VAL A 1 397 ? 11.754 3.452 -25.804 1.00 94.94 397 VAL A O 1
ATOM 3104 N N . VAL A 1 398 ? 13.090 1.671 -25.641 1.00 94.00 398 VAL A N 1
ATOM 3105 C CA . VAL A 1 398 ? 14.231 2.404 -25.084 1.00 94.00 398 VAL A CA 1
ATOM 3106 C C . VAL A 1 398 ? 14.942 3.157 -26.205 1.00 94.00 398 VAL A C 1
ATOM 3108 O O . VAL A 1 398 ? 15.380 2.571 -27.193 1.00 94.00 398 VAL A O 1
ATOM 3111 N N . LEU A 1 399 ? 15.105 4.463 -26.027 1.00 91.69 399 LEU A N 1
ATOM 3112 C CA . LEU A 1 399 ? 15.741 5.369 -26.971 1.00 91.69 399 LEU A CA 1
ATOM 3113 C C . LEU A 1 399 ? 17.009 5.962 -26.364 1.00 91.69 399 LEU A C 1
ATOM 3115 O O . LEU A 1 399 ? 17.015 6.478 -25.245 1.00 91.69 399 LEU A O 1
ATOM 3119 N N . THR A 1 400 ? 18.091 5.955 -27.136 1.00 90.69 400 THR A N 1
ATOM 3120 C CA . THR A 1 400 ? 19.263 6.780 -26.822 1.00 90.69 400 THR A CA 1
ATOM 3121 C C . THR A 1 400 ? 18.897 8.263 -26.876 1.00 90.69 400 THR A C 1
ATOM 3123 O O . THR A 1 400 ? 17.982 8.657 -27.599 1.00 90.69 400 THR A O 1
ATOM 3126 N N . LYS A 1 401 ? 19.667 9.113 -26.186 1.00 87.62 401 LYS A N 1
ATOM 3127 C CA . LYS A 1 401 ? 19.511 10.573 -26.257 1.00 87.62 401 LYS A CA 1
ATOM 3128 C C . LYS A 1 401 ? 19.400 11.106 -27.696 1.00 87.62 401 LYS A C 1
ATOM 3130 O O . LYS A 1 401 ? 18.521 11.908 -27.977 1.00 87.62 401 LYS A O 1
ATOM 3135 N N . GLN A 1 402 ? 20.240 10.613 -28.610 1.00 87.38 402 GLN A N 1
ATOM 3136 C CA . GLN A 1 402 ? 20.238 11.033 -30.019 1.00 87.38 402 GLN A CA 1
ATOM 3137 C C . GLN A 1 402 ? 18.950 10.627 -30.751 1.00 87.38 402 GLN A C 1
ATOM 3139 O O . GLN A 1 402 ? 18.406 11.411 -31.523 1.00 87.38 402 GLN A O 1
ATOM 3144 N N . GLN A 1 403 ? 18.448 9.412 -30.502 1.00 88.56 403 GLN A N 1
ATOM 3145 C CA . GLN A 1 403 ? 17.181 8.949 -31.077 1.00 88.56 403 GLN A CA 1
ATOM 3146 C C . GLN A 1 403 ? 15.999 9.751 -30.527 1.00 88.56 403 GLN A C 1
ATOM 3148 O O . GLN A 1 403 ? 15.146 10.176 -31.298 1.00 88.56 403 GLN A O 1
ATOM 3153 N N . ALA A 1 404 ? 15.976 10.004 -29.216 1.00 86.62 404 ALA A N 1
ATOM 3154 C CA . ALA A 1 404 ? 14.938 10.810 -28.583 1.00 86.62 404 ALA A CA 1
ATOM 3155 C C . ALA A 1 404 ? 14.918 12.242 -29.144 1.00 86.62 404 ALA A C 1
ATOM 3157 O O . ALA A 1 404 ? 13.861 12.730 -29.526 1.00 86.62 404 ALA A O 1
ATOM 3158 N N . GLU A 1 405 ? 16.078 12.895 -29.280 1.00 85.00 405 GLU A N 1
ATOM 3159 C CA . GLU A 1 405 ? 16.196 14.236 -29.875 1.00 85.00 405 GLU A CA 1
ATOM 3160 C C . GLU A 1 405 ? 15.706 14.282 -31.332 1.00 85.00 405 GLU A C 1
ATOM 3162 O O . GLU A 1 405 ? 15.057 15.250 -31.725 1.00 85.00 405 GLU A O 1
ATOM 3167 N N . ALA A 1 406 ? 15.951 13.227 -32.116 1.00 82.94 406 ALA A N 1
ATOM 3168 C CA . ALA A 1 406 ? 15.474 13.131 -33.496 1.00 82.94 406 ALA A CA 1
ATOM 3169 C C . ALA A 1 406 ? 13.945 12.967 -33.599 1.00 82.94 406 ALA A C 1
ATOM 3171 O O . ALA A 1 406 ? 13.339 13.487 -34.533 1.00 82.94 406 ALA A O 1
ATOM 3172 N N . ILE A 1 407 ? 13.318 12.264 -32.649 1.00 78.56 407 ILE A N 1
ATOM 3173 C CA . ILE A 1 407 ? 11.865 12.004 -32.634 1.00 78.56 407 ILE A CA 1
ATOM 3174 C C . ILE A 1 407 ? 11.094 13.168 -31.974 1.00 78.56 407 ILE A C 1
ATOM 3176 O O . ILE A 1 407 ? 9.967 13.472 -32.362 1.00 78.56 407 ILE A O 1
ATOM 3180 N N . SER A 1 408 ? 11.718 13.882 -31.028 1.00 67.50 408 SER A N 1
ATOM 3181 C CA . SER A 1 408 ? 11.121 14.974 -30.234 1.00 67.50 408 SER A CA 1
ATOM 3182 C C . SER A 1 408 ? 10.637 16.187 -31.046 1.00 67.50 408 SER A C 1
ATOM 3184 O O . SER A 1 408 ? 9.911 17.031 -30.522 1.00 67.50 408 SER A O 1
ATOM 3186 N N . MET A 1 409 ? 10.946 16.265 -32.346 1.00 55.97 409 MET A N 1
ATOM 3187 C CA . MET A 1 409 ? 10.385 17.291 -33.239 1.00 55.97 409 MET A CA 1
ATOM 3188 C C . MET A 1 409 ? 8.847 17.226 -33.373 1.00 55.97 409 MET A C 1
ATOM 3190 O O . MET A 1 409 ? 8.256 18.190 -33.855 1.00 55.97 409 MET A O 1
ATOM 3194 N N . ASN A 1 410 ? 8.203 16.151 -32.893 1.00 51.72 410 ASN A N 1
ATOM 3195 C CA . ASN A 1 410 ? 6.755 15.926 -32.993 1.00 51.72 410 ASN A CA 1
ATOM 3196 C C . ASN A 1 410 ? 5.965 16.067 -31.671 1.00 51.72 410 ASN A C 1
ATOM 3198 O O . ASN A 1 410 ? 4.751 15.894 -31.682 1.00 51.72 410 ASN A O 1
ATOM 3202 N N . GLY A 1 411 ? 6.603 16.409 -30.543 1.00 50.53 411 GLY A N 1
ATOM 3203 C CA . GLY A 1 411 ? 5.889 16.717 -29.289 1.00 50.53 411 GLY A CA 1
ATOM 3204 C C . GLY A 1 411 ? 5.303 15.525 -28.510 1.00 50.53 411 GLY A C 1
ATOM 3205 O O . GLY A 1 411 ? 4.385 15.731 -27.719 1.00 50.53 411 GLY A O 1
ATOM 3206 N N . GLU A 1 412 ? 5.818 14.304 -28.697 1.00 56.31 412 GLU A N 1
ATOM 3207 C CA . GLU A 1 412 ? 5.320 13.094 -28.015 1.00 56.31 412 GLU A CA 1
ATOM 3208 C C . GLU A 1 412 ? 5.899 12.867 -26.599 1.00 56.31 412 GLU A C 1
ATOM 3210 O O . GLU A 1 412 ? 6.994 13.320 -26.248 1.00 56.31 412 GLU A O 1
ATOM 3215 N N . GLY A 1 413 ? 5.123 12.157 -25.769 1.00 66.69 413 GLY A N 1
ATOM 3216 C CA . GLY A 1 413 ? 5.390 11.893 -24.355 1.00 66.69 413 GLY A CA 1
ATOM 3217 C C . GLY A 1 413 ? 6.473 10.841 -24.120 1.00 66.69 413 GLY A C 1
ATOM 3218 O O . GLY A 1 413 ? 6.186 9.653 -23.994 1.00 66.69 413 GLY A O 1
ATOM 3219 N N . PHE A 1 414 ? 7.723 11.283 -23.996 1.00 85.19 414 PHE A N 1
ATOM 3220 C CA . PHE A 1 414 ? 8.814 10.438 -23.511 1.00 85.19 414 PHE A CA 1
ATOM 3221 C C . PHE A 1 414 ? 8.849 10.370 -21.988 1.00 85.19 414 PHE A C 1
ATOM 3223 O O . PHE A 1 414 ? 8.765 11.388 -21.293 1.00 85.19 414 PHE A O 1
ATOM 3230 N N . VAL A 1 415 ? 9.106 9.174 -21.467 1.00 89.94 415 VAL A N 1
ATOM 3231 C CA . VAL A 1 415 ? 9.426 8.980 -20.054 1.00 89.94 415 VAL A CA 1
ATOM 3232 C C . VAL A 1 415 ? 10.936 9.066 -19.878 1.00 89.94 415 VAL A C 1
ATOM 3234 O O . VAL A 1 415 ? 11.699 8.327 -20.500 1.00 89.94 415 VAL A O 1
ATOM 3237 N N . CYS A 1 416 ? 11.379 9.984 -19.021 1.00 90.94 416 CYS A N 1
ATOM 3238 C CA . CYS A 1 416 ? 12.792 10.178 -18.703 1.00 90.94 416 CYS A CA 1
ATOM 3239 C C . CYS A 1 416 ? 13.103 9.576 -17.323 1.00 90.94 416 CYS A C 1
ATOM 3241 O O . CYS A 1 416 ? 12.704 10.168 -16.318 1.00 90.94 416 CYS A O 1
ATOM 3243 N N . PRO A 1 417 ? 13.867 8.470 -17.240 1.00 91.81 417 PRO A N 1
ATOM 3244 C CA . PRO A 1 417 ? 14.188 7.784 -15.986 1.00 91.81 417 PRO A CA 1
ATOM 3245 C C . PRO A 1 417 ? 14.759 8.685 -14.882 1.00 91.81 417 PRO A C 1
ATOM 3247 O O . PRO A 1 417 ? 14.429 8.514 -13.716 1.00 91.81 417 PRO A O 1
ATOM 3250 N N . ASN A 1 418 ? 15.568 9.688 -15.239 1.00 88.44 418 ASN A N 1
ATOM 3251 C CA . ASN A 1 418 ? 16.149 10.639 -14.279 1.00 88.44 418 ASN A CA 1
ATOM 3252 C C . ASN A 1 418 ? 15.135 11.550 -13.573 1.00 88.44 418 ASN A C 1
ATOM 3254 O O . ASN A 1 418 ? 15.526 12.264 -12.653 1.00 88.44 418 ASN A O 1
ATOM 3258 N N . ARG A 1 419 ? 13.881 11.616 -14.037 1.00 91.50 419 ARG A N 1
ATOM 3259 C CA . ARG A 1 419 ? 12.856 12.439 -13.385 1.00 91.50 419 ARG A CA 1
ATOM 3260 C C . ARG A 1 419 ? 12.255 11.746 -12.170 1.00 91.50 419 ARG A C 1
ATOM 3262 O O . ARG A 1 419 ? 11.856 12.437 -11.243 1.00 91.50 419 ARG A O 1
ATOM 3269 N N . PHE A 1 420 ? 12.241 10.413 -12.138 1.00 92.44 420 PHE A N 1
ATOM 3270 C CA . PHE A 1 420 ? 11.733 9.691 -10.978 1.00 92.44 420 PHE A CA 1
ATOM 3271 C C . PHE A 1 420 ? 12.579 10.026 -9.741 1.00 92.44 420 PHE A C 1
ATOM 3273 O O . PHE A 1 420 ? 13.805 9.863 -9.769 1.00 92.44 420 PHE A O 1
ATOM 3280 N N . PRO A 1 421 ? 11.959 10.485 -8.643 1.00 91.44 421 PRO A N 1
ATOM 3281 C CA . PRO A 1 421 ? 12.681 10.771 -7.419 1.00 91.44 421 PRO A CA 1
ATOM 3282 C C . PRO A 1 421 ? 13.228 9.480 -6.816 1.00 91.44 421 PRO A C 1
ATOM 3284 O O . PRO A 1 421 ? 12.612 8.414 -6.877 1.00 91.44 421 PRO A O 1
ATOM 3287 N N . GLY A 1 422 ? 14.386 9.586 -6.167 1.00 88.19 422 GLY A N 1
ATOM 3288 C CA . GLY A 1 422 ? 15.050 8.467 -5.507 1.00 88.19 422 GLY A CA 1
ATOM 3289 C C . GLY A 1 422 ? 14.372 8.026 -4.209 1.00 88.19 422 GLY A C 1
ATOM 3290 O O . GLY A 1 422 ? 15.046 7.942 -3.193 1.00 88.19 422 GLY A O 1
ATOM 3291 N N . ARG A 1 423 ? 13.063 7.729 -4.211 1.00 88.50 423 ARG A N 1
ATOM 3292 C CA . ARG A 1 423 ? 12.293 7.314 -3.014 1.00 88.50 423 ARG A CA 1
ATOM 3293 C C . ARG A 1 423 ? 12.822 6.024 -2.374 1.00 88.50 423 ARG A C 1
ATOM 3295 O O . ARG A 1 423 ? 12.550 5.755 -1.210 1.00 88.50 423 ARG A O 1
ATOM 3302 N N . TRP A 1 424 ? 13.637 5.255 -3.101 1.00 86.19 424 TRP A N 1
ATOM 3303 C CA . TRP A 1 424 ? 14.369 4.104 -2.570 1.00 86.19 424 TRP A CA 1
ATOM 3304 C C . TRP A 1 424 ? 15.237 4.459 -1.349 1.00 86.19 424 TRP A C 1
ATOM 3306 O O . TRP A 1 424 ? 15.464 3.586 -0.514 1.00 86.19 424 TRP A O 1
ATOM 3316 N N . VAL A 1 425 ? 15.686 5.715 -1.198 1.00 86.38 425 VAL A N 1
ATOM 3317 C CA . VAL A 1 425 ? 16.482 6.168 -0.035 1.00 86.38 425 VAL A CA 1
ATOM 3318 C C . VAL A 1 425 ? 15.745 6.011 1.292 1.00 86.38 425 VAL A C 1
ATOM 3320 O O . VAL A 1 425 ? 16.384 5.851 2.325 1.00 86.38 425 VAL A O 1
ATOM 3323 N N . GLU A 1 426 ? 14.411 6.030 1.273 1.00 83.00 426 GLU A N 1
ATOM 3324 C CA . GLU A 1 426 ? 13.590 5.872 2.475 1.00 83.00 426 GLU A CA 1
ATOM 3325 C C . GLU A 1 426 ? 13.668 4.443 3.026 1.00 83.00 426 GLU A C 1
ATOM 3327 O O . GLU A 1 426 ? 13.412 4.206 4.206 1.00 83.00 426 GLU A O 1
ATOM 3332 N N . TRP A 1 427 ? 14.018 3.468 2.182 1.00 84.62 427 TRP A N 1
ATOM 3333 C CA . TRP A 1 427 ? 13.897 2.059 2.511 1.00 84.62 427 TRP A CA 1
ATOM 3334 C C . TRP A 1 427 ? 15.159 1.486 3.159 1.00 84.62 427 TRP A C 1
ATOM 3336 O O . TRP A 1 427 ? 16.236 1.448 2.556 1.00 84.62 427 TRP A O 1
ATOM 3346 N N . GLY A 1 428 ? 15.012 0.937 4.368 1.00 81.38 428 GLY A N 1
ATOM 3347 C CA . GLY A 1 428 ? 16.116 0.342 5.122 1.00 81.38 428 GLY A CA 1
ATOM 3348 C C . GLY A 1 428 ? 16.999 1.355 5.855 1.00 81.38 428 GLY A C 1
ATOM 3349 O O . GLY A 1 428 ? 18.047 0.948 6.377 1.00 81.38 428 GLY A O 1
ATOM 3350 N N . ASP A 1 429 ? 16.589 2.630 5.893 1.00 83.62 429 ASP A N 1
ATOM 3351 C CA . ASP A 1 429 ? 17.175 3.662 6.746 1.00 83.62 429 ASP A CA 1
ATOM 3352 C C . ASP A 1 429 ? 16.646 3.519 8.182 1.00 83.62 429 ASP A C 1
ATOM 3354 O O . ASP A 1 429 ? 15.443 3.508 8.453 1.00 83.62 429 ASP A O 1
ATOM 3358 N N . ILE A 1 430 ? 17.583 3.357 9.109 1.00 86.62 430 ILE A N 1
ATOM 3359 C CA . ILE A 1 430 ? 17.338 3.198 10.544 1.00 86.62 430 ILE A CA 1
ATOM 3360 C C . ILE A 1 430 ? 18.141 4.215 11.362 1.00 86.62 430 ILE A C 1
ATOM 3362 O O . ILE A 1 430 ? 18.271 4.051 12.576 1.00 86.62 430 ILE A O 1
ATOM 3366 N N . SER A 1 431 ? 18.677 5.252 10.712 1.00 87.12 431 SER A N 1
ATOM 3367 C CA . SER A 1 431 ? 19.479 6.308 11.340 1.00 87.12 431 SER A CA 1
ATOM 3368 C C . SER A 1 431 ? 18.715 7.050 12.443 1.00 87.12 431 SER A C 1
ATOM 3370 O O . SER A 1 431 ? 19.288 7.348 13.491 1.00 87.12 431 SER A O 1
ATOM 3372 N N . ASP A 1 432 ? 17.395 7.210 12.282 1.00 86.88 432 ASP A N 1
ATOM 3373 C CA . ASP A 1 432 ? 16.495 7.765 13.307 1.00 86.88 432 ASP A CA 1
ATOM 3374 C C . ASP A 1 432 ? 16.546 6.971 14.635 1.00 86.88 432 ASP A C 1
ATOM 3376 O O . ASP A 1 432 ? 16.302 7.516 15.714 1.00 86.88 432 ASP A O 1
ATOM 3380 N N . VAL A 1 433 ? 16.885 5.674 14.588 1.00 90.38 433 VAL A N 1
ATOM 3381 C CA . VAL A 1 433 ? 17.028 4.810 15.776 1.00 90.38 433 VAL A CA 1
ATOM 3382 C C . VAL A 1 433 ? 18.482 4.571 16.174 1.00 90.38 433 VAL A C 1
ATOM 3384 O O . VAL A 1 433 ? 18.795 4.501 17.371 1.00 90.38 433 VAL A O 1
ATOM 3387 N N . PHE A 1 434 ? 19.372 4.473 15.195 1.00 88.81 434 PHE A N 1
ATOM 3388 C CA . PHE A 1 434 ? 20.799 4.243 15.374 1.00 88.81 434 PHE A CA 1
ATOM 3389 C C . PHE A 1 434 ? 21.583 5.352 14.658 1.00 88.81 434 PHE A C 1
ATOM 3391 O O . PHE A 1 434 ? 21.939 5.174 13.503 1.00 88.81 434 PHE A O 1
ATOM 3398 N N . PRO A 1 435 ? 21.887 6.488 15.311 1.00 84.94 435 PRO A N 1
ATOM 3399 C CA . PRO A 1 435 ? 22.562 7.616 14.660 1.00 84.94 435 PRO A CA 1
ATOM 3400 C C . PRO A 1 435 ? 23.940 7.278 14.076 1.00 84.94 435 PRO A C 1
ATOM 3402 O O . PRO A 1 435 ? 24.336 7.852 13.069 1.00 84.94 435 PRO A O 1
ATOM 3405 N N . ASP A 1 436 ? 24.643 6.312 14.674 1.00 84.75 436 ASP A N 1
ATOM 3406 C CA . ASP A 1 436 ? 25.947 5.827 14.197 1.00 84.75 436 ASP A CA 1
ATOM 3407 C C . ASP A 1 436 ? 25.825 4.811 13.045 1.00 84.75 436 ASP A C 1
ATOM 3409 O O . ASP A 1 436 ? 26.819 4.251 12.578 1.00 84.75 436 ASP A O 1
ATOM 3413 N N . TYR A 1 437 ? 24.599 4.519 12.601 1.00 79.81 437 TYR A N 1
ATOM 3414 C CA . TYR A 1 437 ? 24.349 3.635 11.478 1.00 79.81 437 TYR A CA 1
ATOM 3415 C C . TYR A 1 437 ? 24.876 4.273 10.191 1.00 79.81 437 TYR A C 1
ATOM 3417 O O . TYR A 1 437 ? 24.304 5.222 9.659 1.00 79.81 437 TYR A O 1
ATOM 3425 N N . MET A 1 438 ? 25.967 3.715 9.669 1.00 73.19 438 MET A N 1
ATOM 3426 C CA . MET A 1 438 ? 26.473 4.073 8.352 1.00 73.19 438 MET A CA 1
ATOM 3427 C C . MET A 1 438 ? 25.864 3.149 7.293 1.00 73.19 438 MET A C 1
ATOM 3429 O O . MET A 1 438 ? 26.018 1.924 7.401 1.00 73.19 438 MET A O 1
ATOM 3433 N N . PRO A 1 439 ? 25.201 3.690 6.255 1.00 70.00 439 PRO A N 1
ATOM 3434 C CA . PRO A 1 439 ? 24.766 2.873 5.138 1.00 70.00 439 PRO A CA 1
ATOM 3435 C C . PRO A 1 439 ? 25.978 2.203 4.466 1.00 70.00 439 PRO A C 1
ATOM 3437 O O . PRO A 1 439 ? 27.050 2.811 4.389 1.00 70.00 439 PRO A O 1
ATOM 3440 N N . PRO A 1 440 ? 25.839 0.952 3.982 1.00 72.44 440 PRO A N 1
ATOM 3441 C CA . PRO A 1 440 ? 26.891 0.278 3.230 1.00 72.44 440 PRO A CA 1
ATOM 3442 C C . PRO A 1 440 ? 27.351 1.117 2.041 1.00 72.44 440 PRO A C 1
ATOM 3444 O O . PRO A 1 440 ? 26.596 1.944 1.532 1.00 72.44 440 PRO A O 1
ATOM 3447 N N . ALA A 1 441 ? 28.558 0.849 1.542 1.00 75.19 441 ALA A N 1
ATOM 3448 C CA . ALA A 1 441 ? 29.031 1.449 0.300 1.00 75.19 441 ALA A CA 1
ATOM 3449 C C . ALA A 1 441 ? 28.067 1.098 -0.848 1.00 75.19 441 ALA A C 1
ATOM 3451 O O . ALA A 1 441 ? 28.024 -0.039 -1.322 1.00 75.19 441 ALA A O 1
ATOM 3452 N N . LEU A 1 442 ? 27.256 2.074 -1.254 1.00 79.62 442 LEU A N 1
ATOM 3453 C CA . LEU A 1 442 ? 26.254 1.906 -2.297 1.00 79.62 442 LEU A CA 1
ATOM 3454 C C . LEU A 1 442 ? 26.922 1.946 -3.679 1.00 79.62 442 LEU A C 1
ATOM 3456 O O . LEU A 1 442 ? 27.875 2.705 -3.879 1.00 79.62 442 LEU A O 1
ATOM 3460 N N . PRO A 1 443 ? 26.433 1.156 -4.650 1.00 79.19 443 PRO A N 1
ATOM 3461 C CA . PRO A 1 443 ? 26.926 1.246 -6.016 1.00 79.19 443 PRO A CA 1
ATOM 3462 C C . PRO A 1 443 ? 26.610 2.626 -6.601 1.00 79.19 443 PRO A C 1
ATOM 3464 O O . PRO A 1 443 ? 25.531 3.172 -6.369 1.00 79.19 443 PRO A O 1
ATOM 3467 N N . SER A 1 444 ? 27.538 3.185 -7.377 1.00 81.50 444 SER A N 1
ATOM 3468 C CA . SER A 1 444 ? 27.295 4.432 -8.095 1.00 81.50 444 SER A CA 1
ATOM 3469 C C . SER A 1 444 ? 26.376 4.191 -9.293 1.00 81.50 444 SER A C 1
ATOM 3471 O O . SER A 1 444 ? 26.526 3.215 -10.029 1.00 81.50 444 SER A O 1
ATOM 3473 N N . LEU A 1 445 ? 25.429 5.105 -9.496 1.00 86.12 445 LEU A N 1
ATOM 3474 C CA . LEU A 1 445 ? 24.602 5.175 -10.693 1.00 86.12 445 LEU A CA 1
ATOM 3475 C C . LEU A 1 445 ? 24.937 6.488 -11.413 1.00 86.12 445 LEU A C 1
ATOM 3477 O O . LEU A 1 445 ? 24.770 7.553 -10.810 1.00 86.12 445 LEU A O 1
ATOM 3481 N N . PRO A 1 446 ? 25.447 6.455 -12.657 1.00 87.62 446 PRO A N 1
ATOM 3482 C CA . PRO A 1 446 ? 25.591 7.669 -13.446 1.00 87.62 446 PRO A CA 1
ATOM 3483 C C . PRO A 1 446 ? 24.219 8.257 -13.784 1.00 87.62 446 PRO A C 1
ATOM 3485 O O . PRO A 1 446 ? 23.196 7.579 -13.736 1.00 87.62 446 PRO A O 1
ATOM 3488 N N . ARG A 1 447 ? 24.203 9.525 -14.190 1.00 88.31 447 ARG A N 1
ATOM 3489 C CA . ARG A 1 447 ? 22.998 10.144 -14.744 1.00 88.31 447 ARG A CA 1
ATOM 3490 C C . ARG A 1 447 ? 22.517 9.347 -15.967 1.00 88.31 447 ARG A C 1
ATOM 3492 O O . ARG A 1 447 ? 23.309 9.047 -16.856 1.00 88.31 447 ARG A O 1
ATOM 3499 N N . LEU A 1 448 ? 21.229 9.011 -16.005 1.00 90.88 448 LEU A N 1
ATOM 3500 C CA . LEU A 1 448 ? 20.631 8.171 -17.046 1.00 90.88 448 LEU A CA 1
ATOM 3501 C C . LEU A 1 448 ? 20.187 9.007 -18.250 1.00 90.88 448 LEU A C 1
ATOM 3503 O O . LEU A 1 448 ? 19.101 9.580 -18.258 1.00 90.88 448 LEU A O 1
ATOM 3507 N N . ASP A 1 449 ? 21.024 9.099 -19.275 1.00 88.25 449 ASP A N 1
ATOM 3508 C CA . ASP A 1 449 ? 20.743 9.905 -20.469 1.00 88.25 449 ASP A CA 1
ATOM 3509 C C . ASP A 1 449 ? 20.056 9.073 -21.577 1.00 88.25 449 ASP A C 1
ATOM 3511 O O . ASP A 1 449 ? 20.536 8.981 -22.711 1.00 88.25 449 ASP A O 1
ATOM 3515 N N . PHE A 1 450 ? 18.923 8.451 -21.240 1.00 91.69 450 PHE A N 1
ATOM 3516 C CA . PHE A 1 450 ? 18.043 7.751 -22.183 1.00 91.69 450 PHE A CA 1
ATOM 3517 C C . PHE A 1 450 ? 16.573 8.098 -21.931 1.00 91.69 450 PHE A C 1
ATOM 3519 O O . PHE A 1 450 ? 16.226 8.696 -20.909 1.00 91.69 450 PHE A O 1
ATOM 3526 N N . SER A 1 451 ? 15.713 7.728 -22.871 1.00 93.06 451 SER A N 1
ATOM 3527 C CA . SER A 1 451 ? 14.268 7.923 -22.776 1.00 93.06 451 SER A CA 1
ATOM 3528 C C . SER A 1 451 ? 13.539 6.629 -23.105 1.00 93.06 451 SER A C 1
ATOM 3530 O O . SER A 1 451 ? 14.080 5.772 -23.798 1.00 93.06 451 SER A O 1
ATOM 3532 N N . ILE A 1 452 ? 12.321 6.483 -22.601 1.00 93.94 452 ILE A N 1
ATOM 3533 C CA . ILE A 1 452 ? 11.430 5.377 -22.942 1.00 93.94 452 ILE A CA 1
ATOM 3534 C C . ILE A 1 452 ? 10.246 5.976 -23.689 1.00 93.94 452 ILE A C 1
ATOM 3536 O O . ILE A 1 452 ? 9.523 6.815 -23.148 1.00 93.94 452 ILE A O 1
ATOM 3540 N N . ASP A 1 453 ? 10.091 5.570 -24.941 1.00 93.25 453 ASP A N 1
ATOM 3541 C CA . ASP A 1 453 ? 8.916 5.858 -25.744 1.00 93.25 453 ASP A CA 1
ATOM 3542 C C . ASP A 1 453 ? 7.826 4.831 -25.434 1.00 93.25 453 ASP A C 1
ATOM 3544 O O . ASP A 1 453 ? 8.039 3.619 -25.511 1.00 93.25 453 ASP A O 1
ATOM 3548 N N . VAL A 1 454 ? 6.661 5.343 -25.058 1.00 93.25 454 VAL A N 1
ATOM 3549 C CA . VAL A 1 454 ? 5.477 4.551 -24.739 1.00 93.25 454 VAL A CA 1
ATOM 3550 C C . VAL A 1 454 ? 4.348 4.809 -25.736 1.00 93.25 454 VAL A C 1
ATOM 3552 O O . VAL A 1 454 ? 3.308 4.172 -25.628 1.00 93.25 454 VAL A O 1
ATOM 3555 N N . SER A 1 455 ? 4.497 5.692 -26.731 1.00 90.12 455 SER A N 1
ATOM 3556 C CA . SER A 1 455 ? 3.393 6.134 -27.603 1.00 90.12 455 SER A CA 1
ATOM 3557 C C . SER A 1 455 ? 2.815 5.024 -28.488 1.00 90.12 455 SER A C 1
ATOM 3559 O O . SER A 1 455 ? 1.672 5.123 -28.921 1.00 90.12 455 SER A O 1
ATOM 3561 N N . ARG A 1 456 ? 3.556 3.929 -28.704 1.00 90.38 456 ARG A N 1
ATOM 3562 C CA . ARG A 1 456 ? 3.123 2.801 -29.552 1.00 90.38 456 ARG A CA 1
ATOM 3563 C C . ARG A 1 456 ? 3.076 1.455 -28.842 1.00 90.38 456 ARG A C 1
ATOM 3565 O O . ARG A 1 456 ? 2.166 0.670 -29.094 1.00 90.38 456 ARG A O 1
ATOM 3572 N N . ALA A 1 457 ? 4.059 1.189 -27.987 1.00 94.44 457 ALA A N 1
ATOM 3573 C CA . ALA A 1 457 ? 4.200 -0.076 -27.283 1.00 94.44 457 ALA A CA 1
ATOM 3574 C C . ALA A 1 457 ? 4.519 0.180 -25.810 1.00 94.44 457 ALA A C 1
ATOM 3576 O O . ALA A 1 457 ? 5.443 0.932 -25.498 1.00 94.44 457 ALA A O 1
ATOM 3577 N N . ARG A 1 458 ? 3.739 -0.421 -24.911 1.00 96.69 458 ARG A N 1
ATOM 3578 C CA . ARG A 1 458 ? 3.811 -0.187 -23.462 1.00 96.69 458 ARG A CA 1
ATOM 3579 C C . ARG A 1 458 ? 3.262 -1.376 -22.683 1.00 96.69 458 ARG A C 1
ATOM 3581 O O . ARG A 1 458 ? 2.576 -2.216 -23.257 1.00 96.69 458 ARG A O 1
ATOM 3588 N N . ASN A 1 459 ? 3.527 -1.464 -21.385 1.00 98.00 459 ASN A N 1
ATOM 3589 C CA . ASN A 1 459 ? 2.830 -2.413 -20.509 1.00 98.00 459 ASN A CA 1
ATOM 3590 C C . ASN A 1 459 ? 1.913 -1.703 -19.506 1.00 98.00 459 ASN A C 1
ATOM 3592 O O . ASN A 1 459 ? 1.713 -0.489 -19.556 1.00 98.00 459 ASN A O 1
ATOM 3596 N N . VAL A 1 460 ? 1.368 -2.484 -18.571 1.00 98.44 460 VAL A N 1
ATOM 3597 C CA . VAL A 1 460 ? 0.488 -2.017 -17.492 1.00 98.44 460 VAL A CA 1
ATOM 3598 C C . VAL A 1 460 ? 1.065 -0.846 -16.684 1.00 98.44 460 VAL A C 1
ATOM 3600 O O . VAL A 1 460 ? 0.311 0.023 -16.258 1.00 98.44 460 VAL A O 1
ATOM 3603 N N . ALA A 1 461 ? 2.387 -0.772 -16.500 1.00 98.19 461 ALA A N 1
ATOM 3604 C CA . ALA A 1 461 ? 3.015 0.258 -15.676 1.00 98.19 461 ALA A CA 1
ATOM 3605 C C . ALA A 1 461 ? 2.803 1.680 -16.215 1.00 98.19 461 ALA A C 1
ATOM 3607 O O . ALA A 1 461 ? 2.769 2.632 -15.440 1.00 98.19 461 ALA A O 1
ATOM 3608 N N . CYS A 1 462 ? 2.624 1.831 -17.527 1.00 96.81 462 CYS A N 1
ATOM 3609 C CA . CYS A 1 462 ? 2.431 3.131 -18.166 1.00 96.81 462 CYS A CA 1
ATOM 3610 C C . CYS A 1 462 ? 1.053 3.753 -17.896 1.00 96.81 462 CYS A C 1
ATOM 3612 O O . CYS A 1 462 ? 0.848 4.913 -18.234 1.00 96.81 462 CYS A O 1
ATOM 3614 N N . TYR A 1 463 ? 0.132 3.002 -17.287 1.00 97.44 463 TYR A N 1
ATOM 3615 C CA . TYR A 1 463 ? -1.178 3.491 -16.843 1.00 97.44 463 TYR A CA 1
ATOM 3616 C C . TYR A 1 463 ? -1.203 3.807 -15.336 1.00 97.44 463 TYR A C 1
ATOM 3618 O O . TYR A 1 463 ? -2.250 4.141 -14.789 1.00 97.44 463 TYR A O 1
ATOM 3626 N N . ILE A 1 464 ? -0.070 3.675 -14.633 1.00 98.38 464 ILE A N 1
ATOM 3627 C CA . ILE A 1 464 ? 0.050 4.102 -13.233 1.00 98.38 464 ILE A CA 1
ATOM 3628 C C . ILE A 1 464 ? 0.038 5.629 -13.207 1.00 98.38 464 ILE A C 1
ATOM 3630 O O . ILE A 1 464 ? 0.879 6.273 -13.843 1.00 98.38 464 ILE A O 1
ATOM 3634 N N . SER A 1 465 ? -0.899 6.200 -12.457 1.00 96.19 465 SER A N 1
ATOM 3635 C CA . SER A 1 465 ? -1.125 7.639 -12.410 1.00 96.19 465 SER A CA 1
ATOM 3636 C C . SER A 1 465 ? -0.055 8.380 -11.609 1.00 96.19 465 SER A C 1
ATOM 3638 O O . SER A 1 465 ? 0.665 7.812 -10.780 1.00 96.19 465 SER A O 1
ATOM 3640 N N . HIS A 1 466 ? 0.067 9.683 -11.868 1.00 94.06 466 HIS A N 1
ATOM 3641 C CA . HIS A 1 466 ? 0.957 10.539 -11.098 1.00 94.06 466 HIS A CA 1
ATOM 3642 C C . HIS A 1 466 ? 0.367 10.876 -9.721 1.00 94.06 466 HIS A C 1
ATOM 3644 O O . HIS A 1 466 ? -0.804 11.225 -9.615 1.00 94.06 466 HIS A O 1
ATOM 3650 N N . SER A 1 467 ? 1.192 10.858 -8.672 1.00 92.44 467 SER A N 1
ATOM 3651 C CA . SER A 1 467 ? 0.853 11.458 -7.379 1.00 92.44 467 SER A CA 1
ATOM 3652 C C . SER A 1 467 ? 2.082 12.031 -6.676 1.00 92.44 467 SER A C 1
ATOM 3654 O O . SER A 1 467 ? 3.167 11.453 -6.745 1.00 92.44 467 SER A O 1
ATOM 3656 N N . TYR A 1 468 ? 1.886 13.127 -5.937 1.00 87.62 468 TYR A N 1
ATOM 3657 C CA . TYR A 1 468 ? 2.877 13.701 -5.018 1.00 87.62 468 TYR A CA 1
ATOM 3658 C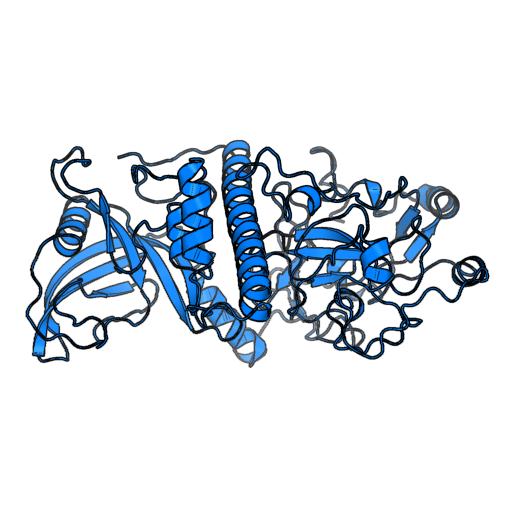 C . TYR A 1 468 ? 2.981 12.940 -3.685 1.00 87.62 468 TYR A C 1
ATOM 3660 O O . TYR A 1 468 ? 3.984 13.060 -2.984 1.00 87.62 468 TYR A O 1
ATOM 3668 N N . SER A 1 469 ? 1.992 12.101 -3.350 1.00 90.19 469 SER A N 1
ATOM 3669 C CA . SER A 1 469 ? 2.076 11.143 -2.239 1.00 90.19 469 SER A CA 1
ATOM 3670 C C . SER A 1 469 ? 1.894 9.714 -2.767 1.00 90.19 469 SER A C 1
ATOM 3672 O O . SER A 1 469 ? 0.885 9.062 -2.481 1.00 90.19 469 SER A O 1
ATOM 3674 N N . PRO A 1 470 ? 2.854 9.222 -3.573 1.00 94.50 470 PRO A N 1
ATOM 3675 C CA . PRO A 1 470 ? 2.734 7.938 -4.244 1.00 94.50 470 PRO A CA 1
ATOM 3676 C C . PRO A 1 470 ? 2.731 6.774 -3.250 1.00 94.50 470 PRO A C 1
ATOM 3678 O O . PRO A 1 470 ? 3.239 6.867 -2.127 1.00 94.50 470 PRO A O 1
ATOM 3681 N N . ASN A 1 471 ? 2.198 5.638 -3.687 1.00 96.12 471 ASN A N 1
ATOM 3682 C CA . ASN A 1 471 ? 2.283 4.372 -2.956 1.00 96.12 471 ASN A CA 1
ATOM 3683 C C . ASN A 1 471 ? 3.218 3.354 -3.630 1.00 96.12 471 ASN A C 1
ATOM 3685 O O . ASN A 1 471 ? 3.472 2.291 -3.057 1.00 96.12 471 ASN A O 1
ATOM 3689 N N . VAL A 1 472 ? 3.801 3.696 -4.783 1.00 97.06 472 VAL A N 1
ATOM 3690 C CA . VAL A 1 472 ? 4.857 2.924 -5.450 1.00 97.06 472 VAL A CA 1
ATOM 3691 C C . VAL A 1 472 ? 6.065 3.798 -5.806 1.00 97.06 472 VAL A C 1
ATOM 3693 O O . VAL A 1 472 ? 5.977 5.024 -5.844 1.00 97.06 472 VAL A O 1
ATOM 3696 N N . PHE A 1 473 ? 7.213 3.174 -6.064 1.00 95.69 473 PHE A N 1
ATOM 3697 C CA . PHE A 1 473 ? 8.437 3.859 -6.484 1.00 95.69 473 PHE A CA 1
ATOM 3698 C C . PHE A 1 473 ? 9.230 3.061 -7.518 1.00 95.69 473 PHE A C 1
ATOM 3700 O O . PHE A 1 473 ? 9.089 1.841 -7.614 1.00 95.69 473 PHE A O 1
ATOM 3707 N N . VAL A 1 474 ? 10.100 3.758 -8.257 1.00 96.31 474 VAL A N 1
ATOM 3708 C CA . VAL A 1 474 ? 11.044 3.148 -9.202 1.00 96.31 474 VAL A CA 1
ATOM 3709 C C . VAL A 1 474 ? 12.352 2.788 -8.499 1.00 96.31 474 VAL A C 1
ATOM 3711 O O . VAL A 1 474 ? 12.965 3.611 -7.816 1.00 96.31 474 VAL A O 1
ATOM 3714 N N . GLN A 1 475 ? 12.814 1.565 -8.733 1.00 96.19 475 GLN A N 1
ATOM 3715 C CA . GLN A 1 475 ? 14.143 1.076 -8.402 1.00 96.19 475 GLN A CA 1
ATOM 3716 C C . GLN A 1 475 ? 14.842 0.631 -9.687 1.00 96.19 475 GLN A C 1
ATOM 3718 O O . GLN A 1 475 ? 14.313 -0.179 -10.446 1.00 96.19 475 GLN A O 1
ATOM 3723 N N . PHE A 1 476 ? 16.063 1.111 -9.909 1.00 96.44 476 PHE A N 1
ATOM 3724 C CA . PHE A 1 476 ? 16.876 0.666 -11.035 1.00 96.44 476 PHE A CA 1
ATOM 3725 C C . PHE A 1 476 ? 17.491 -0.705 -10.760 1.00 96.44 476 PHE A C 1
ATOM 3727 O O . PHE A 1 476 ? 18.082 -0.911 -9.692 1.00 96.44 476 PHE A O 1
ATOM 3734 N N . VAL A 1 477 ? 17.360 -1.633 -11.710 1.00 96.06 477 VAL A N 1
ATOM 3735 C CA . VAL A 1 477 ? 17.834 -3.021 -11.578 1.00 96.06 477 VAL A CA 1
ATOM 3736 C C . VAL A 1 477 ? 18.604 -3.460 -12.824 1.00 96.06 477 VAL A C 1
ATOM 3738 O O . VAL A 1 477 ? 18.283 -3.065 -13.940 1.00 96.06 477 VAL A O 1
ATOM 3741 N N . LEU A 1 478 ? 19.628 -4.288 -12.629 1.00 94.31 478 LEU A N 1
ATOM 3742 C CA . LEU A 1 478 ? 20.412 -4.939 -13.677 1.00 94.31 478 LEU A CA 1
ATOM 3743 C C . LEU A 1 478 ? 20.452 -6.447 -13.421 1.00 94.31 478 LEU A C 1
ATOM 3745 O O . LEU A 1 478 ? 20.765 -6.869 -12.302 1.00 94.31 478 LEU A O 1
ATOM 3749 N N . TYR A 1 479 ? 20.153 -7.256 -14.440 1.00 93.31 479 TYR A N 1
ATOM 3750 C CA . TYR A 1 479 ? 20.205 -8.718 -14.320 1.00 93.31 479 TYR A CA 1
ATOM 3751 C C . TYR A 1 479 ? 20.621 -9.436 -15.608 1.00 93.31 479 TYR A C 1
ATOM 3753 O O . TYR A 1 479 ? 21.428 -10.358 -15.550 1.00 93.31 479 TYR A O 1
ATOM 3761 N N . ASP A 1 480 ? 20.100 -9.051 -16.765 1.00 89.31 480 ASP A N 1
ATOM 3762 C CA . ASP A 1 480 ? 20.411 -9.644 -18.073 1.00 89.31 480 ASP A CA 1
ATOM 3763 C C . ASP A 1 480 ? 21.639 -8.993 -18.739 1.00 89.31 480 ASP A C 1
ATOM 3765 O O . ASP A 1 480 ? 22.360 -9.645 -19.496 1.00 89.31 480 ASP A O 1
ATOM 3769 N N . HIS A 1 481 ? 21.934 -7.749 -18.368 1.00 85.94 481 HIS A N 1
ATOM 3770 C CA . HIS A 1 481 ? 23.136 -7.006 -18.702 1.00 85.94 481 HIS A CA 1
ATOM 3771 C C . HIS A 1 481 ? 23.670 -6.197 -17.511 1.00 85.94 481 HIS A C 1
ATOM 3773 O O . HIS A 1 481 ? 22.995 -5.999 -16.506 1.00 85.94 481 HIS A O 1
ATOM 3779 N N . TYR A 1 482 ? 24.892 -5.666 -17.643 1.00 83.81 482 TYR A N 1
ATOM 3780 C CA . TYR A 1 482 ? 25.554 -4.852 -16.608 1.00 83.81 482 TYR A CA 1
ATOM 3781 C C . TYR A 1 482 ? 25.853 -3.408 -17.050 1.00 83.81 482 TYR A C 1
ATOM 3783 O O . TYR A 1 482 ? 26.620 -2.699 -16.401 1.00 83.81 482 TYR A O 1
ATOM 3791 N N . ASN A 1 483 ? 25.244 -2.947 -18.148 1.00 86.69 483 ASN A N 1
ATOM 3792 C CA . ASN A 1 483 ? 25.335 -1.554 -18.579 1.00 86.69 483 ASN A CA 1
ATOM 3793 C C . ASN A 1 483 ? 24.488 -0.627 -17.686 1.00 86.69 483 ASN A C 1
ATOM 3795 O O . ASN A 1 483 ? 23.286 -0.473 -17.889 1.00 86.69 483 ASN A O 1
ATOM 3799 N N . VAL A 1 484 ? 25.141 0.026 -16.725 1.00 88.62 484 VAL A N 1
ATOM 3800 C CA . VAL A 1 484 ? 24.522 0.967 -15.772 1.00 88.62 484 VAL A CA 1
ATOM 3801 C C . VAL A 1 484 ? 23.914 2.219 -16.406 1.00 88.62 484 VAL A C 1
ATOM 3803 O O . VAL A 1 484 ? 23.197 2.936 -15.720 1.00 88.62 484 VAL A O 1
ATOM 3806 N N . ALA A 1 485 ? 24.180 2.503 -17.685 1.00 88.88 485 ALA A N 1
ATOM 3807 C CA . ALA A 1 485 ? 23.560 3.633 -18.377 1.00 88.88 485 ALA A CA 1
ATOM 3808 C C . ALA A 1 485 ? 22.112 3.349 -18.816 1.00 88.88 485 ALA A C 1
ATOM 3810 O O . ALA A 1 485 ? 21.392 4.286 -19.143 1.00 88.88 485 ALA A O 1
ATOM 3811 N N . PHE A 1 486 ? 21.687 2.081 -18.817 1.00 91.38 486 PHE A N 1
ATOM 3812 C CA . PHE A 1 486 ? 20.369 1.648 -19.292 1.00 91.38 486 PHE A CA 1
ATOM 3813 C C . PHE A 1 486 ? 19.735 0.595 -18.362 1.00 91.38 486 PHE A C 1
ATOM 3815 O O . PHE A 1 486 ? 19.353 -0.476 -18.828 1.00 91.38 486 PHE A O 1
ATOM 3822 N N . PRO A 1 487 ? 19.666 0.833 -17.041 1.00 94.38 487 PRO A N 1
ATOM 3823 C CA . PRO A 1 487 ? 19.058 -0.120 -16.124 1.00 94.38 487 PRO A CA 1
ATOM 3824 C C . PRO A 1 487 ? 17.572 -0.317 -16.429 1.00 94.38 487 PRO A C 1
ATOM 3826 O O . PRO A 1 487 ? 16.912 0.566 -16.979 1.00 94.38 487 PRO A O 1
ATOM 3829 N N . HIS A 1 488 ? 17.035 -1.442 -15.974 1.00 96.44 488 HIS A N 1
ATOM 3830 C CA . HIS A 1 488 ? 15.596 -1.654 -15.941 1.00 96.44 488 HIS A CA 1
ATOM 3831 C C . HIS A 1 488 ? 14.949 -0.761 -14.886 1.00 96.44 488 HIS A C 1
ATOM 3833 O O . HIS A 1 488 ? 15.518 -0.545 -13.810 1.00 96.44 488 HIS A O 1
ATOM 3839 N N . LEU A 1 489 ? 13.741 -0.278 -15.172 1.00 97.44 489 LEU A N 1
ATOM 3840 C CA . LEU A 1 489 ? 12.930 0.510 -14.249 1.00 97.44 489 LEU A CA 1
ATOM 3841 C C . LEU A 1 489 ? 11.921 -0.418 -13.578 1.00 97.44 489 LEU A C 1
ATOM 3843 O O . LEU A 1 489 ? 10.880 -0.725 -14.144 1.00 97.44 489 LEU A O 1
ATOM 3847 N N . MET A 1 490 ? 12.221 -0.874 -12.368 1.00 97.75 490 MET A N 1
ATOM 3848 C CA . MET A 1 490 ? 11.370 -1.822 -11.652 1.00 97.75 490 MET A CA 1
ATOM 3849 C C . MET A 1 490 ? 10.520 -1.097 -10.612 1.00 97.75 490 MET A C 1
ATOM 3851 O O . MET A 1 490 ? 11.042 -0.309 -9.825 1.00 97.75 490 MET A O 1
ATOM 3855 N N . ILE A 1 491 ? 9.217 -1.370 -10.583 1.00 98.00 491 ILE A N 1
ATOM 3856 C CA . ILE A 1 491 ? 8.267 -0.722 -9.677 1.00 98.00 491 ILE A CA 1
ATOM 3857 C C . ILE A 1 491 ? 8.062 -1.580 -8.432 1.00 98.00 491 ILE A C 1
ATOM 3859 O O . ILE A 1 491 ? 7.712 -2.762 -8.512 1.00 98.00 491 ILE A O 1
ATOM 3863 N N . PHE A 1 492 ? 8.251 -0.960 -7.270 1.00 97.31 492 PHE A N 1
ATOM 3864 C CA . PHE A 1 492 ? 8.077 -1.568 -5.956 1.00 97.31 492 PHE A CA 1
ATOM 3865 C C . PHE A 1 492 ? 7.067 -0.781 -5.120 1.00 97.31 492 PHE A C 1
ATOM 3867 O O . PHE A 1 492 ? 6.910 0.428 -5.282 1.00 97.31 492 PHE A O 1
ATOM 3874 N N . ALA A 1 493 ? 6.394 -1.456 -4.192 1.00 96.38 493 ALA A N 1
ATOM 3875 C CA . ALA A 1 493 ? 5.478 -0.809 -3.257 1.00 96.38 493 ALA A CA 1
ATOM 3876 C C . ALA A 1 493 ? 6.231 -0.030 -2.164 1.00 96.38 493 ALA A C 1
ATOM 3878 O O . ALA A 1 493 ? 7.121 -0.580 -1.514 1.00 96.38 493 ALA A O 1
ATOM 3879 N N . LEU A 1 494 ? 5.830 1.218 -1.906 1.00 93.75 494 LEU A N 1
ATOM 3880 C CA . LEU A 1 494 ? 6.334 2.034 -0.790 1.00 93.75 494 LEU A CA 1
ATOM 3881 C C . LEU A 1 494 ? 5.661 1.695 0.547 1.00 93.75 494 LEU A C 1
ATOM 3883 O O . LEU A 1 494 ? 6.200 1.966 1.618 1.00 93.75 494 LEU A O 1
ATOM 3887 N N . GLU A 1 495 ? 4.470 1.110 0.500 1.00 93.44 495 GLU A N 1
ATOM 3888 C CA . GLU A 1 495 ? 3.649 0.811 1.668 1.00 93.44 495 GLU A CA 1
ATOM 3889 C C . GLU A 1 495 ? 2.844 -0.475 1.459 1.00 93.44 495 GLU A C 1
ATOM 3891 O O . GLU A 1 495 ? 2.915 -1.107 0.408 1.00 93.44 495 GLU A O 1
ATOM 3896 N N . ASN A 1 496 ? 2.105 -0.910 2.481 1.00 95.50 496 ASN A N 1
ATOM 3897 C CA . ASN A 1 496 ? 1.184 -2.028 2.311 1.00 95.50 496 ASN A CA 1
ATOM 3898 C C . ASN A 1 496 ? -0.067 -1.519 1.587 1.00 95.50 496 ASN A C 1
ATOM 3900 O O . ASN A 1 496 ? -0.843 -0.765 2.175 1.00 95.50 496 ASN A O 1
ATOM 3904 N N . ILE A 1 497 ? -0.242 -1.925 0.330 1.00 97.50 497 ILE A N 1
ATOM 3905 C CA . ILE A 1 497 ? -1.300 -1.442 -0.559 1.00 97.50 497 ILE A CA 1
ATOM 3906 C C . ILE A 1 497 ? -2.460 -2.446 -0.533 1.00 97.50 497 ILE A C 1
ATOM 3908 O O . ILE A 1 497 ? -2.278 -3.589 -0.976 1.00 97.50 497 ILE A O 1
ATOM 3912 N N . PRO A 1 498 ? -3.641 -2.071 -0.004 1.00 96.81 498 PRO A N 1
ATOM 3913 C CA . PRO A 1 498 ? -4.811 -2.939 -0.035 1.00 96.81 498 PRO A CA 1
ATOM 3914 C C . PRO A 1 498 ? -5.282 -3.185 -1.477 1.00 96.81 498 PRO A C 1
ATOM 3916 O O . PRO A 1 498 ? -5.048 -2.348 -2.351 1.00 96.81 498 PRO A O 1
ATOM 3919 N N . PRO A 1 499 ? -5.990 -4.297 -1.732 1.00 97.25 499 PRO A N 1
ATOM 3920 C CA . PRO A 1 499 ? -6.670 -4.515 -2.996 1.00 97.25 499 PRO A CA 1
ATOM 3921 C C . PRO A 1 499 ? -7.559 -3.337 -3.401 1.00 97.25 499 PRO A C 1
ATOM 3923 O O . PRO A 1 499 ? -8.144 -2.669 -2.550 1.00 97.25 499 PRO A O 1
ATOM 3926 N N . LEU A 1 500 ? -7.685 -3.133 -4.709 1.00 97.81 500 LEU A N 1
ATOM 3927 C CA . LEU A 1 500 ? -8.488 -2.109 -5.378 1.00 97.81 500 LEU A CA 1
ATOM 3928 C C . LEU A 1 500 ? -8.064 -0.655 -5.130 1.00 97.81 500 LEU A C 1
ATOM 3930 O O . LEU A 1 500 ? -8.608 0.232 -5.784 1.00 97.81 500 LEU A O 1
ATOM 3934 N N . ARG A 1 501 ? -7.066 -0.396 -4.276 1.00 97.62 501 ARG A N 1
ATOM 3935 C CA . ARG A 1 501 ? -6.421 0.919 -4.201 1.00 97.62 501 ARG A CA 1
ATOM 3936 C C . ARG A 1 501 ? -5.648 1.175 -5.491 1.00 97.62 501 ARG A C 1
ATOM 3938 O O . ARG A 1 501 ? -4.885 0.316 -5.939 1.00 97.62 501 ARG A O 1
ATOM 3945 N N . GLU A 1 502 ? -5.844 2.360 -6.056 1.00 97.88 502 GLU A N 1
ATOM 3946 C CA . GLU A 1 502 ? -5.067 2.834 -7.197 1.00 97.88 502 GLU A CA 1
ATOM 3947 C C . GLU A 1 502 ? -3.576 2.904 -6.844 1.00 97.88 502 GLU A C 1
ATOM 3949 O O . GLU A 1 502 ? -3.191 3.357 -5.762 1.00 97.88 502 GLU A O 1
ATOM 3954 N N . LEU A 1 503 ? -2.741 2.412 -7.751 1.00 98.62 503 LEU A N 1
ATOM 3955 C CA . LEU A 1 503 ? -1.299 2.561 -7.714 1.00 98.62 503 LEU A CA 1
ATOM 3956 C C . LEU A 1 503 ? -0.947 3.920 -8.305 1.00 98.62 503 LEU A C 1
ATOM 3958 O O . LEU A 1 503 ? -1.401 4.252 -9.397 1.00 98.62 503 LEU A O 1
ATOM 3962 N N . SER A 1 504 ? -0.097 4.665 -7.610 1.00 97.38 504 SER A N 1
ATOM 3963 C CA . SER A 1 504 ? 0.346 5.981 -8.050 1.00 97.38 504 SER A CA 1
ATOM 3964 C C . SER A 1 504 ? 1.835 6.182 -7.810 1.00 97.38 504 SER A C 1
ATOM 3966 O O . SER A 1 504 ? 2.399 5.710 -6.815 1.00 97.38 504 SER A O 1
ATOM 3968 N N . ILE A 1 505 ? 2.477 6.882 -8.744 1.00 96.38 505 ILE A N 1
ATOM 3969 C CA . ILE A 1 505 ? 3.923 7.082 -8.790 1.00 96.38 505 ILE A CA 1
ATOM 3970 C C . ILE A 1 505 ? 4.273 8.561 -8.946 1.00 96.38 505 ILE A C 1
ATOM 3972 O O . ILE A 1 505 ? 3.571 9.342 -9.589 1.00 96.38 505 ILE A O 1
ATOM 3976 N N . ASP A 1 506 ? 5.391 8.970 -8.364 1.00 94.44 506 ASP A N 1
ATOM 3977 C CA . ASP A 1 506 ? 5.911 10.313 -8.581 1.00 94.44 506 ASP A CA 1
ATOM 3978 C C . ASP A 1 506 ? 6.771 10.323 -9.854 1.00 94.44 506 ASP A C 1
ATOM 3980 O O . ASP A 1 506 ? 7.866 9.766 -9.871 1.00 94.44 506 ASP A O 1
ATOM 3984 N N . TYR A 1 507 ? 6.272 10.937 -10.930 1.00 92.31 507 TYR A N 1
ATOM 3985 C CA . TYR A 1 507 ? 6.992 11.076 -12.202 1.00 92.31 507 TYR A CA 1
ATOM 3986 C C . TYR A 1 507 ? 8.023 12.223 -12.185 1.00 92.31 507 TYR A C 1
ATOM 3988 O O . TYR A 1 507 ? 8.658 12.483 -13.209 1.00 92.31 507 TYR A O 1
ATOM 3996 N N . GLY A 1 508 ? 8.184 12.933 -11.061 1.00 86.88 508 GLY A N 1
ATOM 3997 C CA . GLY A 1 508 ? 9.045 14.113 -10.947 1.00 86.88 508 GLY A CA 1
ATOM 3998 C C . GLY A 1 508 ? 8.527 15.309 -11.739 1.00 86.88 508 GLY A C 1
ATOM 3999 O O . GLY A 1 508 ? 9.312 16.077 -12.301 1.00 86.88 508 GLY A O 1
ATOM 4000 N N . MET A 1 509 ? 7.204 15.428 -11.851 1.00 75.94 509 MET A N 1
ATOM 4001 C CA . MET A 1 509 ? 6.532 16.498 -12.585 1.00 75.94 509 MET A CA 1
ATOM 4002 C C . MET A 1 509 ? 6.496 17.774 -11.735 1.00 75.94 509 MET A C 1
ATOM 4004 O O . MET A 1 509 ? 6.086 17.742 -10.574 1.00 75.94 509 MET A O 1
ATOM 4008 N N . ALA A 1 510 ? 6.875 18.916 -12.316 1.00 58.38 510 ALA A N 1
ATOM 4009 C CA . ALA A 1 510 ? 6.564 20.215 -11.716 1.00 58.38 510 ALA A CA 1
ATOM 4010 C C . ALA A 1 510 ? 5.035 20.416 -11.708 1.00 58.38 510 ALA A C 1
ATOM 4012 O O . ALA A 1 510 ? 4.384 20.018 -12.677 1.00 58.38 510 ALA A O 1
ATOM 4013 N N . GLU A 1 511 ? 4.479 21.044 -10.661 1.00 48.19 511 GLU A N 1
ATOM 4014 C CA . GLU A 1 511 ? 3.023 21.221 -10.442 1.00 48.19 511 GLU A CA 1
ATOM 4015 C C . GLU A 1 511 ? 2.260 21.745 -11.679 1.00 48.19 511 GLU A C 1
ATOM 4017 O O . GLU A 1 511 ? 1.103 21.398 -11.895 1.00 48.19 511 GLU A O 1
ATOM 4022 N N . GLU A 1 512 ? 2.919 22.499 -12.561 1.00 38.44 512 GLU A N 1
ATOM 4023 C CA . GLU A 1 512 ? 2.332 23.087 -13.776 1.00 38.44 512 GLU A CA 1
ATOM 4024 C C . GLU A 1 512 ? 2.187 22.116 -14.974 1.00 38.44 512 GLU A C 1
ATOM 4026 O O . GLU A 1 512 ? 1.568 22.460 -15.980 1.00 38.44 512 GLU A O 1
ATOM 4031 N N . SER A 1 513 ? 2.763 20.907 -14.919 1.00 37.84 513 SER A N 1
ATOM 4032 C CA . SER A 1 513 ? 2.910 20.015 -16.093 1.00 37.84 513 SER A CA 1
ATOM 4033 C C . SER A 1 513 ? 1.858 18.903 -16.208 1.00 37.84 513 SER A C 1
ATOM 4035 O O . SER A 1 513 ? 1.844 18.179 -17.205 1.00 37.84 513 SER A O 1
ATOM 4037 N N . VAL A 1 514 ? 0.985 18.744 -15.207 1.00 41.66 514 VAL A N 1
ATOM 4038 C CA . VAL A 1 514 ? 0.072 17.590 -15.063 1.00 41.66 514 VAL A CA 1
ATOM 4039 C C . VAL A 1 514 ? -0.900 17.443 -16.245 1.00 41.66 514 VAL A C 1
ATOM 4041 O O . VAL A 1 514 ? -1.235 16.328 -16.621 1.00 41.66 514 VAL A O 1
ATOM 4044 N N . GLY A 1 515 ? -1.267 18.538 -16.917 1.00 35.16 515 GLY A N 1
ATOM 4045 C CA . GLY A 1 515 ? -2.202 18.516 -18.051 1.00 35.16 515 GLY A CA 1
ATOM 4046 C C . GLY A 1 515 ? -1.644 18.040 -19.402 1.00 35.16 515 GLY A C 1
ATOM 4047 O O . GLY A 1 515 ? -2.352 18.158 -20.395 1.00 35.16 515 GLY A O 1
ATOM 4048 N N . LYS A 1 516 ? -0.384 17.579 -19.492 1.00 34.88 516 LYS A N 1
ATOM 4049 C CA . LYS A 1 516 ? 0.260 17.226 -20.781 1.00 34.88 516 LYS A CA 1
ATOM 4050 C C . LYS A 1 516 ? 0.628 15.750 -20.973 1.00 34.88 516 LYS A C 1
ATOM 4052 O O . LYS A 1 516 ? 1.046 15.397 -22.069 1.00 34.88 516 LYS A O 1
ATOM 4057 N N . LEU A 1 517 ? 0.493 14.903 -19.951 1.00 35.41 517 LEU A N 1
ATOM 4058 C CA . LEU A 1 517 ? 0.747 13.451 -20.057 1.00 35.41 517 LEU A CA 1
ATOM 4059 C C . LEU A 1 517 ? -0.514 12.597 -19.834 1.00 35.41 517 LEU A C 1
ATOM 4061 O O . LEU A 1 517 ? -0.434 11.377 -19.884 1.00 35.41 517 LEU A O 1
ATOM 4065 N N . THR A 1 518 ? -1.663 13.237 -19.612 1.00 32.00 518 THR A N 1
ATOM 4066 C CA . THR A 1 518 ? -2.998 12.627 -19.496 1.00 32.00 518 THR A CA 1
ATOM 4067 C C . THR A 1 518 ? -3.790 12.682 -20.811 1.00 32.00 518 THR A C 1
ATOM 4069 O O . THR A 1 518 ? -5.014 12.773 -20.788 1.00 32.00 518 THR A O 1
ATOM 4072 N N . LEU A 1 519 ? -3.095 12.646 -21.954 1.00 28.64 519 LEU A N 1
ATOM 4073 C CA . LEU A 1 519 ? -3.708 12.492 -23.278 1.00 28.64 519 LEU A CA 1
ATOM 4074 C C . LEU A 1 519 ? -3.497 11.075 -23.800 1.00 28.64 519 LEU A C 1
ATOM 4076 O O . LEU A 1 519 ? -2.322 10.634 -23.833 1.00 28.64 519 LEU A O 1
#